Protein AF-A0A835ZDM1-F1 (afdb_monomer)

Solvent-accessible surface area (backbone atoms only — not comparable to full-atom values): 21339 Å² total; per-residue (Å²): 113,75,82,76,51,53,75,69,53,46,56,53,45,32,71,74,39,74,68,41,30,58,61,64,62,42,47,69,54,30,42,54,44,32,56,75,64,41,52,38,51,80,86,46,40,61,58,47,29,60,26,24,62,42,92,43,40,48,41,48,48,53,43,44,59,77,60,42,57,28,39,49,58,64,45,43,29,27,40,60,65,64,98,80,51,89,84,75,44,46,30,50,49,38,34,41,29,42,73,34,86,37,20,36,38,34,22,42,50,44,28,87,58,50,70,47,62,38,35,38,38,38,36,42,65,44,63,80,90,68,66,42,61,49,52,35,42,28,56,47,74,51,97,63,71,75,53,75,46,76,65,76,72,99,66,73,77,95,59,51,62,42,80,42,56,73,44,59,57,26,32,33,43,24,50,93,71,47,75,42,44,31,34,58,55,76,72,67,70,77,64,73,90,52,80,83,44,75,81,58,77,73,52,72,87,71,66,40,50,30,20,21,36,46,96,91,44,67,33,28,28,31,38,26,40,77,42,81,44,71,67,82,59,70,78,82,61,70,88,60,88,91,73,89,80,80,84,76,76,71,76,66,40,34,33,40,32,33,27,46,54,24,19,46,66,76,51,74,40,62,67,95,67,61,93,88,72,49,53,45,31,41,30,35,67,65,54,70,49,63,58,69,61,56,50,73,75,41,92,42,59,28,38,35,30,46,100,90,44,82,40,84,41,59,49,66,81,46,51,91,46,48,70,40,31,26,47,32,41,23,51,44,61,41,81,79,61,96,82,55,56,68,66,39,77,34,49,23,42,34,40,34,32,37,98,84,49,90,34,52,35,32,42,31,55,56,55,96,86,52,96,65,39,46,37,37,48,27,28,81,107

Organism: NCBI:txid303371

Radius of gyration: 25.48 Å; Cα contacts (8 Å, |Δi|>4): 754; chains: 1; bounding box: 66×59×71 Å

Nearest PDB structures (foldseek):
  8fty-assembly4_D  TM=1.459E-01  e=4.285E-01  Trichoplusia ni
  5ulg-assembly1_B  TM=1.273E-01  e=8.622E-01  Bos taurus

Structure (mmCIF, N/CA/C/O backbone):
data_AF-A0A835ZDM1-F1
#
_entry.id   AF-A0A835ZDM1-F1
#
loop_
_atom_site.group_PDB
_atom_site.id
_atom_site.type_symbol
_atom_site.label_atom_id
_atom_site.label_alt_id
_atom_site.label_comp_id
_atom_site.label_asym_id
_atom_site.label_entity_id
_atom_site.label_seq_id
_atom_site.pdbx_PDB_ins_code
_atom_site.Cartn_x
_atom_site.Cartn_y
_atom_site.Cartn_z
_atom_site.occupancy
_atom_site.B_iso_or_equiv
_atom_site.auth_seq_id
_atom_site.auth_comp_id
_atom_site.auth_asym_id
_atom_site.auth_atom_id
_atom_site.pdbx_PDB_model_num
ATOM 1 N N . VAL A 1 1 ? -29.998 15.364 20.919 1.00 88.62 1 VAL A N 1
ATOM 2 C CA . VAL A 1 1 ? -29.137 15.542 22.116 1.00 88.62 1 VAL A CA 1
ATOM 3 C C . VAL A 1 1 ? -28.103 14.426 22.235 1.00 88.62 1 VAL A C 1
ATOM 5 O O . VAL A 1 1 ? -26.947 14.698 21.959 1.00 88.62 1 VAL A O 1
ATOM 8 N N . PHE A 1 2 ? -28.484 13.173 22.519 1.00 88.62 2 PHE A N 1
ATOM 9 C CA . PHE A 1 2 ? -27.518 12.075 22.730 1.00 88.62 2 PHE A CA 1
ATOM 10 C C . PHE A 1 2 ? -26.556 11.811 21.560 1.00 88.62 2 PHE A C 1
ATOM 12 O O . PHE A 1 2 ? -25.407 11.457 21.783 1.00 88.62 2 PHE A O 1
ATOM 19 N N . GLY A 1 3 ? -26.979 12.045 20.313 1.00 85.69 3 GLY A N 1
ATOM 20 C CA . GLY A 1 3 ? -26.098 11.921 19.145 1.00 85.69 3 GLY A CA 1
ATOM 21 C C . GLY A 1 3 ? -24.954 12.947 19.079 1.00 85.69 3 GLY A C 1
ATOM 22 O O . GLY A 1 3 ? -24.125 12.850 18.177 1.00 85.69 3 GLY A O 1
ATOM 23 N N . PHE A 1 4 ? -24.912 13.942 19.970 1.00 86.75 4 PHE A N 1
ATOM 24 C CA . PHE A 1 4 ? -23.800 14.893 20.112 1.00 86.75 4 PHE A CA 1
ATOM 25 C C . PHE A 1 4 ? -22.846 14.528 21.257 1.00 86.75 4 PHE A C 1
ATOM 27 O O . PHE A 1 4 ? -21.791 15.141 21.376 1.00 86.75 4 PHE A O 1
ATOM 34 N N . CYS A 1 5 ? -23.195 13.536 22.078 1.00 89.62 5 CYS A N 1
ATOM 35 C CA . CYS A 1 5 ? -22.352 13.076 23.171 1.00 89.62 5 CYS A CA 1
ATOM 36 C C . CYS A 1 5 ? -21.201 12.203 22.650 1.00 89.62 5 CYS A C 1
ATOM 38 O O . CYS A 1 5 ? -21.350 11.429 21.704 1.00 89.62 5 CYS A O 1
ATOM 40 N N . SER A 1 6 ? -20.057 12.287 23.315 1.00 87.75 6 SER A N 1
ATOM 41 C CA . SER A 1 6 ? -18.920 11.386 23.148 1.00 87.75 6 SER A CA 1
ATOM 42 C C . SER A 1 6 ? -19.214 9.980 23.692 1.00 87.75 6 SER A C 1
ATOM 44 O O . SER A 1 6 ? -20.109 9.776 24.515 1.00 87.75 6 SER A O 1
ATOM 46 N N . HIS A 1 7 ? -18.393 8.999 23.296 1.00 86.00 7 HIS A N 1
ATOM 47 C CA . HIS A 1 7 ? -18.433 7.638 23.854 1.00 86.00 7 HIS A CA 1
ATOM 48 C C . HIS A 1 7 ? -18.398 7.634 25.394 1.00 86.00 7 HIS A C 1
ATOM 50 O O . HIS A 1 7 ? -19.151 6.895 26.029 1.00 86.00 7 HIS A O 1
ATOM 56 N N . VAL A 1 8 ? -17.544 8.468 26.000 1.00 86.94 8 VAL A N 1
ATOM 57 C CA . VAL A 1 8 ? -17.374 8.528 27.460 1.00 86.94 8 VAL A CA 1
ATOM 58 C C . VAL A 1 8 ? -18.637 9.063 28.134 1.00 86.94 8 VAL A C 1
ATOM 60 O O . VAL A 1 8 ? -19.078 8.507 29.139 1.00 86.94 8 VAL A O 1
ATOM 63 N N . GLU A 1 9 ? -19.248 10.103 27.569 1.00 91.88 9 GLU A N 1
ATOM 64 C CA . GLU A 1 9 ? -20.491 10.681 28.090 1.00 91.88 9 GLU A CA 1
ATOM 65 C C . GLU A 1 9 ? -21.661 9.707 27.966 1.00 91.88 9 GLU A C 1
ATOM 67 O O . GLU A 1 9 ? -22.402 9.531 28.928 1.00 91.88 9 GLU A O 1
ATOM 72 N N . LEU A 1 10 ? -21.790 9.006 26.837 1.00 91.19 10 LEU A N 1
ATOM 73 C CA . LEU A 1 10 ? -22.830 7.990 26.646 1.00 91.19 10 LEU A CA 1
ATOM 74 C C . LEU A 1 10 ? -22.669 6.808 27.607 1.00 91.19 10 LEU A C 1
ATOM 76 O O . LEU A 1 10 ? -23.656 6.333 28.170 1.00 91.19 10 LEU A O 1
ATOM 80 N N . CYS A 1 11 ? -21.432 6.370 27.860 1.00 87.88 11 CYS A N 1
ATOM 81 C CA . CYS A 1 11 ? -21.150 5.352 28.872 1.00 87.88 11 CYS A CA 1
ATOM 82 C C . CYS A 1 11 ? -21.557 5.809 30.280 1.00 87.88 11 CYS A C 1
ATOM 84 O O . CYS A 1 11 ? -22.142 5.022 31.024 1.00 87.88 11 CYS A O 1
ATOM 86 N N . ARG A 1 12 ? -21.282 7.070 30.644 1.00 91.38 12 ARG A N 1
ATOM 87 C CA . ARG A 1 12 ? -21.689 7.642 31.940 1.00 91.38 12 ARG A CA 1
ATOM 88 C C . ARG A 1 12 ? -23.207 7.774 32.044 1.00 91.38 12 ARG A C 1
ATOM 90 O O . ARG A 1 12 ? -23.780 7.326 33.029 1.00 91.38 12 ARG A O 1
ATOM 97 N N . LEU A 1 13 ? -23.866 8.311 31.016 1.00 92.69 13 LEU A N 1
ATOM 98 C CA . LEU A 1 13 ? -25.326 8.449 30.959 1.00 92.69 13 LEU A CA 1
ATOM 99 C C . LEU A 1 13 ? -26.023 7.092 31.076 1.00 92.69 13 LEU A C 1
ATOM 101 O O . LEU A 1 13 ? -27.005 6.963 31.793 1.00 92.69 13 LEU A O 1
ATOM 105 N N . ARG A 1 14 ? -25.491 6.040 30.452 1.00 89.44 14 ARG A N 1
ATOM 106 C CA . ARG A 1 14 ? -26.039 4.684 30.585 1.00 89.44 14 ARG A CA 1
ATOM 107 C C . ARG A 1 14 ? -26.080 4.182 32.036 1.00 89.44 14 ARG A C 1
ATOM 109 O O . ARG A 1 14 ? -26.945 3.372 32.362 1.00 89.44 14 ARG A O 1
ATOM 116 N N . GLN A 1 15 ? -25.173 4.650 32.893 1.00 90.12 15 GLN A N 1
ATOM 117 C CA . GLN A 1 15 ? -25.083 4.245 34.298 1.00 90.12 15 GLN A CA 1
ATOM 118 C C . GLN A 1 15 ? -26.017 5.039 35.227 1.00 90.12 15 GLN A C 1
ATOM 120 O O . GLN A 1 15 ? -26.200 4.630 36.369 1.00 90.12 15 GLN A O 1
ATOM 125 N N . THR A 1 16 ? -26.631 6.140 34.775 1.00 93.00 16 THR A N 1
ATOM 126 C CA . THR A 1 16 ? -27.417 7.026 35.659 1.00 93.00 16 THR A CA 1
ATOM 127 C C . THR A 1 16 ? -28.819 6.505 35.984 1.00 93.00 16 THR A C 1
ATOM 129 O O . THR A 1 16 ? -29.402 6.920 36.981 1.00 93.00 16 THR A O 1
ATOM 132 N N . GLY A 1 17 ? -29.388 5.599 35.180 1.00 93.50 17 GLY A N 1
ATOM 133 C CA . GLY A 1 17 ? -30.70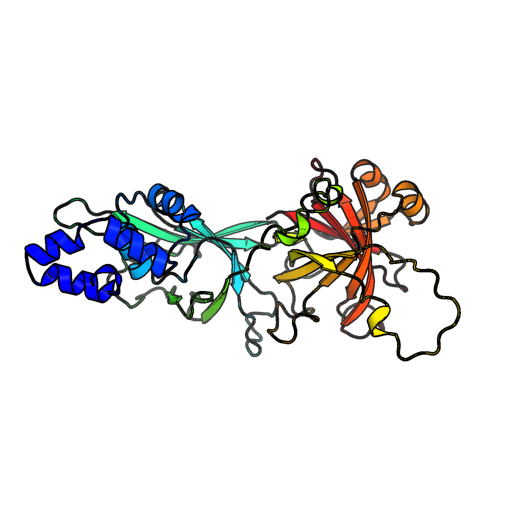3 5.017 35.463 1.00 93.50 17 GLY A CA 1
ATOM 134 C C . GLY A 1 17 ? -31.290 4.177 34.327 1.00 93.50 17 GLY A C 1
ATOM 135 O O . GLY A 1 17 ? -30.782 4.165 33.207 1.00 93.50 17 GLY A O 1
ATOM 136 N N . LYS A 1 18 ? -32.408 3.484 34.598 1.00 92.75 18 LYS A N 1
ATOM 137 C CA . LYS A 1 18 ? -33.044 2.532 33.657 1.00 92.75 18 LYS A CA 1
ATOM 138 C C . LYS A 1 18 ? -33.449 3.169 32.321 1.00 92.75 18 LYS A C 1
ATOM 140 O O . LYS A 1 18 ? -33.299 2.538 31.275 1.00 92.75 18 LYS A O 1
ATOM 145 N N . LEU A 1 19 ? -33.951 4.407 32.346 1.00 94.00 19 LEU A N 1
ATOM 146 C CA . LEU A 1 19 ? -34.363 5.128 31.137 1.00 94.00 19 LEU A CA 1
ATOM 147 C C . LEU A 1 19 ? -33.159 5.443 30.240 1.00 94.00 19 LEU A C 1
ATOM 149 O O . LEU A 1 19 ? -33.160 5.084 29.064 1.00 94.00 19 LEU A O 1
ATOM 153 N N . PHE A 1 20 ? -32.110 6.048 30.803 1.00 93.19 20 PHE A N 1
ATOM 154 C CA . PHE A 1 20 ? -30.886 6.347 30.061 1.00 93.19 20 PHE A CA 1
ATOM 155 C C . PHE A 1 20 ? -30.168 5.080 29.608 1.00 93.19 20 PHE A C 1
ATOM 157 O O . PHE A 1 20 ? -29.647 5.060 28.497 1.00 93.19 20 PHE A O 1
ATOM 164 N N . HIS A 1 21 ? -30.210 4.003 30.400 1.00 90.62 21 HIS A N 1
ATOM 165 C CA . HIS A 1 21 ? -29.716 2.703 29.965 1.00 90.62 21 HIS A CA 1
ATOM 166 C C . HIS A 1 21 ? -30.425 2.235 28.693 1.00 90.62 21 HIS A C 1
ATOM 168 O O . HIS A 1 21 ? -29.760 1.852 27.734 1.00 90.62 21 HIS A O 1
ATOM 174 N N . ARG A 1 22 ? -31.762 2.299 28.654 1.00 91.38 22 ARG A N 1
ATOM 175 C CA . ARG A 1 22 ? -32.552 1.907 27.479 1.00 91.38 22 ARG A CA 1
ATOM 176 C C . ARG A 1 22 ? -32.222 2.769 26.257 1.00 91.38 22 ARG A C 1
ATOM 178 O O . ARG A 1 22 ? -31.979 2.216 25.190 1.00 91.38 22 ARG A O 1
ATOM 185 N N . ILE A 1 23 ? -32.159 4.092 26.418 1.00 91.94 23 ILE A N 1
ATOM 186 C CA . ILE A 1 23 ? -31.832 5.028 25.326 1.00 91.94 23 ILE A CA 1
ATOM 187 C C . ILE A 1 23 ? -30.409 4.780 24.806 1.00 91.94 23 ILE A C 1
ATOM 189 O O . ILE A 1 23 ? -30.207 4.591 23.611 1.00 91.94 23 ILE A O 1
ATOM 193 N N . CYS A 1 24 ? -29.423 4.695 25.703 1.00 91.00 24 CYS A N 1
ATOM 194 C CA . CYS A 1 24 ? -28.021 4.460 25.348 1.00 91.00 24 CYS A CA 1
ATOM 195 C C . CYS A 1 24 ? -27.742 3.017 24.894 1.00 91.00 24 CYS A C 1
ATOM 197 O O . CYS A 1 24 ? -26.601 2.700 24.579 1.00 91.00 24 CYS A O 1
ATOM 199 N N . SER A 1 25 ? -28.740 2.129 24.872 1.00 88.75 25 SER A N 1
ATOM 200 C CA . SER A 1 25 ? -28.611 0.775 24.312 1.00 88.75 25 SER A CA 1
ATOM 201 C C . SER A 1 25 ? -29.115 0.681 22.867 1.00 88.75 25 SER A C 1
ATOM 203 O O . SER A 1 25 ? -28.984 -0.373 22.256 1.00 88.75 25 SER A O 1
ATOM 205 N N . GLN A 1 26 ? -29.672 1.760 22.302 1.00 92.00 26 GLN A N 1
ATOM 206 C CA . GLN A 1 26 ? -30.097 1.788 20.901 1.00 92.00 26 GLN A CA 1
ATOM 207 C C . GLN A 1 26 ? -28.886 1.781 19.965 1.00 92.00 26 GLN A C 1
ATOM 209 O O . GLN A 1 26 ? -28.055 2.684 20.023 1.00 92.00 26 GLN A O 1
ATOM 214 N N . ASP A 1 27 ? -28.794 0.789 19.079 1.00 90.12 27 ASP A N 1
ATOM 215 C CA . ASP A 1 27 ? -27.598 0.602 18.249 1.00 90.12 27 ASP A CA 1
ATOM 216 C C . ASP A 1 27 ? -27.402 1.709 17.198 1.00 90.12 27 ASP A C 1
ATOM 218 O O . ASP A 1 27 ? -26.273 2.102 16.920 1.00 90.12 27 ASP A O 1
ATOM 222 N N . GLU A 1 28 ? -28.488 2.305 16.696 1.00 89.62 28 GLU A N 1
ATOM 223 C CA . GLU A 1 28 ? -28.442 3.446 15.764 1.00 89.62 28 GLU A CA 1
ATOM 224 C C . GLU A 1 28 ? -27.712 4.667 16.345 1.00 89.62 28 GLU A C 1
ATOM 226 O O . GLU A 1 28 ? -27.006 5.388 15.637 1.00 89.62 28 GLU A O 1
ATOM 231 N N . LEU A 1 29 ? -27.800 4.870 17.663 1.00 91.75 29 LEU A N 1
ATOM 232 C CA . LEU A 1 29 ? -27.041 5.914 18.342 1.00 91.75 29 LEU A CA 1
ATOM 233 C C . LEU A 1 29 ? -25.527 5.664 18.226 1.00 91.75 29 LEU A C 1
ATOM 235 O O . LEU A 1 29 ? -24.755 6.575 17.918 1.00 91.75 29 LEU A O 1
ATOM 239 N N . TRP A 1 30 ? -25.107 4.419 18.444 1.00 89.88 30 TRP A N 1
ATOM 240 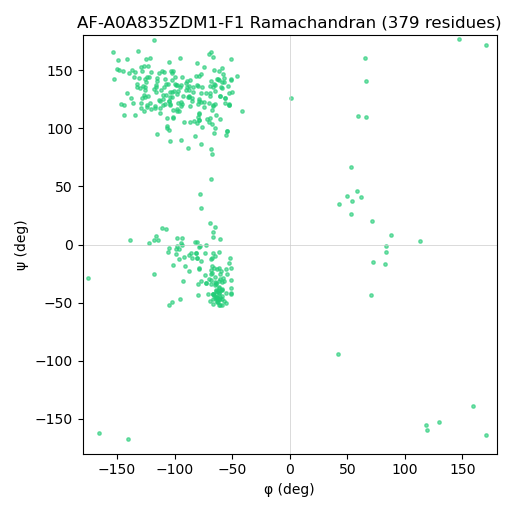C CA . TRP A 1 30 ? -23.706 4.009 18.362 1.00 89.88 30 TRP A CA 1
ATOM 241 C C . TRP A 1 30 ? -23.201 3.956 16.927 1.00 89.88 30 TRP A C 1
ATOM 243 O O . TRP A 1 30 ? -22.050 4.310 16.675 1.00 89.88 30 TRP A O 1
ATOM 253 N N . ARG A 1 31 ? -24.065 3.597 15.975 1.00 88.44 31 ARG A N 1
ATOM 254 C CA . ARG A 1 31 ? -23.789 3.713 14.544 1.00 88.44 31 ARG A CA 1
ATOM 255 C C . ARG A 1 31 ? -23.488 5.162 14.183 1.00 88.44 31 ARG A C 1
ATOM 257 O O . ARG A 1 31 ? -22.413 5.438 13.655 1.00 88.44 31 ARG A O 1
ATOM 264 N N . GLY A 1 32 ? -24.362 6.097 14.560 1.00 86.50 32 GLY A N 1
ATOM 265 C CA . GLY A 1 32 ? -24.143 7.531 14.362 1.00 86.50 32 GLY A CA 1
ATOM 266 C C . GLY A 1 32 ? -22.834 8.026 14.985 1.00 86.50 32 GLY A C 1
ATOM 267 O O . GLY A 1 32 ? -22.093 8.780 14.353 1.00 86.50 32 GLY A O 1
ATOM 268 N N . LEU A 1 33 ? -22.500 7.556 16.190 1.00 85.56 33 LEU A N 1
ATOM 269 C CA . LEU A 1 33 ? -21.235 7.883 16.846 1.00 85.56 33 LEU A CA 1
ATOM 270 C C . LEU A 1 33 ? -20.016 7.314 16.106 1.00 85.56 33 LEU A C 1
ATOM 272 O O . LEU A 1 33 ? -19.034 8.033 15.932 1.00 85.56 33 LEU A O 1
ATOM 276 N N . SER A 1 34 ? -20.073 6.060 15.648 1.00 82.88 34 SER A N 1
ATOM 277 C CA . SER A 1 34 ? -18.980 5.422 14.901 1.00 82.88 34 SER A CA 1
ATOM 278 C C . SER A 1 34 ? -18.638 6.174 13.613 1.00 82.88 34 SER A C 1
ATOM 280 O O . SER A 1 34 ? -17.458 6.368 13.313 1.00 82.88 34 SER A O 1
ATOM 282 N N . LEU A 1 35 ? -19.667 6.679 12.922 1.00 80.62 35 LEU A N 1
ATOM 283 C CA . LEU A 1 35 ? -19.539 7.487 11.713 1.00 80.62 35 LEU A CA 1
ATOM 284 C C . LEU A 1 35 ? -18.951 8.865 12.026 1.00 80.62 35 LEU A C 1
ATOM 286 O O . LEU A 1 35 ? -17.979 9.274 11.398 1.00 80.62 35 LEU A O 1
ATOM 290 N N . LYS A 1 36 ? -19.483 9.559 13.042 1.00 79.00 36 LYS A N 1
ATOM 291 C CA . LYS A 1 36 ? -18.990 10.884 13.462 1.00 79.00 36 LYS A CA 1
ATOM 292 C C . LYS A 1 36 ? -17.545 10.856 13.941 1.00 79.00 36 LYS A C 1
ATOM 294 O O . LYS A 1 36 ? -16.784 11.774 13.665 1.00 79.00 36 LYS A O 1
ATOM 299 N N . GLN A 1 37 ? -17.170 9.814 14.676 1.00 70.88 37 GLN A N 1
ATOM 300 C CA . GLN A 1 37 ? -15.812 9.657 15.181 1.00 70.88 37 GLN A CA 1
ATOM 301 C C . GLN A 1 37 ? -14.861 9.056 14.140 1.00 70.88 37 GLN A C 1
ATOM 303 O O . GLN A 1 37 ? -13.701 8.832 14.484 1.00 70.88 37 GLN A O 1
ATOM 308 N N . ALA A 1 38 ? -15.332 8.788 12.911 1.00 64.12 38 ALA A N 1
ATOM 309 C CA . ALA A 1 38 ? -14.581 8.148 11.830 1.00 64.12 38 ALA A CA 1
ATOM 310 C C . ALA A 1 38 ? -13.750 6.946 12.318 1.00 64.12 38 ALA A C 1
ATOM 312 O O . ALA A 1 38 ? -12.628 6.721 11.866 1.00 64.12 38 ALA A O 1
ATOM 313 N N . LEU A 1 39 ? -14.274 6.205 13.305 1.00 65.38 39 LEU A N 1
ATOM 314 C CA . LEU A 1 39 ? -13.530 5.128 13.966 1.00 65.38 39 LEU A CA 1
ATOM 315 C C . LEU A 1 39 ? -13.214 4.025 12.960 1.00 65.38 39 LEU A C 1
ATOM 317 O O . LEU A 1 39 ? -12.104 3.497 12.932 1.00 65.38 39 LEU A O 1
ATOM 321 N N . VAL A 1 40 ? -14.198 3.746 12.107 1.00 65.38 40 VAL A N 1
ATOM 322 C CA . VAL A 1 40 ? -14.103 2.868 10.951 1.00 65.38 40 VAL A CA 1
ATOM 323 C C . VAL A 1 40 ? -14.917 3.520 9.828 1.00 65.38 40 VAL A C 1
ATOM 325 O O . VAL A 1 40 ? -16.061 3.913 10.084 1.00 65.38 40 VAL A O 1
ATOM 328 N N . PRO A 1 41 ? -14.375 3.676 8.606 1.00 68.06 41 PRO A N 1
ATOM 329 C CA . PRO A 1 41 ? -15.163 4.114 7.460 1.00 68.06 41 PRO A CA 1
ATOM 330 C C . PRO A 1 41 ? -16.434 3.260 7.315 1.00 68.06 41 PRO A C 1
ATOM 332 O O . PRO A 1 41 ? -16.362 2.049 7.531 1.00 68.06 41 PRO A O 1
ATOM 335 N N . PRO A 1 42 ? -17.595 3.826 6.937 1.00 69.69 42 PRO A N 1
ATOM 336 C CA . PRO A 1 42 ? -18.840 3.062 6.819 1.00 69.69 42 PRO A CA 1
ATOM 337 C C . PRO A 1 42 ? -18.707 1.784 5.974 1.00 69.69 42 PRO A C 1
ATOM 339 O O . PRO A 1 42 ? -19.273 0.755 6.339 1.00 69.69 42 PRO A O 1
ATOM 342 N N . ALA A 1 43 ? -17.916 1.835 4.896 1.00 70.75 43 ALA A N 1
ATOM 343 C CA . ALA A 1 43 ? -17.630 0.688 4.032 1.00 70.75 43 ALA A CA 1
ATOM 344 C C . ALA A 1 43 ? -16.847 -0.434 4.745 1.00 70.75 43 ALA A C 1
ATOM 346 O O . ALA A 1 43 ? -17.050 -1.612 4.469 1.00 70.75 43 ALA A O 1
ATOM 347 N N . GLU A 1 44 ? -15.986 -0.082 5.700 1.00 74.81 44 GLU A N 1
ATOM 348 C CA . GLU A 1 44 ? -15.157 -1.024 6.457 1.00 74.81 44 GLU A CA 1
ATOM 349 C C . GLU A 1 44 ? -15.842 -1.505 7.746 1.00 74.81 44 GLU A C 1
ATOM 351 O O . GLU A 1 44 ? -15.459 -2.533 8.300 1.00 74.81 44 GLU A O 1
ATOM 356 N N . ALA A 1 45 ? -16.867 -0.796 8.236 1.00 77.88 45 ALA A N 1
ATOM 357 C CA . ALA A 1 45 ? -17.504 -1.091 9.520 1.00 77.88 45 ALA A CA 1
ATOM 358 C C . ALA A 1 45 ? -18.139 -2.489 9.552 1.00 77.88 45 ALA A C 1
ATOM 360 O O . ALA A 1 45 ? -17.968 -3.216 10.530 1.00 77.88 45 ALA A O 1
ATOM 361 N N . SER A 1 46 ? -18.808 -2.891 8.466 1.00 79.88 46 SER A N 1
ATOM 362 C CA . SER A 1 46 ? -19.391 -4.235 8.334 1.00 79.88 46 SER A CA 1
ATOM 363 C C . SER A 1 46 ? -18.312 -5.323 8.361 1.00 79.88 46 SER A C 1
ATOM 365 O O . SER A 1 46 ? -18.400 -6.274 9.139 1.00 79.88 46 SER A O 1
ATOM 367 N N . VAL A 1 47 ? -17.233 -5.128 7.593 1.00 80.25 47 VAL A N 1
ATOM 368 C CA . VAL A 1 47 ? -16.087 -6.051 7.533 1.00 80.25 47 VAL A CA 1
ATOM 369 C C . VAL A 1 47 ? -15.426 -6.182 8.905 1.00 80.25 47 VAL A C 1
ATOM 371 O O . VAL A 1 47 ? -15.158 -7.289 9.367 1.00 80.25 47 VAL A O 1
ATOM 374 N N . ALA A 1 48 ? -15.210 -5.060 9.593 1.00 77.94 48 ALA A N 1
ATOM 375 C CA . ALA A 1 48 ? -14.619 -5.019 10.922 1.00 77.94 48 ALA A CA 1
ATOM 376 C C . ALA A 1 48 ? -15.499 -5.728 11.965 1.00 77.94 48 ALA A C 1
ATOM 378 O O . ALA A 1 48 ? -14.989 -6.521 12.759 1.00 77.94 48 ALA A O 1
ATOM 379 N N . MET A 1 49 ? -16.815 -5.487 11.956 1.00 84.25 49 MET A N 1
ATOM 380 C CA . MET A 1 49 ? -17.759 -6.161 12.853 1.00 84.25 49 MET A CA 1
ATOM 381 C C . MET A 1 49 ? -17.799 -7.669 12.604 1.00 84.25 49 MET A C 1
ATOM 383 O O . MET A 1 49 ? -17.707 -8.437 13.561 1.00 84.25 49 MET A O 1
ATOM 387 N N . GLN A 1 50 ? -17.863 -8.096 11.340 1.00 85.25 50 GLN A N 1
ATOM 388 C CA . GLN A 1 50 ? -17.853 -9.510 10.970 1.00 85.25 50 GLN A CA 1
ATOM 389 C C . GLN A 1 50 ? -16.545 -10.187 11.394 1.00 85.25 50 GLN A C 1
ATOM 391 O O . GLN A 1 50 ? -16.573 -11.211 12.078 1.00 85.25 50 GLN A O 1
ATOM 396 N N . ALA A 1 51 ? -15.401 -9.583 11.063 1.00 82.62 51 ALA A N 1
ATOM 397 C CA . ALA A 1 51 ? -14.088 -10.101 11.424 1.00 82.62 51 ALA A CA 1
ATOM 398 C C . ALA A 1 51 ? -13.941 -10.236 12.944 1.00 82.62 51 ALA A C 1
ATOM 400 O O . ALA A 1 51 ? -13.571 -11.295 13.438 1.00 82.62 51 ALA A O 1
ATOM 401 N N . MET A 1 52 ? -14.319 -9.213 13.712 1.00 84.50 52 MET A N 1
ATOM 402 C CA . MET A 1 52 ? -14.222 -9.219 15.175 1.00 84.50 52 MET A CA 1
ATOM 403 C C . MET A 1 52 ? -15.370 -9.963 15.877 1.00 84.50 52 MET A C 1
ATOM 405 O O . MET A 1 52 ? -15.398 -10.009 17.107 1.00 84.50 52 MET A O 1
ATOM 409 N N . SER A 1 53 ? -16.306 -10.558 15.125 1.00 86.81 53 SER A N 1
ATOM 410 C CA . SER A 1 53 ? -17.499 -11.229 15.667 1.00 86.81 53 SER A CA 1
ATOM 411 C C . SER A 1 53 ? -18.322 -10.331 16.606 1.00 86.81 53 SER A C 1
ATOM 413 O O . SER A 1 53 ? -18.844 -10.777 17.632 1.00 86.81 53 SER A O 1
ATOM 415 N N . LEU A 1 54 ? -18.415 -9.044 16.268 1.00 87.06 54 LEU A N 1
ATOM 416 C CA . LEU A 1 54 ? -19.210 -8.054 16.988 1.00 87.06 54 LEU A CA 1
ATOM 417 C C . LEU A 1 54 ? -20.626 -8.032 16.422 1.00 87.06 54 LEU A C 1
ATOM 419 O O . LEU A 1 54 ? -20.829 -8.116 15.215 1.00 87.06 54 LEU A O 1
ATOM 423 N N . ARG A 1 55 ? -21.611 -7.901 17.306 1.00 87.88 55 ARG A N 1
ATOM 424 C CA . ARG A 1 55 ? -23.037 -7.949 16.951 1.00 87.88 55 ARG A CA 1
ATOM 425 C C . ARG A 1 55 ? -23.686 -6.573 16.865 1.00 87.88 55 ARG A C 1
ATOM 427 O O . ARG A 1 55 ? -24.778 -6.462 16.331 1.00 87.88 55 ARG A O 1
ATOM 434 N N . THR A 1 56 ? -23.050 -5.556 17.440 1.00 88.62 56 THR A N 1
ATOM 435 C CA . THR A 1 56 ? -23.627 -4.214 17.612 1.00 88.62 56 THR A CA 1
ATOM 436 C C . THR A 1 56 ? -22.573 -3.145 17.337 1.00 88.62 56 THR A C 1
ATOM 438 O O . THR A 1 56 ? -21.389 -3.343 17.642 1.00 88.62 56 THR A O 1
ATOM 441 N N . TYR A 1 57 ? -22.984 -1.994 16.807 1.00 87.75 57 TYR A N 1
ATOM 442 C CA . TYR A 1 57 ? -22.118 -0.819 16.684 1.00 87.75 57 TYR A CA 1
ATOM 443 C C . TYR A 1 57 ? -21.619 -0.340 18.045 1.00 87.75 57 TYR A C 1
ATOM 445 O O . TYR A 1 57 ? -20.495 0.151 18.149 1.00 87.75 57 TYR A O 1
ATOM 453 N N . ARG A 1 58 ? -22.396 -0.547 19.114 1.00 88.69 58 ARG A N 1
ATOM 454 C CA . ARG A 1 58 ? -21.917 -0.298 20.479 1.00 88.69 58 ARG A CA 1
ATOM 455 C C . ARG A 1 58 ? -20.637 -1.072 20.786 1.00 88.69 58 ARG A C 1
ATOM 457 O O . ARG A 1 58 ? -19.658 -0.486 21.243 1.00 88.69 58 ARG A O 1
ATOM 464 N N . GLN A 1 59 ? -20.632 -2.379 20.523 1.00 87.88 59 GLN A N 1
ATOM 465 C CA . GLN A 1 59 ? -19.448 -3.213 20.728 1.00 87.88 59 GLN A CA 1
ATOM 466 C C . GLN A 1 59 ? -18.277 -2.756 19.850 1.00 87.88 59 GLN A C 1
ATOM 468 O O . GLN A 1 59 ? -17.142 -2.764 20.318 1.00 87.88 59 GLN A O 1
ATOM 473 N N . LEU A 1 60 ? -18.539 -2.318 18.614 1.00 85.38 60 LEU A N 1
ATOM 474 C CA . LEU A 1 60 ? -17.507 -1.759 17.738 1.00 85.38 60 LEU A CA 1
ATOM 475 C C . LEU A 1 60 ? -16.862 -0.512 18.354 1.00 85.38 60 LEU A C 1
ATOM 477 O O . LEU A 1 60 ? -15.641 -0.473 18.493 1.00 85.38 60 LEU A O 1
ATOM 481 N N . VAL A 1 61 ? -17.665 0.466 18.784 1.00 85.50 61 VAL A N 1
ATOM 482 C CA . VAL A 1 61 ? -17.160 1.694 19.415 1.00 85.50 61 VAL A CA 1
ATOM 483 C C . VAL A 1 61 ? -16.381 1.366 20.693 1.00 85.50 61 VAL A C 1
ATOM 485 O O . VAL A 1 61 ? -15.257 1.846 20.865 1.00 85.50 61 VAL A O 1
ATOM 488 N N . GLU A 1 62 ? -16.929 0.509 21.562 1.00 85.31 62 GLU A N 1
ATOM 489 C CA . GLU A 1 62 ? -16.253 0.074 22.789 1.00 85.31 62 GLU A CA 1
ATOM 490 C C . GLU A 1 62 ? -14.907 -0.604 22.482 1.00 85.31 62 GLU A C 1
ATOM 492 O O . GLU A 1 62 ? -13.908 -0.305 23.140 1.00 85.31 62 GLU A O 1
ATOM 497 N N . ALA A 1 63 ? -14.855 -1.488 21.478 1.00 82.44 63 ALA A N 1
ATOM 498 C CA . ALA A 1 63 ? -13.627 -2.151 21.051 1.00 82.44 63 ALA A CA 1
ATOM 499 C C . ALA A 1 63 ? -12.594 -1.127 20.569 1.00 82.44 63 ALA A C 1
ATOM 501 O O . ALA A 1 63 ? -11.482 -1.093 21.092 1.00 82.44 63 ALA A O 1
ATOM 502 N N . THR A 1 64 ? -12.967 -0.240 19.641 1.00 78.50 64 THR A N 1
ATOM 503 C CA . THR A 1 64 ? -12.055 0.776 19.091 1.00 78.50 64 THR A CA 1
ATOM 504 C C . THR A 1 64 ? -11.538 1.743 20.154 1.00 78.50 64 THR A C 1
ATOM 506 O O . THR A 1 64 ? -10.363 2.108 20.136 1.00 78.50 64 THR A O 1
ATOM 509 N N . HIS A 1 65 ? -12.380 2.104 21.129 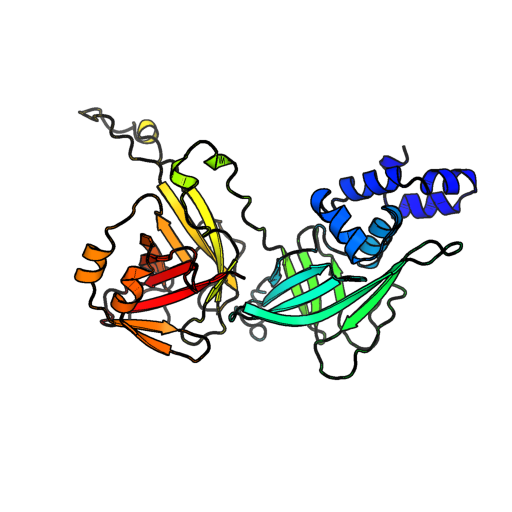1.00 79.31 65 HIS A N 1
ATOM 510 C CA . HIS A 1 65 ? -11.990 2.976 22.231 1.00 79.31 65 HIS A CA 1
ATOM 511 C C . HIS A 1 65 ? -11.040 2.268 23.203 1.00 79.31 65 HIS A C 1
ATOM 513 O O . HIS A 1 65 ? -10.049 2.855 23.632 1.00 79.31 65 HIS A O 1
ATOM 519 N N . LYS A 1 66 ? -11.307 1.001 23.554 1.00 77.56 66 LYS A N 1
ATOM 520 C CA . LYS A 1 66 ? -10.414 0.199 24.416 1.00 77.56 66 LYS A CA 1
ATOM 521 C C . LYS A 1 66 ? -9.062 -0.061 23.768 1.00 77.56 66 LYS A C 1
ATOM 523 O O . LYS A 1 66 ? -8.056 -0.130 24.464 1.00 77.56 66 LYS A O 1
ATOM 528 N N . LEU A 1 67 ? -9.058 -0.189 22.451 1.00 73.12 67 LEU A N 1
ATOM 529 C CA . LEU A 1 67 ? -7.861 -0.380 21.653 1.00 73.12 67 LEU A CA 1
ATOM 530 C C . LEU A 1 67 ? -7.057 0.908 21.437 1.00 73.12 67 LEU A C 1
ATOM 532 O O . LEU A 1 67 ? -5.907 0.822 21.023 1.00 73.12 67 LEU A O 1
ATOM 536 N N . GLN A 1 68 ? -7.643 2.079 21.715 1.00 72.31 68 GLN A N 1
ATOM 537 C CA . GLN A 1 68 ? -7.073 3.387 21.377 1.00 72.31 68 GLN A CA 1
ATOM 538 C C . GLN A 1 68 ? -6.631 3.465 19.912 1.00 72.31 68 GLN A C 1
ATOM 540 O O . GLN A 1 68 ? -5.564 3.989 19.601 1.00 72.31 68 GLN A O 1
ATOM 545 N N . LEU A 1 69 ? -7.434 2.923 18.998 1.00 65.19 69 LEU A N 1
ATOM 546 C CA . LEU A 1 69 ? -7.024 2.901 17.603 1.00 65.19 69 LEU A CA 1
ATOM 547 C C . LEU A 1 69 ? -7.027 4.310 17.009 1.00 65.19 69 LEU A C 1
ATOM 549 O O . LEU A 1 69 ? -7.983 5.064 17.239 1.00 65.19 69 LEU A O 1
ATOM 553 N N . PRO A 1 70 ? -5.995 4.682 16.229 1.00 64.75 70 PRO A N 1
ATOM 554 C CA . PRO A 1 70 ? -6.132 5.800 15.311 1.00 64.75 70 PRO A CA 1
ATOM 555 C C . PRO A 1 70 ? -7.284 5.509 14.338 1.00 64.75 70 PRO A C 1
ATOM 557 O O . PRO A 1 70 ? -7.622 4.354 14.062 1.00 64.75 70 PRO A O 1
ATOM 560 N N . GLN A 1 71 ? -7.918 6.573 13.851 1.00 64.62 71 GLN A N 1
ATOM 561 C CA . GLN A 1 71 ? -9.007 6.448 12.886 1.00 64.62 71 GLN A CA 1
ATOM 562 C C . GLN A 1 71 ? -8.504 5.720 11.639 1.00 64.62 71 GLN A C 1
ATOM 564 O O . GLN A 1 71 ? -7.419 6.015 11.140 1.00 64.62 71 GLN A O 1
ATOM 569 N N . GLY A 1 72 ? -9.285 4.754 11.147 1.00 65.69 72 GLY A N 1
ATOM 570 C CA . GLY A 1 72 ? -8.892 3.974 9.976 1.00 65.69 72 GLY A CA 1
ATOM 571 C C . GLY A 1 72 ? -7.614 3.165 10.196 1.00 65.69 72 GLY A C 1
ATOM 572 O O . GLY A 1 72 ? -6.787 3.114 9.292 1.00 65.69 72 GLY A O 1
ATOM 573 N N . MET A 1 73 ? -7.443 2.552 11.381 1.00 71.38 73 MET A N 1
ATOM 574 C CA . MET A 1 73 ? -6.282 1.704 11.699 1.00 71.38 73 MET A CA 1
ATOM 575 C C . MET A 1 73 ? -6.014 0.631 10.631 1.00 71.38 73 MET A C 1
ATOM 577 O O . MET A 1 73 ? -4.871 0.240 10.423 1.00 71.38 73 MET A O 1
ATOM 581 N N . LEU A 1 74 ? -7.043 0.146 9.941 1.00 81.81 74 LEU A N 1
ATOM 582 C CA . LEU A 1 74 ? -6.847 -0.797 8.850 1.00 81.81 74 LEU A CA 1
ATOM 583 C C . LEU A 1 74 ? -6.068 -0.151 7.694 1.00 81.81 74 LEU A C 1
ATOM 585 O O . LEU A 1 74 ? -6.317 0.992 7.299 1.00 81.81 74 LEU A O 1
ATOM 589 N N . GLY A 1 75 ? -5.119 -0.910 7.152 1.00 86.38 75 GLY A N 1
ATOM 590 C CA . GLY A 1 75 ? -4.283 -0.497 6.031 1.00 86.38 75 GLY A CA 1
ATOM 591 C C . GLY A 1 75 ? -2.801 -0.444 6.376 1.00 86.38 75 GLY A C 1
ATOM 592 O O . GLY A 1 75 ? -2.320 -1.157 7.262 1.00 86.38 75 GLY A O 1
ATOM 593 N N . TYR A 1 76 ? -2.076 0.380 5.624 1.00 88.81 76 TYR A N 1
ATOM 594 C CA . TYR A 1 76 ? -0.625 0.465 5.679 1.00 88.81 76 TYR A CA 1
ATOM 595 C C . TYR A 1 76 ? -0.148 1.685 6.472 1.00 88.81 76 TYR A C 1
ATOM 597 O O . TYR A 1 76 ? -0.722 2.772 6.376 1.00 88.81 76 TYR A O 1
ATOM 605 N N . TRP A 1 77 ? 0.918 1.505 7.247 1.00 88.44 77 TRP A N 1
ATOM 606 C CA . TRP A 1 77 ? 1.469 2.518 8.146 1.00 88.44 77 TRP A CA 1
ATOM 607 C C . TRP A 1 77 ? 2.981 2.521 8.055 1.00 88.44 77 TRP A C 1
ATOM 609 O O . TRP A 1 77 ? 3.596 1.482 8.248 1.00 88.44 77 TRP A O 1
ATOM 619 N N . ARG A 1 78 ? 3.589 3.669 7.788 1.00 86.88 78 ARG A N 1
ATOM 620 C CA . ARG A 1 78 ? 5.048 3.792 7.726 1.00 86.88 78 ARG A CA 1
ATOM 621 C C . ARG A 1 78 ? 5.584 4.428 8.998 1.00 86.88 78 ARG A C 1
ATOM 623 O O . ARG A 1 78 ? 4.903 5.286 9.558 1.00 86.88 78 ARG A O 1
ATOM 630 N N . THR A 1 79 ? 6.782 4.068 9.439 1.00 83.06 79 THR A N 1
ATOM 631 C CA . THR A 1 79 ? 7.452 4.829 10.500 1.00 83.06 79 THR A CA 1
ATOM 632 C C . THR A 1 79 ? 7.746 6.257 10.046 1.00 83.06 79 THR A C 1
ATOM 634 O O . THR A 1 79 ? 8.103 6.506 8.894 1.00 83.06 79 THR A O 1
ATOM 637 N N . GLU A 1 80 ? 7.605 7.216 10.957 1.00 74.38 80 GLU A N 1
ATOM 638 C CA . GLU A 1 80 ? 8.243 8.518 10.805 1.00 74.38 80 GLU A CA 1
ATOM 639 C C . GLU A 1 80 ? 9.734 8.338 11.088 1.00 74.38 80 GLU A C 1
ATOM 641 O O . GLU A 1 80 ? 10.117 7.936 12.187 1.00 74.38 80 GLU A O 1
ATOM 646 N N . GLY A 1 81 ? 10.582 8.617 10.097 1.00 60.31 81 GLY A N 1
ATOM 647 C CA . GLY A 1 81 ? 12.020 8.693 10.322 1.00 60.31 81 GLY A CA 1
ATOM 648 C C . GLY A 1 81 ? 12.316 9.847 11.277 1.00 60.31 81 GLY A C 1
ATOM 649 O O . GLY A 1 81 ? 12.129 11.011 10.923 1.00 60.31 81 GLY A O 1
ATOM 650 N N . GLY A 1 82 ? 12.753 9.542 12.498 1.00 45.22 82 GLY A N 1
ATOM 651 C CA . GLY A 1 82 ? 13.268 10.554 13.411 1.00 45.22 82 GLY A CA 1
ATOM 652 C C . GLY A 1 82 ? 14.600 11.082 12.883 1.00 45.22 82 GLY A C 1
ATOM 653 O O . GLY A 1 82 ? 15.515 10.307 12.633 1.00 45.22 82 GLY A O 1
ATOM 654 N N . ALA A 1 83 ? 14.745 12.401 12.752 1.00 38.50 83 ALA A N 1
ATOM 655 C CA . ALA A 1 83 ? 15.979 13.045 12.282 1.00 38.50 83 ALA A CA 1
ATOM 656 C C . ALA A 1 83 ? 17.187 12.903 13.242 1.00 38.50 83 ALA A C 1
ATOM 658 O O . ALA A 1 83 ? 18.217 13.531 13.016 1.00 38.50 83 ALA A O 1
ATOM 659 N N . GLY A 1 84 ? 17.065 12.128 14.326 1.00 38.41 84 GLY A N 1
ATOM 660 C CA . GLY A 1 84 ? 18.033 12.104 15.423 1.00 38.41 84 GLY A CA 1
ATOM 661 C C . GLY A 1 84 ? 18.373 10.730 15.993 1.00 38.41 84 GLY A C 1
ATOM 662 O O . GLY A 1 84 ? 19.131 10.692 16.955 1.00 38.41 84 GLY A O 1
ATOM 663 N N . ASP A 1 85 ? 17.856 9.628 15.437 1.00 40.12 85 ASP A N 1
ATOM 664 C CA . ASP A 1 85 ? 18.265 8.288 15.874 1.00 40.12 85 ASP A CA 1
ATOM 665 C C . ASP A 1 85 ? 19.174 7.631 14.814 1.00 40.12 85 ASP A C 1
ATOM 667 O O . ASP A 1 85 ? 18.686 7.174 13.776 1.00 40.12 85 ASP A O 1
ATOM 671 N N . PRO A 1 86 ? 20.504 7.604 15.025 1.00 40.28 86 PRO A N 1
ATOM 672 C CA . PRO A 1 86 ? 21.433 6.919 14.130 1.00 40.28 86 PRO A CA 1
ATOM 673 C C . PRO A 1 86 ? 21.278 5.389 14.167 1.00 40.28 86 PRO A C 1
ATOM 675 O O . PRO A 1 86 ? 21.843 4.712 13.310 1.00 40.28 86 PRO A O 1
ATOM 678 N N . GLN A 1 87 ? 20.538 4.843 15.138 1.00 38.28 87 GLN A N 1
ATOM 679 C CA . GLN A 1 87 ? 20.397 3.410 15.383 1.00 38.28 87 GLN A CA 1
ATOM 680 C C . GLN A 1 87 ? 19.180 2.801 14.673 1.00 38.28 87 GLN A C 1
ATOM 682 O O . GLN A 1 87 ? 19.249 1.655 14.235 1.00 38.28 87 GLN A O 1
ATOM 687 N N . ASP A 1 88 ? 18.103 3.574 14.493 1.00 39.38 88 ASP A N 1
ATOM 688 C CA . ASP A 1 88 ? 16.874 3.101 13.834 1.00 39.38 88 ASP A CA 1
ATOM 689 C C . ASP A 1 88 ? 16.899 3.220 12.306 1.00 39.38 88 ASP A C 1
ATOM 691 O O . ASP A 1 88 ? 16.024 2.667 11.641 1.00 39.38 88 ASP A O 1
ATOM 695 N N . GLY A 1 89 ? 17.936 3.857 11.751 1.00 43.44 89 GLY A N 1
ATOM 696 C CA . GLY A 1 89 ? 18.186 3.904 10.321 1.00 43.44 89 GLY A CA 1
ATOM 697 C C . GLY A 1 89 ? 17.111 4.686 9.567 1.00 43.44 89 GLY A C 1
ATOM 698 O O . GLY A 1 89 ? 15.906 4.577 9.762 1.00 43.44 89 GLY A O 1
ATOM 699 N N . TYR A 1 90 ? 17.530 5.457 8.584 1.00 51.22 90 TYR A N 1
ATOM 700 C CA . TYR A 1 90 ? 16.620 6.085 7.627 1.00 51.22 90 TYR A CA 1
ATOM 701 C C . TYR A 1 90 ? 15.872 5.066 6.733 1.00 51.22 90 TYR A C 1
ATOM 703 O O . TYR A 1 90 ? 15.368 5.440 5.679 1.00 51.22 90 TYR A O 1
ATOM 711 N N . GLU A 1 91 ? 15.868 3.778 7.090 1.00 62.03 91 GLU A N 1
ATOM 712 C CA . GLU A 1 91 ? 15.349 2.696 6.262 1.00 62.03 91 GLU A CA 1
ATOM 713 C C . GLU A 1 91 ? 13.824 2.599 6.315 1.00 62.03 91 GLU A C 1
ATOM 715 O O . GLU A 1 91 ? 13.223 2.102 5.370 1.00 62.03 91 GLU A O 1
ATOM 720 N N . GLY A 1 92 ? 13.182 3.154 7.348 1.00 72.38 92 GLY A N 1
ATOM 721 C CA . GLY A 1 92 ? 11.733 3.089 7.518 1.00 72.38 92 GLY A CA 1
ATOM 722 C C . GLY A 1 92 ? 11.218 1.659 7.761 1.00 72.38 92 GLY A C 1
ATOM 723 O O . GLY A 1 92 ? 11.871 0.666 7.466 1.00 72.38 92 GLY A O 1
ATOM 724 N N . GLU A 1 93 ? 10.020 1.526 8.316 1.00 83.00 93 GLU A N 1
ATOM 725 C CA . GLU A 1 93 ? 9.318 0.248 8.472 1.00 83.00 93 GLU A CA 1
ATOM 726 C C . GLU A 1 93 ? 7.875 0.437 8.003 1.00 83.00 93 GLU A C 1
ATOM 728 O O . GLU A 1 93 ? 7.238 1.433 8.349 1.00 83.00 93 GLU A O 1
ATOM 733 N N . LEU A 1 94 ? 7.357 -0.511 7.217 1.00 88.19 94 LEU A N 1
ATOM 734 C CA . LEU A 1 94 ? 5.960 -0.529 6.793 1.00 88.19 94 LEU A CA 1
ATOM 735 C C . LEU A 1 94 ? 5.202 -1.592 7.579 1.00 88.19 94 LEU A C 1
ATOM 737 O O . LEU A 1 94 ? 5.532 -2.771 7.524 1.00 88.19 94 LEU A O 1
ATOM 741 N N . LEU A 1 95 ? 4.140 -1.193 8.261 1.00 89.31 95 LEU A N 1
ATOM 742 C CA . LEU A 1 95 ? 3.190 -2.091 8.895 1.00 89.31 95 LEU A CA 1
ATOM 743 C C . LEU A 1 95 ? 1.948 -2.246 8.032 1.00 89.31 95 LEU A C 1
ATOM 745 O O . LEU A 1 95 ? 1.460 -1.288 7.437 1.00 89.31 95 LEU A O 1
ATOM 749 N N . SER A 1 96 ? 1.397 -3.450 8.035 1.00 90.75 96 SER A N 1
ATOM 750 C CA . SER A 1 96 ? 0.070 -3.777 7.538 1.00 90.75 96 SER A CA 1
ATOM 751 C C . SER A 1 96 ? -0.794 -4.191 8.721 1.00 90.75 96 SER A C 1
ATOM 753 O O . SER A 1 96 ? -0.505 -5.183 9.397 1.00 90.75 96 SER A O 1
ATOM 755 N N . ILE A 1 97 ? -1.856 -3.432 8.976 1.00 88.31 97 ILE A N 1
ATOM 756 C CA . ILE A 1 97 ? -2.842 -3.760 10.001 1.00 88.31 97 ILE A CA 1
ATOM 757 C C . ILE A 1 97 ? -4.126 -4.202 9.310 1.00 88.31 97 ILE A C 1
ATOM 759 O O . ILE A 1 97 ? -4.724 -3.464 8.529 1.00 88.31 97 ILE A O 1
ATOM 763 N N . THR A 1 98 ? -4.551 -5.426 9.602 1.00 87.69 98 THR A N 1
ATOM 764 C CA . THR A 1 98 ? -5.683 -6.084 8.942 1.00 87.69 98 THR A CA 1
ATOM 765 C C . THR A 1 98 ? -6.671 -6.625 9.964 1.00 87.69 98 THR A C 1
ATOM 767 O O . THR A 1 98 ? -6.295 -7.013 11.073 1.00 87.69 98 THR A O 1
ATOM 770 N N . ALA A 1 99 ? -7.949 -6.653 9.592 1.00 84.88 99 ALA A N 1
ATOM 771 C CA . ALA A 1 99 ? -8.965 -7.339 10.371 1.00 84.88 99 ALA A CA 1
ATOM 772 C C . ALA A 1 99 ? -8.846 -8.849 10.137 1.00 84.88 99 ALA A C 1
ATOM 774 O O . ALA A 1 99 ? -8.686 -9.303 9.006 1.00 84.88 99 ALA A O 1
ATOM 775 N N . ILE A 1 100 ? -8.916 -9.625 11.213 1.00 86.75 100 ILE A N 1
ATOM 776 C CA . ILE A 1 100 ? -8.885 -11.089 11.171 1.00 86.75 100 ILE A CA 1
ATOM 777 C C . ILE A 1 100 ? -10.016 -11.647 12.029 1.00 86.75 100 ILE A C 1
ATOM 779 O O . ILE A 1 100 ? -10.584 -10.938 12.860 1.00 86.75 100 ILE A O 1
ATOM 783 N N . ALA A 1 101 ? -10.302 -12.939 11.882 1.00 85.88 101 ALA A N 1
ATOM 784 C CA . ALA A 1 101 ? -11.267 -13.616 12.738 1.00 85.88 101 ALA A CA 1
ATOM 785 C C . ALA A 1 101 ? -10.937 -13.407 14.233 1.00 85.88 101 ALA A C 1
ATOM 787 O O . ALA A 1 101 ? -9.851 -13.746 14.730 1.00 85.88 101 ALA A O 1
ATOM 788 N N . GLY A 1 102 ? -11.896 -12.817 14.943 1.00 85.06 102 GLY A N 1
ATOM 789 C CA . GLY A 1 102 ? -11.832 -12.473 16.354 1.00 85.06 102 GLY A CA 1
ATOM 790 C C . GLY A 1 102 ? -10.897 -11.315 16.699 1.00 85.06 102 GLY A C 1
ATOM 791 O O . GLY A 1 102 ? -10.476 -11.253 17.852 1.00 85.06 102 GLY A O 1
ATOM 792 N N . GLY A 1 103 ? -10.510 -10.433 15.766 1.00 87.62 103 GLY A N 1
ATOM 793 C CA . GLY A 1 103 ? -9.676 -9.277 16.112 1.00 87.62 103 GLY A CA 1
ATOM 794 C C . GLY A 1 103 ? -8.899 -8.629 14.967 1.00 87.62 103 GLY A C 1
ATOM 795 O O . GLY A 1 103 ? -9.417 -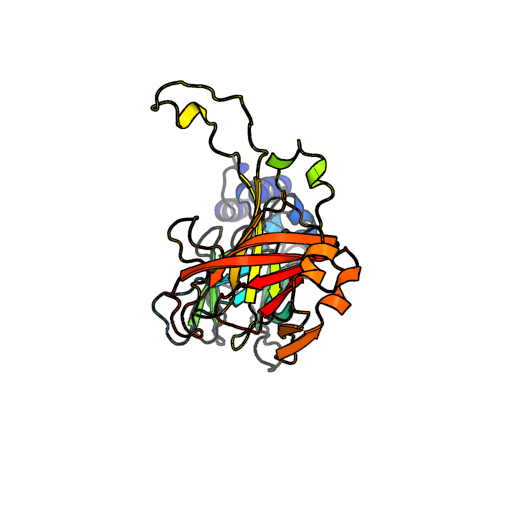8.430 13.871 1.00 87.62 103 GLY A O 1
ATOM 796 N N . LEU A 1 104 ? -7.651 -8.253 15.250 1.00 87.12 104 LEU A N 1
ATOM 797 C CA . LEU A 1 104 ? -6.771 -7.527 14.333 1.00 87.12 104 LEU A CA 1
ATOM 798 C C . LEU A 1 104 ? -5.386 -8.165 14.327 1.00 87.12 104 LEU A C 1
ATOM 800 O O . LEU A 1 104 ? -4.923 -8.672 15.351 1.00 87.12 104 LEU A O 1
ATOM 804 N N . MET A 1 105 ? -4.719 -8.104 13.184 1.00 89.44 105 MET A N 1
ATOM 805 C CA . MET A 1 105 ? -3.344 -8.547 13.022 1.00 89.44 105 MET A CA 1
ATOM 806 C C . MET A 1 105 ? -2.496 -7.402 12.493 1.00 89.44 105 MET A C 1
ATOM 808 O O . MET A 1 105 ? -2.834 -6.810 11.468 1.00 89.44 105 MET A O 1
ATOM 812 N N . CYS A 1 106 ? -1.391 -7.131 13.177 1.00 88.25 106 CYS A N 1
ATOM 813 C CA . CYS A 1 106 ? -0.352 -6.235 12.708 1.00 88.25 106 CYS A CA 1
ATOM 814 C C . CYS A 1 106 ? 0.842 -7.053 12.227 1.00 88.25 106 CYS A C 1
ATOM 816 O O . CYS A 1 106 ? 1.362 -7.905 12.955 1.00 88.25 106 CYS A O 1
ATOM 818 N N . ARG A 1 107 ? 1.275 -6.782 10.998 1.00 90.00 107 ARG A N 1
ATOM 819 C CA . ARG A 1 107 ? 2.447 -7.400 10.386 1.00 90.00 107 ARG A CA 1
ATOM 820 C C . ARG A 1 107 ? 3.398 -6.327 9.892 1.00 90.00 107 ARG A C 1
ATOM 822 O O . ARG A 1 107 ? 2.940 -5.325 9.357 1.00 90.00 107 ARG A O 1
ATOM 829 N N . THR A 1 108 ? 4.695 -6.555 10.022 1.00 87.88 108 THR A N 1
ATOM 830 C CA . THR A 1 108 ? 5.695 -5.782 9.285 1.00 87.88 108 THR A CA 1
ATOM 831 C C . THR A 1 108 ? 5.784 -6.330 7.864 1.00 87.88 108 THR A C 1
ATOM 833 O O . THR A 1 108 ? 5.725 -7.547 7.664 1.00 87.88 108 THR A O 1
ATOM 836 N N . VAL A 1 109 ? 5.840 -5.439 6.882 1.00 87.06 109 VAL A N 1
ATOM 837 C CA . VAL A 1 109 ? 5.969 -5.759 5.461 1.00 87.06 109 VAL A CA 1
ATOM 838 C C . VAL A 1 109 ? 7.443 -5.659 5.116 1.00 87.06 109 VAL A C 1
ATOM 840 O O . VAL A 1 109 ? 8.041 -4.587 5.197 1.00 87.06 109 VAL A O 1
ATOM 843 N N . GLN A 1 110 ? 8.023 -6.791 4.751 1.00 81.00 110 GLN A N 1
ATOM 844 C CA . GLN A 1 110 ? 9.383 -6.865 4.250 1.00 81.00 110 GLN A CA 1
ATOM 845 C C . GLN A 1 110 ? 9.381 -6.482 2.770 1.00 81.00 110 GLN A C 1
ATOM 847 O O . GLN A 1 110 ? 8.354 -6.563 2.095 1.00 81.00 110 GLN A O 1
ATOM 852 N N . GLY A 1 111 ? 10.511 -6.027 2.237 1.00 71.06 111 GLY A N 1
ATOM 853 C CA . GLY A 1 111 ? 10.518 -5.561 0.850 1.00 71.06 111 GLY A CA 1
ATOM 854 C C . GLY A 1 111 ? 10.575 -6.682 -0.205 1.00 71.06 111 GLY A C 1
ATOM 855 O O . GLY A 1 111 ? 10.453 -6.387 -1.388 1.00 71.06 111 GLY A O 1
ATOM 856 N N . ASP A 1 112 ? 10.662 -7.955 0.194 1.00 73.94 112 ASP A N 1
ATOM 857 C CA . ASP A 1 112 ? 10.292 -9.090 -0.673 1.00 73.94 112 ASP A CA 1
ATOM 858 C C . ASP A 1 112 ? 8.760 -9.293 -0.753 1.00 73.94 112 ASP A C 1
ATOM 860 O O . ASP A 1 112 ? 8.274 -10.193 -1.433 1.00 73.94 112 ASP A O 1
ATOM 864 N N . GLY A 1 113 ? 7.990 -8.463 -0.042 1.00 76.44 113 GLY A N 1
ATOM 865 C CA . GLY A 1 113 ? 6.538 -8.539 0.085 1.00 76.44 113 GLY A CA 1
ATOM 866 C C . GLY A 1 113 ? 6.045 -9.511 1.154 1.00 76.44 113 GLY A C 1
ATOM 867 O O . GLY A 1 113 ? 4.846 -9.527 1.459 1.00 76.44 113 GLY A O 1
ATOM 868 N N . SER A 1 114 ? 6.939 -10.284 1.776 1.00 83.50 114 SER A N 1
ATOM 869 C CA . SER A 1 114 ? 6.580 -11.154 2.887 1.00 83.50 114 SER A CA 1
ATOM 870 C C . SER A 1 114 ? 6.140 -10.331 4.101 1.00 83.50 114 SER A C 1
ATOM 872 O O . SER A 1 114 ? 6.531 -9.177 4.310 1.00 83.50 114 SER A O 1
ATOM 874 N N . LYS A 1 115 ? 5.250 -10.910 4.908 1.00 87.50 115 LYS A N 1
ATOM 875 C CA . LYS A 1 115 ? 4.646 -10.234 6.061 1.00 87.50 115 LYS A CA 1
ATOM 876 C C . LYS A 1 115 ? 4.979 -11.025 7.317 1.00 87.50 115 LYS A C 1
ATOM 878 O O . LYS A 1 115 ? 4.534 -12.160 7.459 1.00 87.50 115 LYS A O 1
ATOM 883 N N . ARG A 1 116 ? 5.726 -10.423 8.245 1.00 87.38 116 ARG A N 1
ATOM 884 C CA . ARG A 1 116 ? 6.038 -11.027 9.551 1.00 87.38 116 ARG A CA 1
ATOM 885 C C . ARG A 1 116 ? 5.086 -10.490 10.610 1.00 87.38 116 ARG A C 1
ATOM 887 O O . ARG A 1 116 ? 4.912 -9.282 10.730 1.00 87.38 116 ARG A O 1
ATOM 894 N N . GLU A 1 117 ? 4.466 -11.380 11.377 1.00 88.44 117 GLU A N 1
ATOM 895 C CA . GLU A 1 117 ? 3.533 -10.989 12.437 1.00 88.44 117 GLU A CA 1
ATOM 896 C C . GLU A 1 117 ? 4.277 -10.301 13.586 1.00 88.44 117 GLU A C 1
ATOM 898 O O . GLU A 1 117 ? 5.296 -10.799 14.059 1.00 88.44 117 GLU A O 1
ATOM 903 N N . LEU A 1 118 ? 3.778 -9.138 14.011 1.00 82.75 118 LEU A N 1
ATOM 904 C CA . LEU A 1 118 ? 4.338 -8.394 15.142 1.00 82.75 118 LEU A CA 1
ATOM 905 C C . LEU A 1 118 ? 3.451 -8.533 16.367 1.00 82.75 118 LEU A C 1
ATOM 907 O O . LEU A 1 118 ? 3.900 -8.905 17.445 1.00 82.75 118 LEU A O 1
ATOM 911 N N . PHE A 1 119 ? 2.163 -8.245 16.210 1.00 83.31 119 PHE A N 1
ATOM 912 C CA . PHE A 1 119 ? 1.212 -8.404 17.293 1.00 83.31 119 PHE A CA 1
ATOM 913 C C . PHE A 1 119 ? -0.173 -8.734 16.768 1.00 83.31 119 PHE A C 1
ATOM 915 O O . PHE A 1 119 ? -0.596 -8.305 15.692 1.00 83.31 119 PHE A O 1
ATOM 922 N N . ARG A 1 120 ? -0.916 -9.456 17.599 1.00 86.25 120 ARG A N 1
ATOM 923 C CA . ARG A 1 120 ? -2.325 -9.742 17.389 1.00 86.25 120 ARG A CA 1
ATOM 924 C C . ARG A 1 120 ? -3.141 -9.113 18.496 1.00 86.25 120 ARG A C 1
ATOM 926 O O . ARG A 1 120 ? -2.833 -9.228 19.678 1.00 86.25 120 ARG A O 1
ATOM 933 N N . VAL A 1 121 ? -4.251 -8.519 18.105 1.00 83.94 121 VAL A N 1
ATOM 934 C CA . VAL A 1 121 ? -5.313 -8.116 19.012 1.00 83.94 121 VAL A CA 1
ATOM 935 C C . VAL A 1 121 ? -6.430 -9.136 18.890 1.00 83.94 121 VAL A C 1
ATOM 937 O O . VAL A 1 121 ? -6.858 -9.447 17.781 1.00 83.94 121 VAL A O 1
ATOM 940 N N . ARG A 1 122 ? -6.939 -9.639 20.013 1.00 86.56 122 ARG A N 1
ATOM 941 C CA . ARG A 1 122 ? -8.204 -10.373 20.054 1.00 86.56 122 ARG A CA 1
ATOM 942 C C . ARG A 1 122 ? -9.285 -9.514 20.677 1.00 86.56 122 ARG A C 1
ATOM 944 O O . ARG A 1 122 ? -9.064 -8.855 21.689 1.00 86.56 122 ARG A O 1
ATOM 951 N N . VAL A 1 123 ? -10.456 -9.569 20.071 1.00 86.06 123 VAL A N 1
ATOM 952 C CA . VAL A 1 123 ? -11.656 -8.856 20.470 1.00 86.06 123 VAL A CA 1
ATOM 953 C C . VAL A 1 123 ? -12.739 -9.907 20.677 1.00 86.06 123 VAL A C 1
ATOM 955 O O . VAL A 1 123 ? -13.065 -10.659 19.764 1.00 86.06 123 VAL A O 1
ATOM 958 N N . LYS A 1 124 ? -13.260 -10.003 21.900 1.00 87.06 124 LYS A N 1
ATOM 959 C CA . LYS A 1 124 ? -14.307 -10.961 22.266 1.00 87.06 124 LYS A CA 1
ATOM 960 C C . LYS A 1 124 ? -15.496 -10.216 22.851 1.00 87.06 124 LYS A C 1
ATOM 962 O O . LYS A 1 124 ? -15.366 -9.545 23.875 1.00 87.06 124 LYS A O 1
ATOM 967 N N . ALA A 1 125 ? -16.658 -10.356 22.224 1.00 86.12 125 ALA A N 1
ATOM 968 C CA . ALA A 1 125 ? -17.910 -9.879 22.794 1.00 86.12 125 ALA A CA 1
ATOM 969 C C . ALA A 1 125 ? -18.265 -10.687 24.054 1.00 86.12 125 ALA A C 1
ATOM 971 O O . ALA A 1 125 ? -18.155 -11.917 24.069 1.00 86.12 125 ALA A O 1
ATOM 972 N N . ARG A 1 126 ? -18.696 -10.002 25.115 1.00 83.69 126 ARG A N 1
ATOM 973 C CA . ARG A 1 126 ? -19.307 -10.642 26.283 1.00 83.69 126 ARG A CA 1
ATOM 974 C C . ARG A 1 126 ? -20.797 -10.863 26.019 1.00 83.69 126 ARG A C 1
ATOM 976 O O . ARG A 1 126 ? -21.449 -9.951 25.500 1.00 83.69 126 ARG A O 1
ATOM 983 N N . PRO A 1 127 ? -21.340 -12.045 26.357 1.00 78.38 127 PRO A N 1
ATOM 984 C CA . PRO A 1 127 ? -22.779 -12.252 26.340 1.00 78.38 127 PRO A CA 1
ATOM 985 C C . PRO A 1 127 ? -23.455 -11.400 27.423 1.00 78.38 127 PRO A C 1
ATOM 987 O O . PRO A 1 127 ? -22.817 -10.953 28.379 1.00 78.38 127 PRO A O 1
ATOM 990 N N . ALA A 1 128 ? -24.761 -11.191 27.276 1.00 70.94 128 ALA A N 1
ATOM 991 C CA . ALA A 1 128 ? -25.577 -10.625 28.344 1.00 70.94 128 ALA A CA 1
ATOM 992 C C . ALA A 1 128 ? -25.487 -11.506 29.615 1.00 70.94 128 ALA A C 1
ATOM 994 O O . ALA A 1 128 ? -25.358 -12.726 29.485 1.00 70.94 128 ALA A O 1
ATOM 995 N N . PRO A 1 129 ? -25.558 -10.924 30.830 1.00 68.56 129 PRO A N 1
ATOM 996 C CA . PRO A 1 129 ? -25.851 -9.517 31.136 1.00 68.56 129 PRO A CA 1
ATOM 997 C C . PRO A 1 129 ? -24.622 -8.588 31.148 1.00 68.56 129 PRO A C 1
ATOM 999 O O . PRO A 1 129 ? -24.785 -7.370 31.178 1.00 68.56 129 PRO A O 1
ATOM 1002 N N . GLU A 1 130 ? -23.399 -9.121 31.079 1.00 69.94 130 GLU A N 1
ATOM 1003 C CA . GLU A 1 130 ? -22.141 -8.352 31.125 1.00 69.94 130 GLU A CA 1
ATOM 1004 C C . GLU A 1 130 ? -21.796 -7.643 29.800 1.00 69.94 130 GLU A C 1
ATOM 1006 O O . GLU A 1 130 ? -20.621 -7.504 29.449 1.00 69.94 130 GLU A O 1
ATOM 1011 N N . GLU A 1 131 ? -22.815 -7.227 29.041 1.00 73.19 131 GLU A N 1
ATOM 1012 C CA . GLU A 1 131 ? -22.692 -6.682 27.689 1.00 73.19 131 GLU A CA 1
ATOM 1013 C C . GLU A 1 131 ? -21.506 -5.724 27.545 1.00 73.19 131 GLU A C 1
ATOM 1015 O O . GLU A 1 131 ? -21.499 -4.621 28.102 1.00 73.19 131 GLU A O 1
ATOM 1020 N N . GLY A 1 132 ? -20.541 -6.125 26.723 1.00 79.19 132 GLY A N 1
ATOM 1021 C CA . GLY A 1 132 ? -19.385 -5.315 26.380 1.00 79.19 132 GLY A CA 1
ATOM 1022 C C . GLY A 1 132 ? -18.350 -6.119 25.611 1.00 79.19 132 GLY A C 1
ATOM 1023 O O . GLY A 1 132 ? -18.637 -7.198 25.091 1.00 79.19 132 GLY A O 1
ATOM 1024 N N . VAL A 1 133 ? -17.129 -5.596 25.538 1.00 84.50 133 VAL A N 1
ATOM 1025 C CA . VAL A 1 133 ? -16.038 -6.230 24.784 1.00 84.50 133 VAL A CA 1
ATOM 1026 C C . VAL A 1 133 ? -14.799 -6.446 25.648 1.00 84.50 133 VAL A C 1
ATOM 1028 O O . VAL A 1 133 ? -14.383 -5.549 26.383 1.00 84.50 133 VAL A O 1
ATOM 1031 N N . VAL A 1 134 ? -14.186 -7.624 25.555 1.00 84.00 134 VAL A N 1
ATOM 1032 C CA . VAL A 1 134 ? -12.843 -7.901 26.080 1.00 84.00 134 VAL A CA 1
ATOM 1033 C C . VAL A 1 134 ? -11.843 -7.768 24.948 1.00 84.00 134 VAL A C 1
ATOM 1035 O O . VAL A 1 134 ? -12.041 -8.322 23.870 1.00 84.00 134 VAL A O 1
ATOM 1038 N N . VAL A 1 135 ? -10.770 -7.038 25.220 1.00 80.94 135 VAL A N 1
ATOM 1039 C CA . VAL A 1 135 ? -9.660 -6.841 24.300 1.00 80.94 135 VAL A CA 1
ATOM 1040 C C . VAL A 1 135 ? -8.415 -7.463 24.919 1.00 80.94 135 VAL A C 1
ATOM 1042 O O . VAL A 1 135 ? -8.113 -7.225 26.087 1.00 80.94 135 VAL A O 1
ATOM 1045 N N . SER A 1 136 ? -7.697 -8.265 24.145 1.00 80.31 136 SER A N 1
ATOM 1046 C CA . SER A 1 136 ? -6.454 -8.910 24.569 1.00 80.31 136 SER A CA 1
ATOM 1047 C C . SER A 1 136 ? -5.377 -8.664 23.525 1.00 80.31 136 SER A C 1
ATOM 1049 O O . SER A 1 136 ? -5.641 -8.815 22.334 1.00 80.31 136 SER A O 1
ATOM 1051 N N . PHE A 1 137 ? -4.177 -8.295 23.963 1.00 76.81 137 PHE A N 1
ATOM 1052 C CA . PHE A 1 137 ? -3.039 -8.068 23.079 1.00 76.81 137 PHE A CA 1
ATOM 1053 C C . PHE A 1 137 ? -2.031 -9.203 23.235 1.00 76.81 137 PHE A C 1
ATOM 1055 O O . PHE A 1 137 ? -1.756 -9.666 24.342 1.00 76.81 137 PHE A O 1
ATOM 1062 N N . PHE A 1 138 ? -1.495 -9.644 22.106 1.00 77.56 138 PHE A N 1
ATOM 1063 C CA . PHE A 1 138 ? -0.516 -10.714 22.005 1.00 77.56 138 PHE A CA 1
ATOM 1064 C C . PHE A 1 138 ? 0.668 -10.171 21.220 1.00 77.56 138 PHE A C 1
ATOM 1066 O O . PHE A 1 138 ? 0.516 -9.833 20.047 1.00 77.56 138 PHE A O 1
ATOM 1073 N N . ASN A 1 139 ? 1.825 -10.069 21.868 1.00 75.00 139 ASN A N 1
ATOM 1074 C CA . ASN A 1 139 ? 3.080 -9.804 21.177 1.00 75.00 139 ASN A CA 1
ATOM 1075 C C . ASN A 1 139 ? 3.553 -11.107 20.516 1.00 75.00 139 ASN A C 1
ATOM 1077 O O . ASN A 1 139 ? 3.561 -12.148 21.170 1.00 75.00 139 ASN A O 1
ATOM 1081 N N . LEU A 1 140 ? 3.896 -11.041 19.233 1.00 78.12 140 LEU A N 1
ATOM 1082 C CA . LEU A 1 140 ? 4.326 -12.163 18.398 1.00 78.12 140 LEU A CA 1
ATOM 1083 C C . LEU A 1 140 ? 5.765 -11.980 17.885 1.00 78.12 140 LEU A C 1
ATOM 1085 O O . LEU A 1 140 ? 6.247 -12.800 17.114 1.00 78.12 140 LEU A O 1
ATOM 1089 N N . GLU A 1 141 ? 6.464 -10.914 18.290 1.00 68.25 141 GLU A N 1
ATOM 1090 C CA . GLU A 1 141 ? 7.810 -10.613 17.784 1.00 68.25 141 GLU A CA 1
ATOM 1091 C C . GLU A 1 141 ? 8.878 -11.616 18.226 1.00 68.25 141 GLU A C 1
ATOM 1093 O O . GLU A 1 141 ? 9.887 -11.779 17.532 1.00 68.25 141 GLU A O 1
ATOM 1098 N N . HIS A 1 142 ? 8.653 -12.294 19.350 1.00 61.00 142 HIS A N 1
ATOM 1099 C CA . HIS A 1 142 ? 9.553 -13.299 19.896 1.00 61.00 142 HIS A CA 1
ATOM 1100 C C . HIS A 1 142 ? 8.900 -14.682 19.792 1.00 61.00 142 HIS A C 1
ATOM 1102 O O . HIS A 1 142 ? 7.764 -14.844 20.226 1.00 61.00 142 HIS A O 1
ATOM 1108 N N . ASP A 1 143 ? 9.645 -15.683 19.307 1.00 45.94 143 ASP A N 1
ATOM 1109 C CA . ASP A 1 143 ? 9.255 -17.111 19.238 1.00 45.94 143 ASP A CA 1
ATOM 1110 C C . ASP A 1 143 ? 8.962 -17.754 20.612 1.00 45.94 143 ASP A C 1
ATOM 1112 O O . ASP A 1 143 ? 8.707 -18.952 20.735 1.00 45.94 143 ASP A O 1
ATOM 1116 N N . LEU A 1 144 ? 8.987 -16.960 21.681 1.00 45.06 144 LEU A N 1
ATOM 1117 C CA . LEU A 1 144 ? 8.541 -17.366 22.997 1.00 45.06 144 LEU A CA 1
ATOM 1118 C C . LEU A 1 144 ? 7.013 -17.300 23.008 1.00 45.06 144 LEU A C 1
ATOM 1120 O O . LEU A 1 144 ? 6.444 -16.219 22.888 1.00 45.06 144 LEU A O 1
ATOM 1124 N N . SER A 1 145 ? 6.390 -18.480 23.108 1.00 44.47 145 SER A N 1
ATOM 1125 C CA . SER A 1 145 ? 4.972 -18.767 23.389 1.00 44.47 145 SER A CA 1
ATOM 1126 C C . SER A 1 145 ? 4.076 -17.533 23.578 1.00 44.47 145 SER A C 1
ATOM 1128 O O . SER A 1 145 ? 4.351 -16.742 24.478 1.00 44.47 145 SER A O 1
ATOM 1130 N N . PRO A 1 146 ? 2.956 -17.386 22.839 1.00 45.50 146 PRO A N 1
ATOM 1131 C CA . PRO A 1 146 ? 2.139 -16.172 22.840 1.00 45.50 146 PRO A CA 1
ATOM 1132 C C . PRO A 1 146 ? 1.703 -15.791 24.259 1.00 45.50 146 PRO A C 1
ATOM 1134 O O . PRO A 1 146 ? 0.716 -16.310 24.786 1.00 45.50 146 PRO A O 1
ATOM 1137 N N . HIS A 1 147 ? 2.429 -14.866 24.885 1.00 44.59 147 HIS A N 1
ATOM 1138 C CA . HIS A 1 147 ? 2.064 -14.354 26.192 1.00 44.59 147 HIS A CA 1
ATOM 1139 C C . HIS A 1 147 ? 0.834 -13.466 26.002 1.00 44.59 147 HIS A C 1
ATOM 1141 O O . HIS A 1 147 ? 0.893 -12.384 25.414 1.00 44.59 147 HIS A O 1
ATOM 1147 N N . ALA A 1 148 ? -0.313 -13.963 26.461 1.00 40.09 148 ALA A N 1
ATOM 1148 C CA . ALA A 1 148 ? -1.542 -13.194 26.518 1.00 40.09 148 ALA A CA 1
ATOM 1149 C C . ALA A 1 148 ? -1.372 -12.090 27.566 1.00 40.09 148 ALA A C 1
ATOM 1151 O O . ALA A 1 148 ? -1.447 -12.356 28.765 1.00 40.09 148 ALA A O 1
ATOM 1152 N N . VAL A 1 149 ? -1.164 -10.847 27.135 1.00 46.72 149 VAL A N 1
ATOM 1153 C CA . VAL A 1 149 ? -1.248 -9.708 28.049 1.00 46.72 149 VAL A CA 1
ATOM 1154 C C . VAL A 1 149 ? -2.716 -9.291 28.097 1.00 46.72 149 VAL A C 1
ATOM 1156 O O . VAL A 1 149 ? -3.278 -8.736 27.145 1.00 46.72 149 VAL A O 1
ATOM 1159 N N . LEU A 1 150 ? -3.379 -9.626 29.205 1.00 39.44 150 LEU A N 1
ATOM 1160 C CA . LEU A 1 150 ? -4.753 -9.215 29.465 1.00 39.44 150 LEU A CA 1
ATOM 1161 C C . LEU A 1 150 ? -4.764 -7.704 29.744 1.00 39.44 150 LEU A C 1
ATOM 1163 O O . LEU A 1 150 ? -4.352 -7.262 30.814 1.00 39.44 150 LEU A O 1
ATOM 1167 N N . ILE A 1 151 ? -5.232 -6.896 28.788 1.00 45.81 151 ILE A N 1
ATOM 1168 C CA . ILE A 1 151 ? -5.310 -5.443 28.970 1.00 45.81 151 ILE A CA 1
ATOM 1169 C C . ILE A 1 151 ? -6.584 -5.092 29.739 1.00 45.81 151 ILE A C 1
ATOM 1171 O O . ILE A 1 151 ? -7.655 -4.879 29.168 1.00 45.81 151 ILE A O 1
ATOM 1175 N N . ALA A 1 152 ? -6.455 -4.990 31.058 1.00 33.19 152 ALA A N 1
ATOM 1176 C CA . ALA A 1 152 ? -7.392 -4.270 31.905 1.00 33.19 152 ALA A CA 1
ATOM 1177 C C . ALA A 1 152 ? -6.722 -2.959 32.345 1.00 33.19 152 ALA A C 1
ATOM 1179 O O . ALA A 1 152 ? -5.921 -2.956 33.265 1.00 33.19 152 ALA A O 1
ATOM 1180 N N . ARG A 1 153 ? -7.077 -1.850 31.680 1.00 32.56 153 ARG A N 1
ATOM 1181 C CA . ARG A 1 153 ? -6.638 -0.465 31.962 1.00 32.56 153 ARG A CA 1
ATOM 1182 C C . ARG A 1 153 ? -5.145 -0.160 31.736 1.00 32.56 153 ARG A C 1
ATOM 1184 O O . ARG A 1 153 ? -4.293 -0.478 32.545 1.00 32.56 153 ARG A O 1
ATOM 1191 N N . GLY A 1 154 ? -4.883 0.630 30.694 1.00 34.81 154 GLY A N 1
ATOM 1192 C CA . GLY A 1 154 ? -4.035 1.831 30.772 1.00 34.81 154 GLY A CA 1
ATOM 1193 C C . GLY A 1 154 ? -2.517 1.706 30.936 1.00 34.81 154 GLY A C 1
ATOM 1194 O O . GLY A 1 154 ? -1.840 2.689 30.658 1.00 34.81 154 GLY A O 1
ATOM 1195 N N . THR A 1 155 ? -1.958 0.561 31.313 1.00 34.72 155 THR A N 1
ATOM 1196 C CA . THR A 1 155 ? -0.508 0.441 31.519 1.00 34.72 155 THR A CA 1
ATOM 1197 C C . THR A 1 155 ? -0.020 -0.947 31.128 1.00 34.72 155 THR A C 1
ATOM 1199 O O . THR A 1 155 ? -0.472 -1.959 31.657 1.00 34.72 155 THR A O 1
ATOM 1202 N N . ILE A 1 156 ? 0.909 -0.990 30.172 1.00 41.19 156 ILE A N 1
ATOM 1203 C CA . ILE A 1 156 ? 1.569 -2.220 29.733 1.00 41.19 156 ILE A CA 1
ATOM 1204 C C . ILE A 1 156 ? 2.611 -2.601 30.785 1.00 41.19 156 ILE A C 1
ATOM 1206 O O . ILE A 1 156 ? 3.691 -2.016 30.851 1.00 41.19 156 ILE A O 1
ATOM 1210 N N . GLY A 1 157 ? 2.262 -3.566 31.630 1.00 34.41 157 GLY A N 1
ATOM 1211 C CA . GLY A 1 157 ? 3.179 -4.207 32.564 1.00 34.41 157 GLY A CA 1
ATOM 1212 C C . GLY A 1 157 ? 3.854 -5.432 31.943 1.00 34.41 157 GLY A C 1
ATOM 1213 O O . GLY A 1 157 ? 3.188 -6.288 31.369 1.00 34.41 157 GLY A O 1
ATOM 1214 N N . ALA A 1 158 ? 5.173 -5.498 32.128 1.00 39.25 158 ALA A N 1
ATOM 1215 C CA . ALA A 1 158 ? 6.095 -6.636 31.998 1.00 39.25 158 ALA A CA 1
ATOM 1216 C C . ALA A 1 158 ? 6.653 -7.052 30.617 1.00 39.25 158 ALA A C 1
ATOM 1218 O O . ALA A 1 158 ? 7.718 -7.660 30.590 1.00 39.25 158 ALA A O 1
ATOM 1219 N N . ALA A 1 159 ? 6.093 -6.630 29.482 1.00 46.41 159 ALA A N 1
ATOM 1220 C CA . ALA A 1 159 ? 6.807 -6.664 28.195 1.00 46.41 159 ALA A CA 1
ATOM 1221 C C . ALA A 1 159 ? 6.402 -5.432 27.378 1.00 46.41 159 ALA A C 1
ATOM 1223 O O . ALA A 1 159 ? 5.237 -5.295 27.023 1.00 46.41 159 ALA A O 1
ATOM 1224 N N . LYS A 1 160 ? 7.337 -4.491 27.170 1.00 57.03 160 LYS A N 1
ATOM 1225 C CA . LYS A 1 160 ? 7.111 -3.100 26.716 1.00 57.03 160 LYS A CA 1
ATOM 1226 C C . LYS A 1 160 ? 6.623 -2.981 25.255 1.00 57.03 160 LYS A C 1
ATOM 1228 O O . LYS A 1 160 ? 7.268 -2.294 24.467 1.00 57.03 160 LYS A O 1
ATOM 1233 N N . VAL A 1 161 ? 5.512 -3.624 24.886 1.00 58.69 161 VAL A N 1
ATOM 1234 C CA . VAL A 1 161 ? 4.787 -3.326 23.643 1.00 58.69 161 VAL A CA 1
ATOM 1235 C C . VAL A 1 161 ? 3.574 -2.472 23.946 1.00 58.69 161 VAL A C 1
ATOM 1237 O O . VAL A 1 161 ? 2.614 -2.943 24.547 1.00 58.69 161 VAL A O 1
ATOM 1240 N N . GLY A 1 162 ? 3.627 -1.204 23.546 1.00 65.06 162 GLY A N 1
ATOM 1241 C CA . GLY A 1 162 ? 2.560 -0.246 23.805 1.00 65.06 162 GLY A CA 1
ATOM 1242 C C . GLY A 1 162 ? 2.058 0.422 22.548 1.00 65.06 162 GLY A C 1
ATOM 1243 O O . GLY A 1 162 ? 2.853 1.003 21.822 1.00 65.06 162 GLY A O 1
ATOM 1244 N N . LEU A 1 163 ? 0.745 0.373 22.324 1.00 70.94 163 LEU A N 1
ATOM 1245 C CA . LEU A 1 163 ? 0.080 1.153 21.289 1.00 70.94 163 LEU A CA 1
ATOM 1246 C C . LEU A 1 163 ? -0.496 2.420 21.923 1.00 70.94 163 LEU A C 1
ATOM 1248 O O . LEU A 1 163 ? -1.311 2.339 22.843 1.00 70.94 163 LEU A O 1
ATOM 1252 N N . ARG A 1 164 ? -0.084 3.588 21.434 1.00 75.25 164 ARG A N 1
ATOM 1253 C CA . ARG A 1 164 ? -0.601 4.884 21.882 1.00 75.25 164 ARG A CA 1
ATOM 1254 C C . ARG A 1 164 ? -1.028 5.704 20.678 1.00 75.25 164 ARG A C 1
ATOM 1256 O O . ARG A 1 164 ? -0.209 6.028 19.826 1.00 75.25 164 ARG A O 1
ATOM 1263 N N . ARG A 1 165 ? -2.293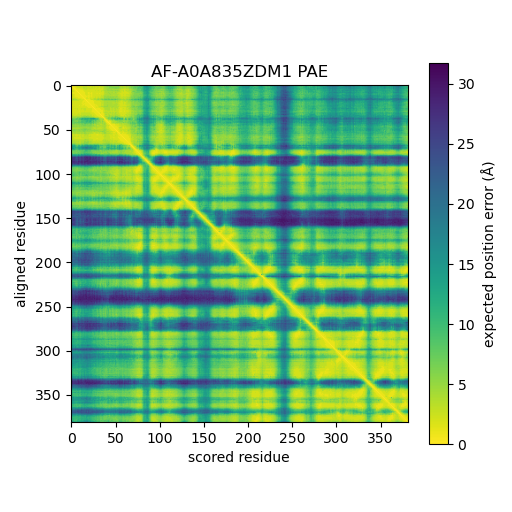 6.108 20.616 1.00 74.44 165 ARG A N 1
ATOM 1264 C CA . ARG A 1 165 ? -2.743 7.066 19.599 1.00 74.44 165 ARG A CA 1
ATOM 1265 C C . ARG A 1 165 ? -2.069 8.424 19.810 1.00 74.44 165 ARG A C 1
ATOM 1267 O O . ARG A 1 165 ? -2.079 8.935 20.929 1.00 74.44 165 ARG A O 1
ATOM 1274 N N . ILE A 1 166 ? -1.534 9.009 18.738 1.00 76.50 166 ILE A N 1
ATOM 1275 C CA . ILE A 1 166 ? -1.013 10.386 18.740 1.00 76.50 166 ILE A CA 1
ATOM 1276 C C . ILE A 1 166 ? -2.029 11.316 18.073 1.00 76.50 166 ILE A C 1
ATOM 1278 O O . ILE A 1 166 ? -2.409 12.331 18.649 1.00 76.50 166 ILE A O 1
ATOM 1282 N N . SER A 1 167 ? -2.516 10.949 16.884 1.00 74.75 167 SER A N 1
ATOM 1283 C CA . SER A 1 167 ? -3.484 11.738 16.114 1.00 74.75 167 SER A CA 1
ATOM 1284 C C . SER A 1 167 ? -4.529 10.840 15.431 1.00 74.75 167 SER A C 1
ATOM 1286 O O . SER A 1 167 ? -4.693 9.670 15.784 1.00 74.75 167 SER A O 1
ATOM 1288 N N . SER A 1 168 ? -5.319 11.372 14.494 1.00 71.25 168 SER A N 1
ATOM 1289 C CA . SER A 1 168 ? -6.171 10.552 13.617 1.00 71.25 168 SER A CA 1
ATOM 1290 C C . SER A 1 168 ? -5.361 9.739 12.605 1.00 71.25 168 SER A C 1
ATOM 1292 O O . SER A 1 168 ? -5.793 8.651 12.244 1.00 71.25 168 SER A O 1
ATOM 1294 N N . THR A 1 169 ? -4.194 10.230 12.186 1.00 76.56 169 THR A N 1
ATOM 1295 C CA . THR A 1 169 ? -3.366 9.652 11.116 1.00 76.56 169 THR A CA 1
ATOM 1296 C C . THR A 1 169 ? -2.029 9.112 11.610 1.00 76.56 169 THR A C 1
ATOM 1298 O O . THR A 1 169 ? -1.229 8.652 10.798 1.00 76.56 169 THR A O 1
ATOM 1301 N N . SER A 1 170 ? -1.783 9.131 12.924 1.00 79.00 170 SER A N 1
ATOM 1302 C CA . SER A 1 170 ? -0.555 8.609 13.518 1.00 79.00 170 SER A CA 1
ATOM 1303 C C . SER A 1 170 ? -0.750 7.947 14.881 1.00 79.00 170 SER A C 1
ATOM 1305 O O . SER A 1 170 ? -1.620 8.321 15.680 1.00 79.00 170 SER A O 1
ATOM 1307 N N . PHE A 1 171 ? 0.096 6.959 15.162 1.00 79.81 171 PHE A N 1
ATOM 1308 C CA . PHE A 1 171 ? 0.178 6.273 16.448 1.00 79.81 171 PHE A CA 1
ATOM 1309 C C . PHE A 1 171 ? 1.628 5.959 16.811 1.00 79.81 171 PHE A C 1
ATOM 1311 O O . PHE A 1 171 ? 2.496 5.914 15.952 1.00 79.81 171 PHE A O 1
ATOM 1318 N N . GLN A 1 172 ? 1.885 5.724 18.089 1.00 79.69 172 GLN A N 1
ATOM 1319 C CA . GLN A 1 172 ? 3.163 5.271 18.609 1.00 79.69 172 GLN A CA 1
ATOM 1320 C C . GLN A 1 172 ? 3.073 3.787 18.948 1.00 79.69 172 GLN A C 1
ATOM 1322 O O . GLN A 1 172 ? 2.140 3.366 19.636 1.00 79.69 172 GLN A O 1
ATOM 1327 N N . LEU A 1 173 ? 4.050 3.014 18.493 1.00 78.00 173 LEU A N 1
ATOM 1328 C CA . LEU A 1 173 ? 4.290 1.647 18.920 1.00 78.00 173 LEU A CA 1
ATOM 1329 C C . LEU A 1 173 ? 5.606 1.615 19.690 1.00 78.00 173 LEU A C 1
ATOM 1331 O O . LEU A 1 173 ? 6.671 1.843 19.126 1.00 78.00 173 LEU A O 1
ATOM 1335 N N . VAL A 1 174 ? 5.541 1.344 20.985 1.00 74.31 174 VAL A N 1
ATOM 1336 C CA . VAL A 1 174 ? 6.736 1.061 21.783 1.00 74.31 174 VAL A CA 1
ATOM 1337 C C . VAL A 1 174 ? 7.131 -0.383 21.510 1.00 74.31 174 VAL A C 1
ATOM 1339 O O . VAL A 1 174 ? 6.293 -1.255 21.695 1.00 74.31 174 VAL A O 1
ATOM 1342 N N . ARG A 1 175 ? 8.361 -0.642 21.064 1.00 69.94 175 ARG A N 1
ATOM 1343 C CA . ARG A 1 175 ? 8.933 -1.989 20.884 1.00 69.94 175 ARG A CA 1
ATOM 1344 C C . ARG A 1 175 ? 10.254 -2.046 21.626 1.00 69.94 175 ARG A C 1
ATOM 1346 O O . ARG A 1 175 ? 11.066 -1.139 21.489 1.00 69.94 175 ARG A O 1
ATOM 1353 N N . SER A 1 176 ? 10.458 -3.056 22.470 1.00 69.62 176 SER A N 1
ATOM 1354 C CA . SER A 1 176 ? 11.688 -3.183 23.276 1.00 69.62 176 SER A CA 1
ATOM 1355 C C . SER A 1 176 ? 12.027 -1.933 24.109 1.00 69.62 176 SER A C 1
ATOM 1357 O O . SER A 1 176 ? 13.177 -1.682 24.447 1.00 69.62 176 SER A O 1
ATOM 1359 N N . GLY A 1 177 ? 11.014 -1.135 24.470 1.00 69.25 177 GLY A N 1
ATOM 1360 C CA . GLY A 1 177 ? 11.188 0.132 25.185 1.00 69.25 177 GLY A CA 1
ATOM 1361 C C . GLY A 1 177 ? 11.512 1.350 24.317 1.00 69.25 177 GLY A C 1
ATOM 1362 O O . GLY A 1 177 ? 11.571 2.444 24.870 1.00 69.25 177 GLY A O 1
ATOM 1363 N N . VAL A 1 178 ? 11.646 1.190 22.998 1.00 74.75 178 VAL A N 1
ATOM 1364 C CA . VAL A 1 178 ? 11.852 2.285 22.044 1.00 74.75 178 VAL A CA 1
ATOM 1365 C C . VAL A 1 178 ? 10.511 2.658 21.400 1.00 74.75 178 VAL A C 1
ATOM 1367 O O . VAL A 1 178 ? 9.883 1.813 20.756 1.00 74.75 178 VAL A O 1
ATOM 1370 N N . PRO A 1 179 ? 10.008 3.887 21.598 1.00 77.12 179 PRO A N 1
ATOM 1371 C CA . PRO A 1 179 ? 8.802 4.357 20.932 1.00 77.12 179 PRO A CA 1
ATOM 1372 C C . PRO A 1 179 ? 9.065 4.690 19.460 1.00 77.12 179 PRO A C 1
ATOM 1374 O O . PRO A 1 179 ? 9.846 5.585 19.159 1.00 77.12 179 PRO A O 1
ATOM 1377 N N . ARG A 1 180 ? 8.329 4.053 18.546 1.00 78.75 180 ARG A N 1
ATOM 1378 C CA . ARG A 1 180 ? 8.318 4.388 17.117 1.00 78.75 180 ARG A CA 1
ATOM 1379 C C . ARG A 1 180 ? 6.988 5.005 16.723 1.00 78.75 180 ARG A C 1
ATOM 1381 O O . ARG A 1 180 ? 5.936 4.438 17.018 1.00 78.75 180 ARG A O 1
ATOM 1388 N N . THR A 1 181 ? 7.018 6.157 16.065 1.00 82.50 181 THR A N 1
ATOM 1389 C CA . THR A 1 181 ? 5.806 6.781 15.524 1.00 82.50 181 THR A CA 1
ATOM 1390 C C . THR A 1 181 ? 5.536 6.248 14.128 1.00 82.50 181 THR A C 1
ATOM 1392 O O . THR A 1 181 ? 6.434 6.195 13.297 1.00 82.50 181 THR A O 1
ATOM 1395 N N . PHE A 1 182 ? 4.291 5.872 13.872 1.00 83.31 182 PHE A N 1
ATOM 1396 C CA . PHE A 1 182 ? 3.790 5.404 12.595 1.00 83.31 182 PHE A CA 1
ATOM 1397 C C . PHE A 1 182 ? 2.740 6.371 12.065 1.00 83.31 182 PHE A C 1
ATOM 1399 O O . PHE A 1 182 ? 1.843 6.783 12.802 1.00 83.31 182 PHE A O 1
ATOM 1406 N N . VAL A 1 183 ? 2.823 6.684 10.777 1.00 83.44 183 VAL A N 1
ATOM 1407 C CA . VAL A 1 183 ? 1.869 7.512 10.037 1.00 83.44 183 VAL A CA 1
ATOM 1408 C C . VAL A 1 183 ? 1.190 6.677 8.971 1.00 83.44 183 VAL A C 1
ATOM 1410 O O . VAL A 1 183 ? 1.816 5.845 8.311 1.00 83.44 183 VAL A O 1
ATOM 1413 N N . ARG A 1 184 ? -0.106 6.915 8.788 1.00 84.44 184 ARG A N 1
ATOM 1414 C CA . ARG A 1 184 ? -0.909 6.234 7.778 1.00 84.44 184 ARG A CA 1
ATOM 1415 C C . ARG A 1 184 ? -0.356 6.515 6.384 1.00 84.44 184 ARG A C 1
ATOM 1417 O O . ARG A 1 184 ? -0.206 7.671 5.990 1.00 84.44 184 ARG A O 1
ATOM 1424 N N . VAL A 1 185 ? -0.114 5.457 5.621 1.00 85.12 185 VAL A N 1
ATOM 1425 C CA . VAL A 1 185 ? 0.131 5.563 4.185 1.00 85.12 185 VAL A CA 1
ATOM 1426 C C . VAL A 1 185 ? -1.230 5.742 3.529 1.00 85.12 185 VAL A C 1
ATOM 1428 O O . VAL A 1 185 ? -2.056 4.828 3.524 1.00 85.12 185 VAL A O 1
ATOM 1431 N N . GLN A 1 186 ? -1.505 6.952 3.050 1.00 82.50 186 GLN A N 1
ATOM 1432 C CA . GLN A 1 186 ? -2.736 7.217 2.315 1.00 82.50 186 GLN A CA 1
ATOM 1433 C C . GLN A 1 186 ? -2.656 6.467 0.998 1.00 82.50 186 GLN A C 1
ATOM 1435 O O . GLN A 1 186 ? -1.779 6.775 0.203 1.00 82.50 186 GLN A O 1
ATOM 1440 N N . GLN A 1 187 ? -3.529 5.487 0.761 1.00 74.12 187 GLN A N 1
ATOM 1441 C CA . GLN A 1 187 ? -3.611 4.907 -0.575 1.00 74.12 187 GLN A CA 1
ATOM 1442 C C . GLN A 1 187 ? -4.051 5.995 -1.562 1.00 74.12 187 GLN A C 1
ATOM 1444 O O . GLN A 1 187 ? -4.856 6.851 -1.177 1.00 74.12 187 GLN A O 1
ATOM 1449 N N . PRO A 1 188 ? -3.516 5.999 -2.796 1.00 68.75 188 PRO A N 1
ATOM 1450 C CA . PRO A 1 188 ? -3.988 6.925 -3.810 1.00 68.75 188 PRO A CA 1
ATOM 1451 C C . PRO A 1 188 ? -5.492 6.704 -3.959 1.00 68.75 188 PRO A C 1
ATOM 1453 O O . PRO A 1 188 ? -5.935 5.567 -4.136 1.00 68.75 188 PRO A O 1
ATOM 1456 N N . SER A 1 189 ? -6.289 7.764 -3.836 1.00 64.38 189 SER A N 1
ATOM 1457 C CA . SER A 1 189 ? -7.678 7.674 -4.273 1.00 64.38 189 SER A CA 1
ATOM 1458 C C . SER A 1 189 ? -7.639 7.347 -5.764 1.00 64.38 189 SER A C 1
ATOM 1460 O O . SER A 1 189 ? -6.940 8.072 -6.476 1.00 64.38 189 SER A O 1
ATOM 1462 N N . PRO A 1 190 ? -8.348 6.305 -6.243 1.00 62.09 190 PRO A N 1
ATOM 1463 C CA . PRO A 1 190 ? -8.409 6.021 -7.672 1.00 62.09 190 PRO A CA 1
ATOM 1464 C C . PRO A 1 190 ? -8.846 7.310 -8.342 1.00 62.09 190 PRO A C 1
ATOM 1466 O O . PRO A 1 190 ? -9.868 7.872 -7.942 1.00 62.09 190 PRO A O 1
ATOM 1469 N N . ALA A 1 191 ? -8.008 7.828 -9.234 1.00 58.59 191 ALA A N 1
ATOM 1470 C CA . ALA A 1 191 ? -8.050 9.223 -9.635 1.00 58.59 191 ALA A CA 1
ATOM 1471 C C . ALA A 1 191 ? -9.451 9.613 -10.139 1.00 58.59 191 ALA A C 1
ATOM 1473 O O . ALA A 1 191 ? -9.837 9.339 -11.275 1.00 58.59 191 ALA A O 1
ATOM 1474 N N . GLN A 1 192 ? -10.247 10.225 -9.259 1.00 55.75 192 GLN A N 1
ATOM 1475 C CA . GLN A 1 192 ? -11.641 10.567 -9.548 1.00 55.75 192 GLN A CA 1
ATOM 1476 C C . GLN A 1 192 ? -11.713 11.656 -10.627 1.00 55.75 192 GLN A C 1
ATOM 1478 O O . GLN A 1 192 ? -12.666 11.694 -11.400 1.00 55.75 192 GLN A O 1
ATOM 1483 N N . ASP A 1 193 ? -10.645 12.444 -10.758 1.00 54.38 193 ASP A N 1
ATOM 1484 C CA . ASP A 1 193 ? -10.474 13.477 -11.782 1.00 54.38 193 ASP A CA 1
ATOM 1485 C C . ASP A 1 193 ? -10.180 12.910 -13.186 1.00 54.38 193 ASP A C 1
ATOM 1487 O O . ASP A 1 193 ? -10.166 13.652 -14.166 1.00 54.38 193 ASP A O 1
ATOM 1491 N N . LEU A 1 194 ? -9.970 11.593 -13.322 1.00 59.66 194 LEU A N 1
ATOM 1492 C CA . LEU A 1 194 ? -9.673 10.935 -14.602 1.00 59.66 194 LEU A CA 1
ATOM 1493 C C . LEU A 1 194 ? -10.918 10.391 -15.325 1.00 59.66 194 LEU A C 1
ATOM 1495 O O . LEU A 1 194 ? -10.790 9.764 -16.378 1.00 59.66 194 LEU A O 1
ATOM 1499 N N . GLN A 1 195 ? -12.129 10.647 -14.814 1.00 55.41 195 GLN A N 1
ATOM 1500 C CA . GLN A 1 195 ? -13.388 10.101 -15.352 1.00 55.41 195 GLN A CA 1
ATOM 1501 C C . GLN A 1 195 ? -13.729 10.507 -16.804 1.00 55.41 195 GLN A C 1
ATOM 1503 O O . GLN A 1 195 ? -14.675 9.961 -17.367 1.00 55.41 195 GLN A O 1
ATOM 1508 N N . GLY A 1 196 ? -12.964 11.405 -17.433 1.00 56.78 196 GLY A N 1
ATOM 1509 C CA . GLY A 1 196 ? -13.183 11.861 -18.813 1.00 56.78 196 GLY A CA 1
ATOM 1510 C C . GLY A 1 196 ? -12.228 11.306 -19.876 1.00 56.78 196 GLY A C 1
ATOM 1511 O O . GLY A 1 196 ? -12.399 11.629 -21.047 1.00 56.78 196 GLY A O 1
ATOM 1512 N N . ALA A 1 197 ? -11.219 10.508 -19.516 1.00 61.00 197 ALA A N 1
ATOM 1513 C CA . ALA A 1 197 ? -10.233 10.021 -20.481 1.00 61.00 197 ALA A CA 1
ATOM 1514 C C . ALA A 1 197 ? -10.321 8.498 -20.632 1.00 61.00 197 ALA A C 1
ATOM 1516 O O . ALA A 1 197 ? -9.693 7.746 -19.893 1.00 61.00 197 ALA A O 1
ATOM 1517 N N . ASP A 1 198 ? -11.068 8.031 -21.637 1.00 63.31 198 ASP A N 1
ATOM 1518 C CA . ASP A 1 198 ? -11.167 6.603 -21.988 1.00 63.31 198 ASP A CA 1
ATOM 1519 C C . ASP A 1 198 ? -9.794 5.950 -22.241 1.00 63.31 198 ASP A C 1
ATOM 1521 O O . ASP A 1 198 ? -9.618 4.758 -21.989 1.00 63.31 198 ASP A O 1
ATOM 1525 N N . ALA A 1 199 ? -8.786 6.743 -22.625 1.00 57.44 199 ALA A N 1
ATOM 1526 C CA . ALA A 1 199 ? -7.392 6.312 -22.740 1.00 57.44 199 ALA A CA 1
ATOM 1527 C C . ALA A 1 199 ? -6.792 5.781 -21.417 1.00 57.44 199 ALA A C 1
ATOM 1529 O O . ALA A 1 199 ? -5.842 5.002 -21.441 1.00 57.44 199 ALA A O 1
ATOM 1530 N N . LEU A 1 200 ? -7.350 6.162 -20.263 1.00 56.97 200 LEU A N 1
ATOM 1531 C CA . LEU A 1 200 ? -6.882 5.739 -18.939 1.00 56.97 200 LEU A CA 1
ATOM 1532 C C . LEU A 1 200 ? -7.497 4.425 -18.473 1.00 56.97 200 LEU A C 1
ATOM 1534 O O . LEU A 1 200 ? -6.893 3.728 -17.666 1.00 56.97 200 LEU A O 1
ATOM 1538 N N . ARG A 1 201 ? -8.661 4.039 -19.008 1.00 59.91 201 ARG A N 1
ATOM 1539 C CA . ARG A 1 201 ? -9.305 2.757 -18.668 1.00 59.91 201 ARG A CA 1
ATOM 1540 C C . ARG A 1 201 ? -8.523 1.546 -19.173 1.00 59.91 201 ARG A C 1
ATOM 1542 O O . ARG A 1 201 ? -8.735 0.443 -18.686 1.00 59.91 201 ARG A O 1
ATOM 1549 N N . GLN A 1 202 ? -7.629 1.752 -20.138 1.00 65.69 202 GLN A N 1
ATOM 1550 C CA . GLN A 1 202 ? -6.741 0.718 -20.671 1.00 65.69 202 GLN A CA 1
ATOM 1551 C C . GLN A 1 202 ? -5.366 0.701 -19.990 1.00 65.69 202 GLN A C 1
ATOM 1553 O O . GLN A 1 202 ? -4.506 -0.090 -20.376 1.00 65.69 202 GLN A O 1
ATOM 1558 N N . MET A 1 203 ? -5.124 1.570 -19.001 1.00 64.88 203 MET A N 1
ATOM 1559 C CA . MET A 1 203 ? -3.834 1.592 -18.321 1.00 64.88 203 MET A CA 1
ATOM 1560 C C . MET A 1 203 ? -3.696 0.371 -17.403 1.00 64.88 203 MET A C 1
ATOM 1562 O O . MET A 1 203 ? -4.602 0.102 -16.613 1.00 64.88 203 MET A O 1
ATOM 1566 N N . PRO A 1 204 ? -2.573 -0.370 -17.476 1.00 67.38 204 PRO A N 1
ATOM 1567 C CA . PRO A 1 204 ? -2.217 -1.337 -16.448 1.00 67.38 204 PRO A CA 1
ATOM 1568 C C . PRO A 1 204 ? -2.267 -0.685 -15.065 1.00 67.38 204 PRO A C 1
ATOM 1570 O O . PRO A 1 204 ? -1.918 0.484 -14.899 1.00 67.38 204 PRO A O 1
ATOM 1573 N N . ASP A 1 205 ? -2.733 -1.457 -14.088 1.00 83.19 205 ASP A N 1
ATOM 1574 C CA . ASP A 1 205 ? -2.924 -1.043 -12.702 1.00 83.19 205 ASP A CA 1
ATOM 1575 C C . ASP A 1 205 ? -1.566 -0.795 -12.030 1.00 83.19 205 ASP A C 1
ATOM 1577 O O . ASP A 1 205 ? -0.984 -1.678 -11.399 1.00 83.19 205 ASP A O 1
ATOM 1581 N N . VAL A 1 206 ? -1.026 0.401 -12.267 1.00 87.25 206 VAL A N 1
ATOM 1582 C CA . VAL A 1 206 ? 0.286 0.852 -11.796 1.00 87.25 206 VAL A CA 1
ATOM 1583 C C . VAL A 1 206 ? 0.191 1.703 -10.536 1.00 87.25 206 VAL A C 1
ATOM 1585 O O . VAL A 1 206 ? 1.229 2.104 -10.029 1.00 87.25 206 VAL A O 1
ATOM 1588 N N . GLU A 1 207 ? -1.004 1.980 -10.003 1.00 89.94 207 GLU A N 1
ATOM 1589 C CA . GLU A 1 207 ? -1.188 2.702 -8.737 1.00 89.94 207 GLU A CA 1
ATOM 1590 C C . GLU A 1 207 ? -1.158 1.757 -7.531 1.00 89.94 207 GLU A C 1
ATOM 1592 O O . GLU A 1 207 ? -1.706 0.649 -7.539 1.00 89.94 207 GLU A O 1
ATOM 1597 N N . GLY A 1 208 ? -0.538 2.219 -6.446 1.00 90.81 208 GLY A N 1
ATOM 1598 C CA . GLY A 1 208 ? -0.554 1.514 -5.168 1.00 90.81 208 GLY A CA 1
ATOM 1599 C C . GLY A 1 208 ? 0.828 1.336 -4.565 1.00 90.81 208 GLY A C 1
ATOM 1600 O O . GLY A 1 208 ? 1.718 2.158 -4.765 1.00 90.81 208 GLY A O 1
ATOM 1601 N N . LEU A 1 209 ? 0.977 0.284 -3.762 1.00 90.75 209 LEU A N 1
ATOM 1602 C CA . LEU A 1 209 ? 2.222 -0.034 -3.076 1.00 90.75 209 LEU A CA 1
ATOM 1603 C C . LEU A 1 209 ? 2.968 -1.143 -3.804 1.00 90.75 209 LEU A C 1
ATOM 1605 O O . LEU A 1 209 ? 2.397 -2.184 -4.135 1.00 90.75 209 LEU A O 1
ATOM 1609 N N . TRP A 1 210 ? 4.255 -0.898 -4.004 1.00 91.81 210 TRP A N 1
ATOM 1610 C CA . TRP A 1 210 ? 5.143 -1.743 -4.777 1.00 91.81 210 TRP A CA 1
ATOM 1611 C C . TRP A 1 210 ? 6.431 -1.978 -4.017 1.00 91.81 210 TRP A C 1
ATOM 1613 O O . TRP A 1 210 ? 6.984 -1.041 -3.443 1.00 91.81 210 TRP A O 1
ATOM 1623 N N . SER A 1 211 ? 6.932 -3.202 -4.041 1.00 90.81 211 SER A N 1
ATOM 1624 C CA . SER A 1 211 ? 8.212 -3.553 -3.452 1.00 90.81 211 SER A CA 1
ATOM 1625 C C . SER A 1 211 ? 9.217 -3.969 -4.517 1.00 90.81 211 SER A C 1
ATOM 1627 O O . SER A 1 211 ? 8.856 -4.521 -5.558 1.00 90.81 211 SER A O 1
ATOM 1629 N N . ALA A 1 212 ? 10.486 -3.673 -4.258 1.00 87.50 212 ALA A N 1
ATOM 1630 C CA . ALA A 1 212 ? 11.596 -4.088 -5.097 1.00 87.50 212 ALA A CA 1
ATOM 1631 C C . ALA A 1 212 ? 12.857 -4.309 -4.265 1.00 87.50 212 ALA A C 1
ATOM 1633 O O . ALA A 1 212 ? 13.100 -3.625 -3.267 1.00 87.50 212 ALA A O 1
ATOM 1634 N N . HIS A 1 213 ? 13.713 -5.220 -4.719 1.00 83.06 213 HIS A N 1
ATOM 1635 C CA . HIS A 1 213 ? 15.063 -5.345 -4.183 1.00 83.06 213 HIS A CA 1
ATOM 1636 C C . HIS A 1 213 ? 15.960 -4.280 -4.820 1.00 83.06 213 HIS A C 1
ATOM 1638 O O . HIS A 1 213 ? 15.876 -4.026 -6.021 1.00 83.06 213 HIS A O 1
ATOM 1644 N N . TYR A 1 214 ? 16.808 -3.633 -4.018 1.00 75.00 214 TYR A N 1
ATOM 1645 C CA . TYR A 1 214 ? 17.667 -2.552 -4.497 1.00 75.00 214 TYR A CA 1
ATOM 1646 C C . TYR A 1 214 ? 19.104 -2.707 -3.995 1.00 75.00 214 TYR A C 1
ATOM 1648 O O . TYR A 1 214 ? 19.373 -2.522 -2.808 1.00 75.00 214 TYR A O 1
ATOM 1656 N N . VAL A 1 215 ? 20.016 -2.996 -4.930 1.00 70.50 215 VAL A N 1
ATOM 1657 C CA . VAL A 1 215 ? 21.484 -3.029 -4.792 1.00 70.50 215 VAL A CA 1
ATOM 1658 C C . VAL A 1 215 ? 22.007 -3.663 -3.498 1.00 70.50 215 VAL A C 1
ATOM 1660 O O . VAL A 1 215 ? 22.218 -4.871 -3.445 1.00 70.50 215 VAL A O 1
ATOM 1663 N N . SER A 1 216 ? 22.268 -2.827 -2.491 1.00 61.34 216 SER A N 1
ATOM 1664 C CA . SER A 1 216 ? 22.948 -3.135 -1.228 1.00 61.34 216 SER A CA 1
ATOM 1665 C C . SER A 1 216 ? 22.100 -2.817 0.005 1.00 61.34 216 SER A C 1
ATOM 1667 O O . SER A 1 216 ? 22.568 -2.971 1.130 1.00 61.34 216 SER A O 1
ATOM 1669 N N . SER A 1 217 ? 20.874 -2.335 -0.196 1.00 59.53 217 SER A N 1
ATOM 1670 C CA . SER A 1 217 ? 19.970 -1.947 0.883 1.00 59.53 217 SER A CA 1
ATOM 1671 C C . SER A 1 217 ? 18.865 -2.972 1.085 1.00 59.53 217 SER A C 1
ATOM 1673 O O . SER A 1 217 ? 18.492 -3.688 0.151 1.00 59.53 217 SER A O 1
ATOM 1675 N N . ALA A 1 218 ? 18.297 -2.983 2.294 1.00 64.75 218 ALA A N 1
ATOM 1676 C CA . ALA A 1 218 ? 17.005 -3.601 2.545 1.00 64.75 218 ALA A CA 1
ATOM 1677 C C . ALA A 1 218 ? 16.005 -3.180 1.455 1.00 64.75 218 ALA A C 1
ATOM 1679 O O . ALA A 1 218 ? 16.074 -2.073 0.906 1.00 64.75 218 ALA A O 1
ATOM 1680 N N . ALA A 1 219 ? 15.121 -4.101 1.088 1.00 73.25 219 ALA A N 1
ATOM 1681 C CA . ALA A 1 219 ? 14.237 -3.904 -0.043 1.00 73.25 219 ALA A CA 1
ATOM 1682 C C . ALA A 1 219 ? 13.370 -2.634 0.110 1.00 73.25 219 ALA A C 1
ATOM 1684 O O . ALA A 1 219 ? 12.986 -2.226 1.207 1.00 73.25 219 ALA A O 1
ATOM 1685 N N . VAL A 1 220 ? 13.138 -1.964 -1.017 1.00 83.44 220 VAL A N 1
ATOM 1686 C CA . VAL A 1 220 ? 12.522 -0.639 -1.108 1.00 83.44 220 VAL A CA 1
ATOM 1687 C C . VAL A 1 220 ? 11.033 -0.810 -1.348 1.00 83.44 220 VAL A C 1
ATOM 1689 O O . VAL A 1 220 ? 10.627 -1.613 -2.185 1.00 83.44 220 VAL A O 1
ATOM 1692 N N . ILE A 1 221 ? 10.223 -0.017 -0.651 1.00 87.56 221 ILE A N 1
ATOM 1693 C CA . ILE A 1 221 ? 8.787 0.066 -0.909 1.00 87.56 221 ILE A CA 1
ATOM 1694 C C . ILE A 1 221 ? 8.474 1.453 -1.443 1.00 87.56 221 ILE A C 1
ATOM 1696 O O . ILE A 1 221 ? 8.775 2.462 -0.798 1.00 87.56 221 ILE A O 1
ATOM 1700 N N . LEU A 1 222 ? 7.854 1.497 -2.617 1.00 89.00 222 LEU A N 1
ATOM 1701 C CA . LEU A 1 222 ? 7.356 2.709 -3.242 1.00 89.00 222 LEU A CA 1
ATOM 1702 C C . LEU A 1 222 ? 5.833 2.734 -3.221 1.00 89.00 222 LEU A C 1
ATOM 1704 O O . LEU A 1 222 ? 5.165 1.709 -3.326 1.00 89.00 222 LEU A O 1
ATOM 1708 N N . GLN A 1 223 ? 5.297 3.939 -3.136 1.00 90.62 223 GLN A N 1
ATOM 1709 C CA . GLN A 1 223 ? 3.924 4.234 -3.466 1.00 90.62 223 GLN A CA 1
ATOM 1710 C C . GLN A 1 223 ? 3.902 4.952 -4.805 1.00 90.62 223 GLN A C 1
ATOM 1712 O O . GLN A 1 223 ? 4.520 6.005 -4.949 1.00 90.62 223 GLN A O 1
ATOM 1717 N N . THR A 1 224 ? 3.177 4.408 -5.768 1.00 92.06 224 THR A N 1
ATOM 1718 C CA . THR A 1 224 ? 2.955 5.060 -7.053 1.00 92.06 224 THR A CA 1
ATOM 1719 C C . THR A 1 224 ? 1.603 5.760 -7.081 1.00 92.06 224 THR A C 1
ATOM 1721 O O . THR A 1 224 ? 0.594 5.225 -6.611 1.00 92.06 224 THR A O 1
ATOM 1724 N N . THR A 1 225 ? 1.596 6.967 -7.637 1.00 90.50 225 THR A N 1
ATOM 1725 C CA . THR A 1 225 ? 0.404 7.797 -7.842 1.00 90.50 225 THR A CA 1
ATOM 1726 C C . THR A 1 225 ? 0.371 8.307 -9.277 1.00 90.50 225 THR A C 1
ATOM 1728 O O . THR A 1 225 ? 1.418 8.631 -9.852 1.00 90.50 225 THR A O 1
ATOM 1731 N N . LEU A 1 226 ? -0.821 8.393 -9.863 1.00 89.88 226 LEU A N 1
ATOM 1732 C CA . LEU A 1 226 ? -1.038 9.029 -11.156 1.00 89.88 226 LEU A CA 1
ATOM 1733 C C . LEU A 1 226 ? -1.479 10.476 -10.964 1.00 89.88 226 LEU A C 1
ATOM 1735 O O . LEU A 1 226 ? -2.345 10.797 -10.153 1.00 89.88 226 LEU A O 1
ATOM 1739 N N . HIS A 1 227 ? -0.884 11.362 -11.751 1.00 86.69 227 HIS A N 1
ATOM 1740 C CA . HIS A 1 227 ? -1.217 12.775 -11.781 1.00 86.69 227 HIS A CA 1
ATOM 1741 C C . HIS A 1 227 ? -1.486 13.196 -13.217 1.00 86.69 227 HIS A C 1
ATOM 1743 O O . HIS A 1 227 ? -0.637 13.021 -14.091 1.00 86.69 227 HIS A O 1
ATOM 1749 N N . LEU A 1 228 ? -2.649 13.800 -13.454 1.00 86.31 228 LEU A N 1
ATOM 1750 C CA . LEU A 1 228 ? -2.896 14.506 -14.701 1.00 86.31 228 LEU A CA 1
ATOM 1751 C C . LEU A 1 228 ? -2.307 15.908 -14.574 1.00 86.31 228 LEU A C 1
ATOM 1753 O O . LEU A 1 228 ? -2.844 16.756 -13.862 1.00 86.31 228 LEU A O 1
ATOM 1757 N N . GLN A 1 229 ? -1.189 16.152 -15.245 1.00 84.38 229 GLN A N 1
ATOM 1758 C CA . GLN A 1 229 ? -0.607 17.479 -15.303 1.00 84.38 229 GLN A CA 1
ATOM 1759 C C . GLN A 1 229 ? -1.149 18.188 -16.541 1.00 84.38 229 GLN A C 1
ATOM 1761 O O . GLN A 1 229 ? -0.762 17.900 -17.677 1.00 84.38 229 GLN A O 1
ATOM 1766 N N . GLN A 1 230 ? -2.065 19.130 -16.313 1.00 78.88 230 GLN A N 1
ATOM 1767 C CA . GLN A 1 230 ? -2.424 20.100 -17.338 1.00 78.88 230 GLN A CA 1
ATOM 1768 C C . GLN A 1 230 ? -1.200 20.977 -17.578 1.00 78.88 230 GLN A C 1
ATOM 1770 O O . GLN A 1 230 ? -0.682 21.610 -16.654 1.00 78.88 230 GLN A O 1
ATOM 1775 N N . GLN A 1 231 ? -0.698 20.973 -18.808 1.00 70.56 231 GLN A N 1
ATOM 1776 C CA . GLN A 1 231 ? 0.385 21.867 -19.168 1.00 70.56 231 GLN A CA 1
ATOM 1777 C C . GLN A 1 231 ? -0.104 23.308 -18.950 1.00 70.56 231 GLN A C 1
ATOM 1779 O O . GLN A 1 231 ? -1.251 23.603 -19.303 1.00 70.56 231 GLN A O 1
ATOM 1784 N N . PRO A 1 232 ? 0.700 24.197 -18.336 1.00 61.91 232 PRO A N 1
ATOM 1785 C CA . PRO A 1 232 ? 0.290 25.578 -18.140 1.00 61.91 232 PRO A CA 1
ATOM 1786 C C . PRO A 1 232 ? -0.137 26.153 -19.489 1.00 61.91 232 PRO A C 1
ATOM 1788 O O . PRO A 1 232 ? 0.634 26.153 -20.450 1.00 61.91 232 PRO A O 1
ATOM 1791 N N . SER A 1 233 ? -1.400 26.576 -19.559 1.00 54.34 233 SER A N 1
ATOM 1792 C CA . SER A 1 233 ? -1.964 27.223 -20.736 1.00 54.34 233 SER A CA 1
ATOM 1793 C C . SER A 1 233 ? -1.024 28.343 -21.172 1.00 54.34 233 SER A C 1
ATOM 1795 O O . SER A 1 233 ? -0.626 29.175 -20.352 1.00 54.34 233 SER A O 1
ATOM 1797 N N . ALA A 1 234 ? -0.695 28.388 -22.464 1.00 55.47 234 ALA A N 1
ATOM 1798 C CA . ALA A 1 234 ? 0.118 29.446 -23.060 1.00 55.47 234 ALA A CA 1
ATOM 1799 C C . ALA A 1 234 ? -0.421 30.864 -22.758 1.00 55.47 234 ALA A C 1
ATOM 1801 O O . ALA A 1 234 ? 0.321 31.837 -22.865 1.00 55.47 234 ALA A O 1
ATOM 1802 N N . ALA A 1 235 ? -1.674 30.991 -22.298 1.00 53.75 235 ALA A N 1
ATOM 1803 C CA . ALA A 1 235 ? -2.250 32.241 -21.810 1.00 53.75 235 ALA A CA 1
ATOM 1804 C C . ALA A 1 235 ? -1.519 32.842 -20.589 1.00 53.75 235 ALA A C 1
ATOM 1806 O O . ALA A 1 235 ? -1.540 34.056 -20.421 1.00 53.75 235 ALA A O 1
ATOM 1807 N N . ALA A 1 236 ? -0.823 32.044 -19.768 1.00 51.50 236 ALA A N 1
ATOM 1808 C CA . ALA A 1 236 ? -0.011 32.561 -18.658 1.00 51.50 236 ALA A CA 1
ATOM 1809 C C . ALA A 1 236 ? 1.371 33.092 -19.102 1.00 51.50 236 ALA A C 1
ATOM 1811 O O . ALA A 1 236 ? 2.044 33.769 -18.330 1.00 51.50 236 ALA A O 1
ATOM 1812 N N . ALA A 1 237 ? 1.789 32.819 -20.346 1.00 50.28 237 ALA A N 1
ATOM 1813 C CA . ALA A 1 237 ? 3.052 33.287 -20.926 1.00 50.28 237 ALA A CA 1
ATOM 1814 C C . ALA A 1 237 ? 2.889 34.542 -21.815 1.00 50.28 237 ALA A C 1
ATOM 1816 O O . ALA A 1 237 ? 3.853 35.000 -22.428 1.00 50.28 237 ALA A O 1
ATOM 1817 N N . ALA A 1 238 ? 1.686 35.128 -21.876 1.00 50.47 238 ALA A N 1
ATOM 1818 C CA . ALA A 1 238 ? 1.334 36.263 -22.735 1.00 50.47 238 ALA A CA 1
ATOM 1819 C C . ALA A 1 238 ? 1.836 37.637 -22.224 1.00 50.47 238 ALA A C 1
ATOM 1821 O O . ALA A 1 238 ? 1.120 38.632 -22.286 1.00 50.47 238 ALA A O 1
ATOM 1822 N N . ALA A 1 239 ? 3.083 37.702 -21.749 1.00 54.59 239 ALA A N 1
ATOM 1823 C CA . ALA A 1 239 ? 3.833 38.951 -21.572 1.00 54.59 239 ALA A CA 1
ATOM 1824 C C . ALA A 1 239 ? 4.964 39.109 -22.615 1.00 54.59 239 ALA A C 1
ATOM 1826 O O . ALA A 1 239 ? 5.836 39.960 -22.459 1.00 54.59 239 ALA A O 1
ATOM 1827 N N . ALA A 1 240 ? 4.960 38.299 -23.681 1.00 55.78 240 ALA A N 1
ATOM 1828 C CA . ALA A 1 240 ? 5.894 38.393 -24.803 1.00 55.78 240 ALA A CA 1
ATOM 1829 C C . ALA A 1 240 ? 5.153 38.764 -26.106 1.00 55.78 240 ALA A C 1
ATOM 1831 O O . ALA A 1 240 ? 4.014 38.331 -26.301 1.00 55.78 240 ALA A O 1
ATOM 1832 N N . PRO A 1 241 ? 5.762 39.588 -26.984 1.00 52.38 241 PRO A N 1
ATOM 1833 C CA . PRO A 1 241 ? 5.076 40.209 -28.111 1.00 52.38 241 PRO A CA 1
ATOM 1834 C C . PRO A 1 241 ? 4.597 39.188 -29.147 1.00 52.38 241 PRO A C 1
ATOM 1836 O O . PRO A 1 241 ? 5.293 38.239 -29.503 1.00 52.38 241 PRO A O 1
ATOM 1839 N N . ALA A 1 242 ? 3.378 39.427 -29.623 1.00 57.59 242 ALA A N 1
ATOM 1840 C CA . ALA A 1 242 ? 2.624 38.566 -30.514 1.00 57.59 242 ALA A CA 1
ATOM 1841 C C . ALA A 1 242 ? 3.235 38.500 -31.922 1.00 57.59 242 ALA A C 1
ATOM 1843 O O . ALA A 1 242 ? 3.094 39.427 -32.718 1.00 57.59 242 ALA A O 1
ATOM 1844 N N . SER A 1 243 ? 3.826 37.360 -32.272 1.00 53.69 243 SER A N 1
ATOM 1845 C CA . SER A 1 243 ? 3.910 36.923 -33.664 1.00 53.69 243 SER A CA 1
ATOM 1846 C C . SER A 1 243 ? 3.763 35.398 -33.759 1.00 53.69 243 SER A C 1
ATOM 1848 O O . SER A 1 243 ? 4.515 34.631 -33.170 1.00 53.69 243 SER A O 1
ATOM 1850 N N . ALA A 1 244 ? 2.724 34.975 -34.487 1.00 53.00 244 ALA A N 1
ATOM 1851 C CA . ALA A 1 244 ? 2.499 33.629 -35.025 1.00 53.00 244 ALA A CA 1
ATOM 1852 C C . ALA A 1 244 ? 2.570 32.428 -34.047 1.00 53.00 244 ALA A C 1
ATOM 1854 O O . ALA A 1 244 ? 3.400 31.538 -34.206 1.00 53.00 244 ALA A O 1
ATOM 1855 N N . ALA A 1 245 ? 1.629 32.324 -33.102 1.00 49.19 245 ALA A N 1
ATOM 1856 C CA . ALA A 1 245 ? 1.400 31.085 -32.347 1.00 49.19 245 ALA A CA 1
ATOM 1857 C C . ALA A 1 245 ? 0.143 30.361 -32.861 1.00 49.19 245 ALA A C 1
ATOM 1859 O O . ALA A 1 245 ? -0.967 30.592 -32.383 1.00 49.19 245 ALA A O 1
ATOM 1860 N N . ALA A 1 246 ? 0.309 29.484 -33.855 1.00 52.62 246 ALA A N 1
ATOM 1861 C CA . ALA A 1 246 ? -0.708 28.490 -34.186 1.00 52.62 246 ALA A CA 1
ATOM 1862 C C . ALA A 1 246 ? -0.848 27.522 -32.996 1.00 52.62 246 ALA A C 1
ATOM 1864 O O . ALA A 1 246 ? 0.131 26.918 -32.556 1.00 52.62 246 ALA A O 1
ATOM 1865 N N . GLY A 1 247 ? -2.059 27.439 -32.442 1.00 55.47 247 GLY A N 1
ATOM 1866 C CA . GLY A 1 247 ? -2.385 26.787 -31.174 1.00 55.47 247 GLY A CA 1
ATOM 1867 C C . GLY A 1 247 ? -2.224 25.268 -31.171 1.00 55.47 247 GLY A C 1
ATOM 1868 O O . GLY A 1 247 ? -3.208 24.537 -31.184 1.00 55.47 247 GLY A O 1
ATOM 1869 N N . SER A 1 248 ? -0.987 24.788 -31.072 1.00 51.88 248 SER A N 1
ATOM 1870 C CA . SER A 1 248 ? -0.706 23.432 -30.606 1.00 51.88 248 SER A CA 1
ATOM 1871 C C . SER A 1 248 ? -0.850 23.402 -29.083 1.00 51.88 248 SER A C 1
ATOM 1873 O O . SER A 1 248 ? 0.126 23.578 -28.352 1.00 51.88 248 SER A O 1
ATOM 1875 N N . THR A 1 249 ? -2.068 23.186 -28.584 1.00 66.88 249 THR A N 1
ATOM 1876 C CA . THR A 1 249 ? -2.260 22.749 -27.197 1.00 66.88 249 THR A CA 1
ATOM 1877 C C . THR A 1 249 ? -1.640 21.367 -27.071 1.00 66.88 249 THR A C 1
ATOM 1879 O O . THR A 1 249 ? -2.211 20.379 -27.536 1.00 66.88 249 THR A O 1
ATOM 1882 N N . ALA A 1 250 ? -0.433 21.303 -26.515 1.00 72.12 250 ALA A N 1
ATOM 1883 C CA . ALA A 1 250 ? 0.203 20.027 -26.261 1.00 72.12 250 ALA A CA 1
ATOM 1884 C C . ALA A 1 250 ? -0.696 19.189 -25.329 1.00 72.12 250 ALA A C 1
ATOM 1886 O O . ALA A 1 250 ? -1.365 19.741 -24.446 1.00 72.12 250 ALA A O 1
ATOM 1887 N N . PRO A 1 251 ? -0.797 17.875 -25.589 1.00 76.62 251 PRO A N 1
ATOM 1888 C CA . PRO A 1 251 ? -1.730 17.017 -24.878 1.00 76.62 251 PRO A CA 1
ATOM 1889 C C . PRO A 1 251 ? -1.407 16.991 -23.377 1.00 76.62 251 PRO A C 1
ATOM 1891 O O . PRO A 1 251 ? -0.239 17.127 -23.000 1.00 76.62 251 PRO A O 1
ATOM 1894 N N . PRO A 1 252 ? -2.420 16.811 -22.509 1.00 81.44 252 PRO A N 1
ATOM 1895 C CA . PRO A 1 252 ? -2.194 16.683 -21.075 1.00 81.44 252 PRO A CA 1
ATOM 1896 C C . PRO A 1 252 ? -1.239 15.520 -20.788 1.00 81.44 252 PRO A C 1
ATOM 1898 O O . PRO A 1 252 ? -1.336 14.457 -21.405 1.00 81.44 252 PRO A O 1
ATOM 1901 N N . GLN A 1 253 ? -0.326 15.725 -19.839 1.00 87.44 253 GLN A N 1
ATOM 1902 C CA . GLN A 1 253 ? 0.624 14.698 -19.425 1.00 87.44 253 GLN A CA 1
ATOM 1903 C C . GLN A 1 253 ? 0.010 13.835 -18.331 1.00 87.44 253 GLN A C 1
ATOM 1905 O O . GLN A 1 253 ? -0.586 14.347 -17.379 1.00 87.44 253 GLN A O 1
ATOM 1910 N N . LEU A 1 254 ? 0.191 12.522 -18.447 1.00 89.75 254 LEU A N 1
ATOM 1911 C CA . LEU A 1 254 ? -0.186 11.575 -17.408 1.00 89.75 254 LEU A CA 1
ATOM 1912 C C . LEU A 1 254 ? 1.085 11.121 -16.704 1.00 89.75 254 LEU A C 1
ATOM 1914 O O . LEU A 1 254 ? 1.788 10.241 -17.190 1.00 89.75 254 LEU A O 1
ATOM 1918 N N . LEU A 1 255 ? 1.388 11.718 -15.560 1.00 90.81 255 LEU A N 1
ATOM 1919 C CA . LEU A 1 255 ? 2.608 11.419 -14.827 1.00 90.81 255 LEU A CA 1
ATOM 1920 C C . LEU A 1 255 ? 2.366 10.338 -13.780 1.00 90.81 255 LEU A C 1
ATOM 1922 O O . LEU A 1 255 ? 1.592 10.533 -12.847 1.00 90.81 255 LEU A O 1
ATOM 1926 N N . MET A 1 256 ? 3.099 9.234 -13.885 1.00 92.75 256 MET A N 1
ATOM 1927 C CA . MET A 1 256 ? 3.274 8.289 -12.790 1.00 92.75 256 MET A CA 1
ATOM 1928 C C . MET A 1 256 ? 4.445 8.730 -11.923 1.00 92.75 256 MET A C 1
ATOM 1930 O O . MET A 1 256 ? 5.580 8.786 -12.396 1.00 92.75 256 MET A O 1
ATOM 1934 N N . ARG A 1 257 ? 4.183 9.012 -10.647 1.00 91.81 257 ARG A N 1
ATOM 1935 C CA . ARG A 1 257 ? 5.215 9.347 -9.660 1.00 91.81 257 ARG A CA 1
ATOM 1936 C C . ARG A 1 257 ? 5.389 8.189 -8.694 1.00 91.81 257 ARG A C 1
ATOM 1938 O O . ARG A 1 257 ? 4.406 7.729 -8.129 1.00 91.81 257 ARG A O 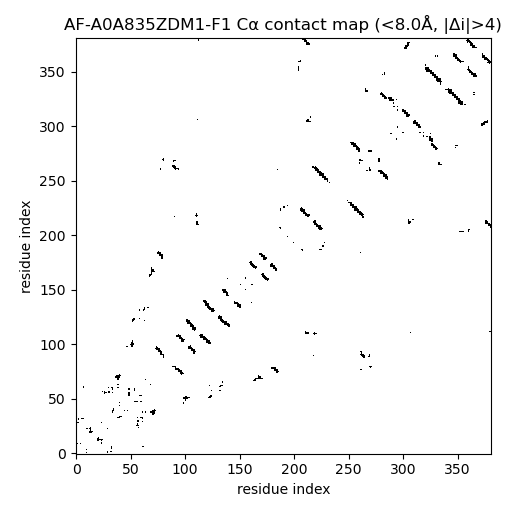1
ATOM 1945 N N . GLY A 1 258 ? 6.620 7.731 -8.487 1.00 90.81 258 GLY A N 1
ATOM 1946 C CA . GLY A 1 258 ? 6.951 6.743 -7.459 1.00 90.81 258 GLY A CA 1
ATOM 1947 C C . GLY A 1 258 ? 7.570 7.424 -6.248 1.00 90.81 258 GLY A C 1
ATOM 1948 O O . GLY A 1 258 ? 8.693 7.906 -6.342 1.00 90.81 258 GLY A O 1
ATOM 1949 N N . ALA A 1 259 ? 6.868 7.481 -5.119 1.00 86.62 259 ALA A N 1
ATOM 1950 C CA . ALA A 1 259 ? 7.345 8.063 -3.867 1.00 86.62 259 ALA A CA 1
ATOM 1951 C C . ALA A 1 259 ? 7.827 6.979 -2.900 1.00 86.62 259 ALA A C 1
ATOM 1953 O O . ALA A 1 259 ? 7.188 5.942 -2.736 1.00 86.62 259 ALA A O 1
ATOM 1954 N N . LYS A 1 260 ? 8.947 7.217 -2.219 1.00 82.62 260 LYS A N 1
ATOM 1955 C CA . LYS A 1 260 ? 9.529 6.228 -1.309 1.00 82.62 260 LYS A CA 1
ATOM 1956 C C . LYS A 1 260 ? 8.782 6.162 0.023 1.00 82.62 260 LYS A C 1
ATOM 1958 O O . LYS A 1 260 ? 8.682 7.157 0.744 1.00 82.62 260 LYS A O 1
ATOM 1963 N N . VAL A 1 261 ? 8.289 4.971 0.360 1.00 82.81 261 VAL A N 1
ATOM 1964 C CA . VAL A 1 261 ? 7.625 4.660 1.635 1.00 82.81 261 VAL A CA 1
ATOM 1965 C C . VAL A 1 261 ? 8.622 4.057 2.619 1.00 82.81 261 VAL A C 1
ATOM 1967 O O . VAL A 1 261 ? 8.678 4.506 3.760 1.00 82.81 261 VAL A O 1
ATOM 1970 N N . VAL A 1 262 ? 9.422 3.091 2.156 1.00 81.88 262 VAL A N 1
ATOM 1971 C CA . VAL A 1 262 ? 10.484 2.399 2.909 1.00 81.88 262 VAL A CA 1
ATOM 1972 C C . VAL A 1 262 ? 11.731 2.304 2.037 1.00 81.88 262 VAL A C 1
ATOM 1974 O O . VAL A 1 262 ? 11.640 2.111 0.825 1.00 81.88 262 VAL A O 1
ATOM 1977 N N . GLY A 1 263 ? 12.899 2.425 2.649 1.00 73.94 263 GLY A N 1
ATOM 1978 C CA . GLY A 1 263 ? 14.191 2.044 2.089 1.00 73.94 263 GLY A CA 1
ATOM 1979 C C . GLY A 1 263 ? 15.313 2.959 2.574 1.00 73.94 263 GLY A C 1
ATOM 1980 O O . GLY A 1 263 ? 15.060 3.971 3.203 1.00 73.94 263 GLY A O 1
ATOM 1981 N N . SER A 1 264 ? 16.549 2.671 2.179 1.00 66.31 264 SER A N 1
ATOM 1982 C CA . SER A 1 264 ? 17.787 3.237 2.754 1.00 66.31 264 SER A CA 1
ATOM 1983 C C . SER A 1 264 ? 17.935 4.767 2.896 1.00 66.31 264 SER A C 1
ATOM 1985 O O . SER A 1 264 ? 17.368 5.561 2.141 1.00 66.31 264 SER A O 1
ATOM 1987 N N . SER A 1 265 ? 18.850 5.162 3.792 1.00 58.59 265 SER A N 1
ATOM 1988 C CA . SER A 1 265 ? 19.301 6.535 4.124 1.00 58.59 265 SER A CA 1
ATOM 1989 C C . SER A 1 265 ? 19.739 7.435 2.990 1.00 58.59 265 SER A C 1
ATOM 1991 O O . SER A 1 265 ? 19.885 8.649 3.153 1.00 58.59 265 SER A O 1
ATOM 1993 N N . ASN A 1 266 ? 19.913 6.860 1.816 1.00 56.81 266 ASN A N 1
ATOM 1994 C CA . ASN A 1 266 ? 20.393 7.582 0.663 1.00 56.81 266 ASN A CA 1
ATOM 1995 C C . ASN A 1 266 ? 19.306 8.516 0.092 1.00 56.81 266 ASN A C 1
ATOM 1997 O O . ASN A 1 266 ? 19.640 9.579 -0.430 1.00 56.81 266 ASN A O 1
ATOM 2001 N N . THR A 1 267 ? 18.024 8.185 0.301 1.00 52.53 267 THR A N 1
ATOM 2002 C CA . THR A 1 267 ? 16.835 9.005 -0.018 1.00 52.53 267 THR A CA 1
ATOM 2003 C C . THR A 1 267 ? 15.943 9.077 1.216 1.00 52.53 267 THR A C 1
ATOM 2005 O O . THR A 1 267 ? 15.441 8.041 1.649 1.00 52.53 267 THR A O 1
ATOM 2008 N N . ASN A 1 268 ? 15.725 10.275 1.768 1.00 53.69 268 ASN A N 1
ATOM 2009 C CA . ASN A 1 268 ? 14.866 10.448 2.942 1.00 53.69 268 ASN A CA 1
ATOM 2010 C C . ASN A 1 268 ? 13.465 9.887 2.663 1.00 53.69 268 ASN A C 1
ATOM 2012 O O . ASN A 1 268 ? 12.775 10.349 1.751 1.00 53.69 268 ASN A O 1
ATOM 2016 N N . SER A 1 269 ? 13.028 8.923 3.473 1.00 54.00 269 SER A N 1
ATOM 2017 C CA . SER A 1 269 ? 11.645 8.458 3.502 1.00 54.00 269 SER A CA 1
ATOM 2018 C C . SER A 1 269 ? 10.747 9.595 4.004 1.00 54.00 269 SER A C 1
ATOM 2020 O O . SER A 1 269 ? 10.618 9.825 5.204 1.00 54.00 269 SER A O 1
ATOM 2022 N N . GLY A 1 270 ? 10.149 10.347 3.078 1.00 53.22 270 GLY A N 1
ATOM 2023 C CA . GLY A 1 270 ? 9.055 11.273 3.365 1.00 53.22 270 GLY A CA 1
ATOM 2024 C C . GLY A 1 270 ? 9.325 12.380 4.381 1.00 53.22 270 GLY A C 1
ATOM 2025 O O . GLY A 1 270 ? 8.454 12.616 5.218 1.00 53.22 270 GLY A O 1
ATOM 2026 N N . SER A 1 271 ? 10.463 13.083 4.299 1.00 45.62 271 SER A N 1
ATOM 2027 C CA . SER A 1 271 ? 10.620 14.346 5.038 1.00 45.62 271 SER A CA 1
ATOM 2028 C C . SER A 1 271 ? 9.435 15.252 4.712 1.00 45.62 271 SER A C 1
ATOM 2030 O O . SER A 1 271 ? 9.138 15.436 3.547 1.00 45.62 271 SER A O 1
ATOM 2032 N N . THR A 1 272 ? 8.759 15.833 5.689 1.00 45.31 272 THR A N 1
ATOM 2033 C CA . THR A 1 272 ? 7.521 16.620 5.527 1.00 45.31 272 THR A CA 1
ATOM 2034 C C . THR A 1 272 ? 7.696 17.978 4.815 1.00 45.31 272 THR A C 1
ATOM 2036 O O . THR A 1 272 ? 6.843 18.856 4.925 1.00 45.31 272 THR A O 1
ATOM 2039 N N . GLY A 1 273 ? 8.799 18.179 4.087 1.00 41.53 273 GLY A N 1
ATOM 2040 C CA . GLY A 1 273 ? 9.181 19.443 3.460 1.00 41.53 273 GLY A CA 1
ATOM 2041 C C . GLY A 1 273 ? 9.008 19.443 1.941 1.00 41.53 273 GLY A C 1
ATOM 2042 O O . GLY A 1 273 ? 9.832 18.874 1.238 1.00 41.53 273 GLY A O 1
ATOM 2043 N N . SER A 1 274 ? 8.008 20.196 1.466 1.00 42.69 274 SER A N 1
ATOM 2044 C CA . SER A 1 274 ? 7.643 20.442 0.058 1.00 42.69 274 SER A CA 1
ATOM 2045 C C . SER A 1 274 ? 7.298 19.190 -0.763 1.00 42.69 274 SER A C 1
ATOM 2047 O O . SER A 1 274 ? 8.163 18.403 -1.140 1.00 42.69 274 SER A O 1
ATOM 2049 N N . ALA A 1 275 ? 6.013 19.067 -1.120 1.00 49.66 275 ALA A N 1
ATOM 2050 C CA . ALA A 1 275 ? 5.431 17.969 -1.901 1.00 49.66 275 ALA A CA 1
ATOM 2051 C C . ALA A 1 275 ? 6.165 17.650 -3.223 1.00 49.66 275 ALA A C 1
ATOM 2053 O O . ALA A 1 275 ? 6.054 16.534 -3.729 1.00 49.66 275 ALA A O 1
ATOM 2054 N N . ASP A 1 276 ? 6.959 18.584 -3.751 1.00 50.72 276 ASP A N 1
ATOM 2055 C CA . ASP A 1 276 ? 7.699 18.417 -5.002 1.00 50.72 276 ASP A CA 1
ATOM 2056 C C . ASP A 1 276 ? 9.027 17.646 -4.874 1.00 50.72 276 ASP A C 1
ATOM 2058 O O . ASP A 1 276 ? 9.620 17.316 -5.899 1.00 50.72 276 ASP A O 1
ATOM 2062 N N . ARG A 1 277 ? 9.507 17.316 -3.662 1.00 54.47 277 ARG A N 1
ATOM 2063 C CA . ARG A 1 277 ? 10.846 16.710 -3.451 1.00 54.47 277 ARG A CA 1
ATOM 2064 C C . ARG A 1 277 ? 10.863 15.247 -2.983 1.00 54.47 277 ARG A C 1
ATOM 2066 O O . ARG A 1 277 ? 11.898 14.779 -2.510 1.00 54.47 277 ARG A O 1
ATOM 2073 N N . HIS A 1 278 ? 9.753 14.511 -3.069 1.00 69.00 278 HIS A N 1
ATOM 2074 C CA . HIS A 1 278 ? 9.658 13.162 -2.465 1.00 69.00 278 HIS A CA 1
ATOM 2075 C C . HIS A 1 278 ? 9.458 12.002 -3.441 1.00 69.00 278 HIS A C 1
ATOM 2077 O O . HIS A 1 278 ? 9.247 10.868 -3.006 1.00 69.00 278 HIS A O 1
ATOM 2083 N N . TRP A 1 279 ? 9.534 12.255 -4.743 1.00 79.38 279 TRP A N 1
ATOM 2084 C CA . TRP A 1 279 ? 9.467 11.199 -5.745 1.00 79.38 279 TRP A CA 1
ATOM 2085 C C . TRP A 1 279 ? 10.872 10.670 -6.063 1.00 79.38 279 TRP A C 1
ATOM 2087 O O . TRP A 1 279 ? 11.839 11.417 -6.162 1.00 79.38 279 TRP A O 1
ATOM 2097 N N . SER A 1 280 ? 10.990 9.354 -6.201 1.00 84.88 280 SER A N 1
ATOM 2098 C CA . SER A 1 280 ? 12.173 8.667 -6.720 1.00 84.88 280 SER A CA 1
ATOM 2099 C C . SER A 1 280 ? 12.212 8.723 -8.245 1.00 84.88 280 SER A C 1
ATOM 2101 O O . SER A 1 280 ? 13.289 8.838 -8.824 1.00 84.88 280 SER A O 1
ATOM 2103 N N . PHE A 1 281 ? 11.044 8.687 -8.890 1.00 91.06 281 PHE A N 1
ATOM 2104 C CA . PHE A 1 281 ? 10.892 8.899 -10.328 1.00 91.06 281 PHE A CA 1
ATOM 2105 C C . PHE A 1 281 ? 9.539 9.529 -10.677 1.00 91.06 281 PHE A C 1
ATOM 2107 O O . PHE A 1 281 ? 8.574 9.416 -9.918 1.00 91.06 281 PHE A O 1
ATOM 2114 N N . ALA A 1 282 ? 9.486 10.155 -11.849 1.00 92.94 282 ALA A N 1
ATOM 2115 C CA . ALA A 1 282 ? 8.300 10.668 -12.513 1.00 92.94 282 ALA A CA 1
ATOM 2116 C C . ALA A 1 282 ? 8.365 10.293 -14.001 1.00 92.94 282 ALA A C 1
ATOM 2118 O O . ALA A 1 282 ? 9.323 10.638 -14.689 1.00 92.94 282 ALA A O 1
ATOM 2119 N N . VAL A 1 283 ? 7.365 9.570 -14.498 1.00 94.06 283 VAL A N 1
ATOM 2120 C CA . VAL A 1 283 ? 7.335 9.017 -15.860 1.00 94.06 283 VAL A CA 1
ATOM 2121 C C . VAL A 1 283 ? 6.064 9.463 -16.556 1.00 94.06 283 VAL A C 1
ATOM 2123 O O . VAL A 1 283 ? 4.982 9.332 -15.988 1.00 94.06 283 VAL A O 1
ATOM 2126 N N . ASP A 1 284 ? 6.185 9.946 -17.791 1.00 92.81 284 ASP A N 1
ATOM 2127 C CA . ASP A 1 284 ? 5.022 10.271 -18.612 1.00 92.81 284 ASP A CA 1
ATOM 2128 C C . ASP A 1 284 ? 4.464 9.000 -19.255 1.00 92.81 284 ASP A C 1
ATOM 2130 O O . ASP A 1 284 ? 5.021 8.439 -20.199 1.00 92.81 284 ASP A O 1
ATOM 2134 N N . LEU A 1 285 ? 3.345 8.538 -18.710 1.00 91.31 285 LEU A N 1
ATOM 2135 C CA . LEU A 1 285 ? 2.595 7.404 -19.214 1.00 91.31 285 LEU A CA 1
ATOM 2136 C C . LEU A 1 285 ? 1.707 7.762 -20.401 1.00 91.31 285 LEU A C 1
ATOM 2138 O O . LEU A 1 285 ? 1.207 6.845 -21.040 1.00 91.31 285 LEU A O 1
ATOM 2142 N N . ALA A 1 286 ? 1.493 9.037 -20.735 1.00 87.94 286 ALA A N 1
ATOM 2143 C CA . ALA A 1 286 ? 0.783 9.396 -21.961 1.00 87.94 286 ALA A CA 1
ATOM 2144 C C . ALA A 1 286 ? 1.669 9.138 -23.190 1.00 87.94 286 ALA A C 1
ATOM 2146 O O . ALA A 1 286 ? 1.183 8.692 -24.232 1.00 87.94 286 ALA A O 1
ATOM 2147 N N . ARG A 1 287 ? 2.988 9.316 -23.049 1.00 89.31 287 ARG A N 1
ATOM 2148 C CA . ARG A 1 287 ? 3.966 9.142 -24.126 1.00 89.31 287 ARG A CA 1
ATOM 2149 C C . ARG A 1 287 ? 4.580 7.738 -24.129 1.00 89.31 287 ARG A C 1
ATOM 2151 O O . ARG A 1 287 ? 5.599 7.477 -23.498 1.00 89.31 287 ARG A O 1
ATOM 2158 N N . GLY A 1 288 ? 3.941 6.826 -24.863 1.00 89.12 288 GLY A N 1
ATOM 2159 C CA . GLY A 1 288 ? 4.493 5.494 -25.129 1.00 89.12 288 GLY A CA 1
ATOM 2160 C C . GLY A 1 288 ? 5.557 5.526 -26.229 1.00 89.12 288 GLY A C 1
ATOM 2161 O O . GLY A 1 288 ? 5.441 6.293 -27.182 1.00 89.12 288 GLY A O 1
ATOM 2162 N N . TYR A 1 289 ? 6.572 4.682 -26.090 1.00 93.62 289 TYR A N 1
ATOM 2163 C CA . TYR A 1 289 ? 7.615 4.441 -27.082 1.00 93.62 289 TYR A CA 1
ATOM 2164 C C . TYR A 1 289 ? 7.454 3.032 -27.658 1.00 93.62 289 TYR A C 1
ATOM 2166 O O . TYR A 1 289 ? 6.967 2.127 -26.974 1.00 93.62 289 TYR A O 1
ATOM 2174 N N . ASP A 1 290 ? 7.851 2.858 -28.919 1.00 94.69 290 ASP A N 1
ATOM 2175 C CA . ASP A 1 290 ? 7.824 1.554 -29.575 1.00 94.69 290 ASP A CA 1
ATOM 2176 C C . ASP A 1 290 ? 8.834 0.609 -28.912 1.00 94.69 290 ASP A C 1
ATOM 2178 O O . ASP A 1 290 ? 10.036 0.881 -28.872 1.00 94.69 290 ASP A O 1
ATOM 2182 N N . VAL A 1 291 ? 8.333 -0.499 -28.361 1.00 93.12 291 VAL A N 1
ATOM 2183 C CA . VAL A 1 291 ? 9.148 -1.440 -27.582 1.00 93.12 291 VAL A CA 1
ATOM 2184 C C . VAL A 1 291 ? 10.228 -2.071 -28.458 1.00 93.12 291 VAL A C 1
ATOM 2186 O O . VAL A 1 291 ? 11.361 -2.211 -28.006 1.00 93.12 291 VAL A O 1
ATOM 2189 N N . ALA A 1 292 ? 9.912 -2.428 -29.706 1.00 93.44 292 ALA A N 1
ATOM 2190 C CA . ALA A 1 292 ? 10.868 -3.074 -30.601 1.00 93.44 292 ALA A CA 1
ATOM 2191 C C . ALA A 1 292 ? 12.024 -2.128 -30.969 1.00 93.44 292 ALA A C 1
ATOM 2193 O O . ALA A 1 292 ? 13.187 -2.535 -30.920 1.00 93.44 292 ALA A O 1
ATOM 2194 N N . ALA A 1 293 ? 11.724 -0.861 -31.259 1.00 94.12 293 ALA A N 1
ATOM 2195 C CA . ALA A 1 293 ? 12.718 0.165 -31.551 1.00 94.12 293 ALA A CA 1
ATOM 2196 C C . ALA A 1 293 ? 13.616 0.471 -30.340 1.00 94.12 293 ALA A C 1
ATOM 2198 O O . ALA A 1 293 ? 14.838 0.518 -30.480 1.00 94.12 293 ALA A O 1
ATOM 2199 N N . GLU A 1 294 ? 13.045 0.639 -29.141 1.00 93.75 294 GLU A N 1
ATOM 2200 C CA . GLU A 1 294 ? 13.835 0.903 -27.926 1.00 93.75 294 GLU A CA 1
ATOM 2201 C C . GLU A 1 294 ? 14.683 -0.309 -27.506 1.00 93.75 294 GLU A C 1
ATOM 2203 O O . GLU A 1 294 ? 15.813 -0.139 -27.034 1.00 93.75 294 GLU A O 1
ATOM 2208 N N . MET A 1 295 ? 14.181 -1.531 -27.730 1.00 92.00 295 MET A N 1
ATOM 2209 C CA . MET A 1 295 ? 14.953 -2.762 -27.547 1.00 92.00 295 MET A CA 1
ATOM 2210 C C . MET A 1 295 ? 16.134 -2.822 -28.509 1.00 92.00 295 MET A C 1
ATOM 2212 O O . MET A 1 295 ? 17.251 -3.057 -28.064 1.00 92.00 295 MET A O 1
ATOM 2216 N N . ALA A 1 296 ? 15.921 -2.558 -29.800 1.00 90.44 296 ALA A N 1
ATOM 2217 C CA . ALA A 1 296 ? 16.993 -2.555 -30.796 1.00 90.44 296 ALA A CA 1
ATOM 2218 C C . ALA A 1 296 ? 18.074 -1.495 -30.508 1.00 90.44 296 ALA A C 1
ATOM 2220 O O . ALA A 1 296 ? 19.245 -1.704 -30.816 1.00 90.44 296 ALA A O 1
ATOM 2221 N N . ALA A 1 297 ? 17.696 -0.369 -29.895 1.00 88.19 297 ALA A N 1
ATOM 2222 C CA . ALA A 1 297 ? 18.614 0.700 -29.503 1.00 88.19 297 ALA A CA 1
ATOM 2223 C C . ALA A 1 297 ? 19.353 0.443 -28.173 1.00 88.19 297 ALA A C 1
ATOM 2225 O O . ALA A 1 297 ? 20.229 1.223 -27.787 1.00 88.19 297 ALA A O 1
ATOM 2226 N N . THR A 1 298 ? 19.000 -0.613 -27.438 1.00 83.44 298 THR A N 1
ATOM 2227 C CA . THR A 1 298 ? 19.572 -0.938 -26.127 1.00 83.44 298 THR A CA 1
ATOM 2228 C C . THR A 1 298 ? 20.485 -2.159 -26.235 1.00 83.44 298 THR A C 1
ATOM 2230 O O . THR A 1 298 ? 20.180 -3.108 -26.939 1.00 83.44 298 THR A O 1
ATOM 2233 N N . SER A 1 299 ? 21.600 -2.175 -25.498 1.00 74.88 299 SER A N 1
ATOM 2234 C CA . SER A 1 299 ? 22.608 -3.253 -25.507 1.00 74.88 299 SER A CA 1
ATOM 2235 C C . SER A 1 299 ? 22.129 -4.611 -24.952 1.00 74.88 299 SER A C 1
ATOM 2237 O O . SER A 1 299 ? 22.956 -5.481 -24.689 1.00 74.88 299 SER A O 1
ATOM 2239 N N . GLY A 1 300 ? 20.825 -4.785 -24.713 1.00 76.12 300 GLY A N 1
ATOM 2240 C CA . GLY A 1 300 ? 20.188 -5.991 -24.174 1.00 76.12 300 GLY A CA 1
ATOM 2241 C C . GLY A 1 300 ? 20.469 -6.283 -22.698 1.00 76.12 300 GLY A C 1
ATOM 2242 O O . GLY A 1 300 ? 19.551 -6.598 -21.953 1.00 76.12 300 GLY A O 1
ATOM 2243 N N . LEU A 1 301 ? 21.709 -6.146 -22.229 1.00 87.00 301 LEU A N 1
ATOM 2244 C CA . LEU A 1 301 ? 22.093 -6.572 -20.881 1.00 87.00 301 LEU A CA 1
ATOM 2245 C C . LEU A 1 301 ? 21.813 -5.509 -19.814 1.00 87.00 301 LEU A C 1
ATOM 2247 O O . LEU A 1 301 ? 22.293 -4.374 -19.889 1.00 87.00 301 LEU A O 1
ATOM 2251 N N . VAL A 1 302 ? 21.079 -5.917 -18.780 1.00 88.44 302 VAL A N 1
ATOM 2252 C CA . VAL A 1 302 ? 20.764 -5.115 -17.593 1.00 88.44 302 VAL A CA 1
ATOM 2253 C C . VAL A 1 302 ? 21.094 -5.895 -16.322 1.00 88.44 302 VAL A C 1
ATOM 2255 O O . VAL A 1 302 ? 21.056 -7.123 -16.310 1.00 88.44 302 VAL A O 1
ATOM 2258 N N . VAL A 1 303 ? 21.407 -5.195 -15.233 1.00 87.88 303 VAL A N 1
ATOM 2259 C CA . VAL A 1 303 ? 21.550 -5.805 -13.903 1.00 87.88 303 VAL A CA 1
ATOM 2260 C C . VAL A 1 303 ? 20.254 -5.611 -13.135 1.00 87.88 303 VAL A C 1
ATOM 2262 O O . VAL A 1 303 ? 19.887 -4.477 -12.831 1.00 87.88 303 VAL A O 1
ATOM 2265 N N . ALA A 1 304 ? 19.577 -6.713 -12.827 1.00 86.94 304 ALA A N 1
ATOM 2266 C CA . ALA A 1 304 ? 18.389 -6.741 -11.988 1.00 86.94 304 ALA A CA 1
ATOM 2267 C C . ALA A 1 304 ? 18.730 -7.218 -10.578 1.00 86.94 304 ALA A C 1
ATOM 2269 O O . ALA A 1 304 ? 19.607 -8.061 -10.390 1.00 86.94 304 ALA A O 1
ATOM 2270 N N . PHE A 1 305 ? 17.988 -6.729 -9.592 1.00 81.88 305 PHE A N 1
ATOM 2271 C CA . PHE A 1 305 ? 18.080 -7.196 -8.214 1.00 81.88 305 PHE A CA 1
ATOM 2272 C C . PHE A 1 305 ? 16.813 -7.972 -7.866 1.00 81.88 305 PHE A C 1
ATOM 2274 O O . PHE A 1 305 ? 15.711 -7.431 -7.919 1.00 81.88 305 PHE A O 1
ATOM 2281 N N . VAL A 1 306 ? 16.973 -9.244 -7.512 1.00 80.12 306 VAL A N 1
ATOM 2282 C CA . VAL A 1 306 ? 15.888 -10.126 -7.051 1.00 80.12 306 VAL A CA 1
ATOM 2283 C C . VAL A 1 306 ? 16.179 -10.578 -5.617 1.00 80.12 306 VAL A C 1
ATOM 2285 O O . VAL A 1 306 ? 17.245 -10.281 -5.079 1.00 80.12 306 VAL A O 1
ATOM 2288 N N . ALA A 1 307 ? 15.262 -11.320 -4.988 1.00 68.69 307 ALA A N 1
ATOM 2289 C CA . ALA A 1 307 ? 15.409 -11.772 -3.597 1.00 68.69 307 ALA A CA 1
ATOM 2290 C C . ALA A 1 307 ? 16.707 -12.564 -3.311 1.00 68.69 307 ALA A C 1
ATOM 2292 O O . ALA A 1 307 ? 17.148 -12.619 -2.168 1.00 68.69 307 ALA A O 1
ATOM 2293 N N . GLY A 1 308 ? 17.341 -13.138 -4.342 1.00 70.62 308 GLY A N 1
ATOM 2294 C CA . GLY A 1 308 ? 18.614 -13.866 -4.258 1.00 70.62 308 GLY A CA 1
ATOM 2295 C C . GLY A 1 308 ? 19.879 -13.044 -4.545 1.00 70.62 308 GLY A C 1
ATOM 2296 O O . GLY A 1 308 ? 20.971 -13.601 -4.477 1.00 70.62 308 GLY A O 1
ATOM 2297 N N . GLY A 1 309 ? 19.760 -11.749 -4.861 1.00 79.94 309 GLY A N 1
ATOM 2298 C CA . GLY A 1 309 ? 20.892 -10.873 -5.175 1.00 79.94 309 GLY A CA 1
ATOM 2299 C C . GLY A 1 309 ? 20.842 -10.269 -6.581 1.00 79.94 309 GLY A C 1
ATOM 2300 O O . GLY A 1 309 ? 19.779 -10.139 -7.190 1.00 79.94 309 GLY A O 1
ATOM 2301 N N . ALA A 1 310 ? 22.006 -9.837 -7.070 1.00 85.31 310 ALA A N 1
ATOM 2302 C CA . ALA A 1 310 ? 22.158 -9.204 -8.378 1.00 85.31 310 ALA A CA 1
ATOM 2303 C C . ALA A 1 310 ? 22.297 -10.253 -9.490 1.00 85.31 310 ALA A C 1
ATOM 2305 O O . ALA A 1 310 ? 23.143 -11.142 -9.403 1.00 85.31 310 ALA A O 1
ATOM 2306 N N . HIS A 1 311 ? 21.523 -10.109 -10.561 1.00 88.44 311 HIS A N 1
ATOM 2307 C CA . HIS A 1 311 ? 21.584 -10.965 -11.741 1.00 88.44 311 HIS A CA 1
ATOM 2308 C C . HIS A 1 311 ? 21.730 -10.117 -12.998 1.00 88.44 311 HIS A C 1
ATOM 2310 O O . HIS A 1 311 ? 21.031 -9.120 -13.175 1.00 88.44 311 HIS A O 1
ATOM 2316 N N . VAL A 1 312 ? 22.613 -10.540 -13.900 1.00 90.44 312 VAL A N 1
ATOM 2317 C CA . VAL A 1 312 ? 22.640 -10.010 -15.264 1.00 90.44 312 VAL A CA 1
ATOM 2318 C C . VAL A 1 312 ? 21.527 -10.698 -16.042 1.00 90.44 312 VAL A C 1
ATOM 2320 O O . VAL A 1 312 ? 21.457 -11.926 -16.075 1.00 90.44 312 VAL A O 1
ATOM 2323 N N . ILE A 1 313 ? 20.644 -9.907 -16.637 1.00 90.56 313 ILE A N 1
ATOM 2324 C CA . ILE A 1 313 ? 19.480 -10.385 -17.374 1.00 90.56 313 ILE A CA 1
ATOM 2325 C C . ILE A 1 313 ? 19.514 -9.796 -18.777 1.00 90.56 313 ILE A C 1
ATOM 2327 O O . ILE A 1 313 ? 19.846 -8.625 -18.969 1.00 90.56 313 ILE A O 1
ATOM 2331 N N . ASP A 1 314 ? 19.146 -10.622 -19.751 1.00 91.75 314 ASP A N 1
ATOM 2332 C CA . ASP A 1 314 ? 18.861 -10.166 -21.102 1.00 91.75 314 ASP A CA 1
ATOM 2333 C C . ASP A 1 314 ? 17.456 -9.553 -21.158 1.00 91.75 314 ASP A C 1
ATOM 2335 O O . ASP A 1 314 ? 16.436 -10.227 -20.988 1.00 91.75 314 ASP A O 1
ATOM 2339 N N . LEU A 1 315 ? 17.408 -8.247 -21.389 1.00 91.12 315 LEU A N 1
ATOM 2340 C CA . LEU A 1 315 ? 16.184 -7.480 -21.513 1.00 91.12 315 LEU A CA 1
ATOM 2341 C C . LEU A 1 315 ? 15.367 -7.899 -22.745 1.00 91.12 315 LEU A C 1
ATOM 2343 O O . LEU A 1 315 ? 14.137 -7.833 -22.697 1.00 91.12 315 LEU A O 1
ATOM 2347 N N . HIS A 1 316 ? 16.004 -8.410 -23.807 1.00 91.75 316 HIS A N 1
ATOM 2348 C CA . HIS A 1 316 ? 15.291 -8.908 -24.987 1.00 91.75 316 HIS A CA 1
ATOM 2349 C C . HIS A 1 316 ? 14.413 -10.116 -24.657 1.00 91.75 316 HIS A C 1
ATOM 2351 O O . HIS A 1 316 ? 13.305 -10.227 -25.182 1.00 91.75 316 HIS A O 1
ATOM 2357 N N . ALA A 1 317 ? 14.838 -10.967 -23.719 1.00 92.25 317 ALA A N 1
ATOM 2358 C CA . ALA A 1 317 ? 14.029 -12.090 -23.247 1.00 92.25 317 ALA A CA 1
ATOM 2359 C C . ALA A 1 317 ? 12.726 -11.635 -22.558 1.00 92.25 317 ALA A C 1
ATOM 2361 O O . ALA A 1 317 ? 11.766 -12.402 -22.475 1.00 92.25 317 ALA A O 1
ATOM 2362 N N . ARG A 1 318 ? 12.664 -10.379 -22.089 1.00 91.25 318 ARG A N 1
ATOM 2363 C CA . ARG A 1 318 ? 11.468 -9.770 -21.487 1.00 91.25 318 ARG A CA 1
ATOM 2364 C C . ARG A 1 318 ? 10.594 -9.023 -22.495 1.00 91.25 318 ARG A C 1
ATOM 2366 O O . ARG A 1 318 ? 9.468 -8.679 -22.155 1.00 91.25 318 ARG A O 1
ATOM 2373 N N . ALA A 1 319 ? 11.056 -8.785 -23.723 1.00 92.75 319 ALA A N 1
ATOM 2374 C CA . ALA A 1 319 ? 10.315 -8.001 -24.714 1.00 92.75 319 ALA A CA 1
ATOM 2375 C C . ALA A 1 319 ? 8.852 -8.459 -24.917 1.00 92.75 319 ALA A C 1
ATOM 2377 O O . ALA A 1 319 ? 7.979 -7.592 -24.936 1.00 92.75 319 ALA A O 1
ATOM 2378 N N . PRO A 1 320 ? 8.527 -9.771 -24.966 1.00 94.38 320 PRO A N 1
ATOM 2379 C CA . PRO A 1 320 ? 7.143 -10.219 -25.148 1.00 94.38 320 PRO A CA 1
ATOM 2380 C C . PRO A 1 320 ? 6.195 -9.884 -23.986 1.00 94.38 320 PRO A C 1
ATOM 2382 O O . PRO A 1 320 ? 4.980 -9.915 -24.170 1.00 94.38 320 PRO A O 1
ATOM 2385 N N . SER A 1 321 ? 6.716 -9.613 -22.783 1.00 93.50 321 SER A N 1
ATOM 2386 C CA . SER A 1 321 ? 5.897 -9.286 -21.609 1.00 93.50 321 SER A CA 1
ATOM 2387 C C . SER A 1 321 ? 5.740 -7.783 -21.379 1.00 93.50 321 SER A C 1
ATOM 2389 O O . SER A 1 321 ? 4.889 -7.383 -20.579 1.00 93.50 321 SER A O 1
ATOM 2391 N N . ILE A 1 322 ? 6.526 -6.951 -22.069 1.00 94.31 322 ILE A N 1
ATOM 2392 C CA . ILE A 1 322 ? 6.471 -5.492 -21.959 1.00 94.31 322 ILE A CA 1
ATOM 2393 C C . ILE A 1 322 ? 5.295 -4.991 -22.789 1.00 94.31 322 ILE A C 1
ATOM 2395 O O . ILE A 1 322 ? 5.316 -5.011 -24.016 1.00 94.31 322 ILE A O 1
ATOM 2399 N N . ALA A 1 323 ? 4.264 -4.515 -22.098 1.00 93.19 323 ALA A N 1
ATOM 2400 C CA . ALA A 1 323 ? 3.104 -3.908 -22.731 1.00 93.19 323 ALA A CA 1
ATOM 2401 C C . ALA A 1 323 ? 3.401 -2.476 -23.193 1.00 93.19 323 ALA A C 1
ATOM 2403 O O . ALA A 1 323 ? 2.819 -2.007 -24.169 1.00 93.19 323 ALA A O 1
ATOM 2404 N N . ARG A 1 324 ? 4.285 -1.762 -22.482 1.00 93.50 324 ARG A N 1
ATOM 2405 C CA . ARG A 1 324 ? 4.600 -0.363 -22.778 1.00 93.50 324 ARG A CA 1
ATOM 2406 C C . ARG A 1 324 ? 6.005 0.020 -22.329 1.00 93.50 324 ARG A C 1
ATOM 2408 O O . ARG A 1 324 ? 6.436 -0.366 -21.246 1.00 93.50 324 ARG A O 1
ATOM 2415 N N . TRP A 1 325 ? 6.669 0.850 -23.128 1.00 95.81 325 TRP A N 1
ATOM 2416 C CA . TRP A 1 325 ? 7.897 1.547 -22.754 1.00 95.81 325 TRP A CA 1
ATOM 2417 C C . TRP A 1 325 ? 7.602 3.039 -22.609 1.00 95.81 325 TRP A C 1
ATOM 2419 O O . TRP A 1 325 ? 7.084 3.663 -23.534 1.00 95.81 325 TRP A O 1
ATOM 2429 N N . CYS A 1 326 ? 7.927 3.621 -21.462 1.00 95.38 326 CYS A N 1
ATOM 2430 C CA . CYS A 1 326 ? 7.758 5.043 -21.178 1.00 95.38 326 CYS A CA 1
ATOM 2431 C C . CYS A 1 326 ? 9.092 5.652 -20.741 1.00 95.38 326 CYS A C 1
ATOM 2433 O O . CYS A 1 326 ? 9.997 4.941 -20.306 1.00 95.38 326 CYS A O 1
ATOM 2435 N N . LYS A 1 327 ? 9.211 6.976 -20.841 1.00 95.50 327 LYS A N 1
ATOM 2436 C CA . LYS A 1 327 ? 10.403 7.714 -20.405 1.00 95.50 327 LYS A CA 1
ATOM 2437 C C . LYS A 1 327 ? 10.029 8.769 -19.381 1.00 95.50 327 LYS A C 1
ATOM 2439 O O . LYS A 1 327 ? 8.895 9.248 -19.337 1.00 95.50 327 LYS A O 1
ATOM 2444 N N . GLY A 1 328 ? 10.989 9.109 -18.541 1.00 94.44 328 GLY A N 1
ATOM 2445 C CA . GLY A 1 328 ? 10.782 10.046 -17.459 1.00 94.44 328 GLY A CA 1
ATOM 2446 C C . GLY A 1 328 ? 12.080 10.529 -16.856 1.00 94.44 328 GLY A C 1
ATOM 2447 O O . GLY A 1 328 ? 13.157 10.377 -17.429 1.00 94.44 328 GLY A O 1
ATOM 2448 N N . GLN A 1 329 ? 11.952 11.077 -15.660 1.00 92.31 329 GLN A N 1
ATOM 2449 C CA . GLN A 1 329 ? 13.058 11.551 -14.854 1.00 92.31 329 GLN A CA 1
ATOM 2450 C C . GLN A 1 329 ? 13.066 10.846 -13.503 1.00 92.31 329 GLN A C 1
ATOM 2452 O O . GLN A 1 329 ? 12.018 10.543 -12.934 1.00 92.31 329 GLN A O 1
ATOM 2457 N N . GLY A 1 330 ? 14.253 10.579 -12.979 1.00 87.06 330 GLY A N 1
ATOM 2458 C CA . GLY A 1 330 ? 14.450 9.955 -11.680 1.00 87.06 330 GLY A CA 1
ATOM 2459 C C . GLY A 1 330 ? 15.565 10.628 -10.910 1.00 87.06 330 GLY A C 1
ATOM 2460 O O . GLY A 1 330 ? 16.512 11.150 -11.491 1.00 87.06 330 GLY A O 1
ATOM 2461 N N . HIS A 1 331 ? 15.460 10.607 -9.589 1.00 82.25 331 HIS A N 1
ATOM 2462 C CA . HIS A 1 331 ? 16.539 11.058 -8.725 1.00 82.25 331 HIS A CA 1
ATOM 2463 C C . HIS A 1 331 ? 17.492 9.899 -8.450 1.00 82.25 331 HIS A C 1
ATOM 2465 O O . HIS A 1 331 ? 17.068 8.830 -8.005 1.00 82.25 331 HIS A O 1
ATOM 2471 N N . VAL A 1 332 ? 18.786 10.124 -8.678 1.00 72.00 332 VAL A N 1
ATOM 2472 C CA . VAL A 1 332 ? 19.843 9.196 -8.261 1.00 72.00 332 VAL A CA 1
ATOM 2473 C C . VAL A 1 332 ? 20.433 9.677 -6.946 1.00 72.00 332 VAL A C 1
ATOM 2475 O O . VAL A 1 332 ? 20.706 10.865 -6.735 1.00 72.00 332 VAL A O 1
ATOM 2478 N N . ASN A 1 333 ? 20.665 8.733 -6.042 1.00 65.44 333 ASN A N 1
ATOM 2479 C CA . ASN A 1 333 ? 21.370 9.027 -4.809 1.00 65.44 333 ASN A CA 1
ATOM 2480 C C . ASN A 1 333 ? 22.871 9.100 -5.088 1.00 65.44 333 ASN A C 1
ATOM 2482 O O . ASN A 1 333 ? 23.524 8.082 -5.306 1.00 65.44 333 ASN A O 1
ATOM 2486 N N . GLY A 1 334 ? 23.415 10.318 -5.066 1.00 52.66 334 GLY A N 1
ATOM 2487 C CA . GLY A 1 334 ? 24.856 10.553 -5.113 1.00 52.66 334 GLY A CA 1
ATOM 2488 C C . GLY A 1 334 ? 25.522 9.896 -3.906 1.00 52.66 334 GLY A C 1
ATOM 2489 O O . GLY A 1 334 ? 25.345 10.344 -2.775 1.00 52.66 334 GLY A O 1
ATOM 2490 N N . GLY A 1 335 ? 26.233 8.804 -4.163 1.00 47.16 335 GLY A N 1
ATOM 2491 C CA . GLY A 1 335 ? 26.949 8.021 -3.159 1.00 47.16 335 GLY A CA 1
ATOM 2492 C C . GLY A 1 335 ? 27.773 6.878 -3.754 1.00 47.16 335 GLY A C 1
ATOM 2493 O O . GLY A 1 335 ? 28.808 6.546 -3.192 1.00 47.16 335 GLY A O 1
ATOM 2494 N N . ALA A 1 336 ? 27.376 6.319 -4.905 1.00 45.16 336 ALA A N 1
ATOM 2495 C CA . ALA A 1 336 ? 28.092 5.190 -5.519 1.00 45.16 336 ALA A CA 1
ATOM 2496 C C . ALA A 1 336 ? 28.683 5.471 -6.915 1.00 45.16 336 ALA A C 1
ATOM 2498 O O . ALA A 1 336 ? 29.679 4.853 -7.282 1.00 45.16 336 ALA A O 1
ATOM 2499 N N . ALA A 1 337 ? 28.130 6.412 -7.685 1.00 45.22 337 ALA A N 1
ATOM 2500 C CA . ALA A 1 337 ? 28.645 6.740 -9.013 1.00 45.22 337 ALA A CA 1
ATOM 2501 C C . ALA A 1 337 ? 29.616 7.927 -8.940 1.00 45.22 337 ALA A C 1
ATOM 2503 O O . ALA A 1 337 ? 29.244 9.027 -8.520 1.00 45.22 337 ALA A O 1
ATOM 2504 N N . ALA A 1 338 ? 30.869 7.709 -9.341 1.00 44.38 338 ALA A N 1
ATOM 2505 C CA . ALA A 1 338 ? 31.939 8.703 -9.336 1.00 44.38 338 ALA A CA 1
ATOM 2506 C C . ALA A 1 338 ? 31.558 9.976 -10.135 1.00 44.38 338 ALA A C 1
ATOM 2508 O O . ALA A 1 338 ? 31.726 10.059 -11.356 1.00 44.38 338 ALA A O 1
ATOM 2509 N N . GLY A 1 339 ? 31.041 10.991 -9.432 1.00 53.56 339 GLY A N 1
ATOM 2510 C CA . GLY A 1 339 ? 30.888 12.362 -9.931 1.00 53.56 339 GLY A CA 1
ATOM 2511 C C . GLY A 1 339 ? 29.464 12.901 -10.129 1.00 53.56 339 GLY A C 1
ATOM 2512 O O . GLY A 1 339 ? 29.347 14.030 -10.598 1.00 53.56 339 GLY A O 1
ATOM 2513 N N . ALA A 1 340 ? 28.394 12.170 -9.791 1.00 55.47 340 ALA A N 1
ATOM 2514 C CA . ALA A 1 340 ? 27.041 12.744 -9.783 1.00 55.47 340 ALA A CA 1
ATOM 2515 C C . ALA A 1 340 ? 26.736 13.404 -8.426 1.00 55.47 340 ALA A C 1
ATOM 2517 O O . ALA A 1 340 ? 26.869 12.773 -7.375 1.00 55.47 340 ALA A O 1
ATOM 2518 N N . ALA A 1 341 ? 26.320 14.675 -8.436 1.0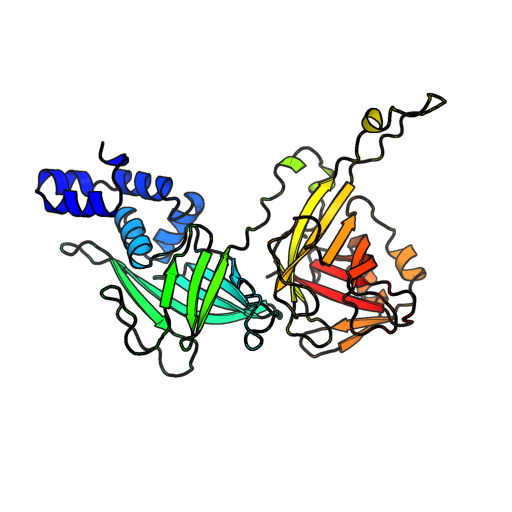0 57.94 341 ALA A N 1
ATOM 2519 C CA . ALA A 1 341 ? 25.899 15.367 -7.221 1.00 57.94 341 ALA A CA 1
ATOM 2520 C C . ALA A 1 341 ? 24.686 14.659 -6.592 1.00 57.94 341 ALA A C 1
ATOM 2522 O O . ALA A 1 341 ? 23.786 14.190 -7.292 1.00 57.94 341 ALA A O 1
ATOM 2523 N N . ARG A 1 342 ? 24.644 14.579 -5.259 1.00 63.69 342 ARG A N 1
ATOM 2524 C CA . ARG A 1 342 ? 23.502 14.005 -4.535 1.00 63.69 342 ARG A CA 1
ATOM 2525 C C . ARG A 1 342 ? 22.212 14.732 -4.928 1.00 63.69 342 ARG A C 1
ATOM 2527 O O . ARG A 1 342 ? 22.144 15.951 -4.818 1.00 63.69 342 ARG A O 1
ATOM 2534 N N . GLY A 1 343 ? 21.203 13.977 -5.368 1.00 67.69 343 GLY A N 1
ATOM 2535 C CA . GLY A 1 343 ? 19.929 14.530 -5.831 1.00 67.69 343 GLY A CA 1
ATOM 2536 C C . GLY A 1 343 ? 19.893 14.892 -7.318 1.00 67.69 343 GLY A C 1
ATOM 2537 O O . GLY A 1 343 ? 18.900 15.475 -7.753 1.00 67.69 343 GLY A O 1
ATOM 2538 N N . ALA A 1 344 ? 20.925 14.538 -8.094 1.00 77.62 344 ALA A N 1
ATOM 2539 C CA . ALA A 1 344 ? 20.907 14.682 -9.544 1.00 77.62 344 ALA A CA 1
ATOM 2540 C C . ALA A 1 344 ? 19.681 13.988 -10.153 1.00 77.62 344 ALA A C 1
ATOM 2542 O O . ALA A 1 344 ? 19.324 12.867 -9.779 1.00 77.62 344 ALA A O 1
ATOM 2543 N N . VAL A 1 345 ? 19.054 14.685 -11.096 1.00 84.00 345 VAL A N 1
ATOM 2544 C CA . VAL A 1 345 ? 17.984 14.146 -11.927 1.00 84.00 345 VAL A CA 1
ATOM 2545 C C . VAL A 1 345 ? 18.630 13.507 -13.149 1.00 84.00 345 VAL A C 1
ATOM 2547 O O . VAL A 1 345 ? 19.435 14.145 -13.826 1.00 84.00 345 VAL A O 1
ATOM 2550 N N . VAL A 1 346 ? 18.291 12.253 -13.413 1.00 87.88 346 VAL A N 1
ATOM 2551 C CA . VAL A 1 346 ? 18.712 11.515 -14.607 1.00 87.88 346 VAL A CA 1
ATOM 2552 C C . VAL A 1 346 ? 17.488 11.058 -15.380 1.00 87.88 346 VAL A C 1
ATOM 2554 O O . VAL A 1 346 ? 16.391 10.958 -14.823 1.00 87.88 346 VAL A O 1
ATOM 2557 N N . ASP A 1 347 ? 17.684 10.736 -16.651 1.00 92.31 347 ASP A N 1
ATOM 2558 C CA . ASP A 1 347 ? 16.639 10.099 -17.437 1.00 92.31 347 ASP A CA 1
ATOM 2559 C C . ASP A 1 347 ? 16.387 8.679 -16.923 1.00 92.31 347 ASP A C 1
ATOM 2561 O O . ASP A 1 347 ? 17.314 7.939 -16.578 1.00 92.31 347 ASP A O 1
ATOM 2565 N N . VAL A 1 348 ? 15.119 8.282 -16.898 1.00 93.44 348 VAL A N 1
ATOM 2566 C CA . VAL A 1 348 ? 14.720 6.908 -16.592 1.00 93.44 348 VAL A CA 1
ATOM 2567 C C . VAL A 1 348 ? 13.869 6.336 -17.713 1.00 93.44 348 VAL A C 1
ATOM 2569 O O . VAL A 1 348 ? 13.044 7.037 -18.305 1.00 93.44 348 VAL A O 1
ATOM 2572 N N . ASP A 1 349 ? 14.042 5.045 -17.970 1.00 95.19 349 ASP A N 1
ATOM 2573 C CA . ASP A 1 349 ? 13.049 4.255 -18.687 1.00 95.19 349 ASP A CA 1
ATOM 2574 C C . ASP A 1 349 ? 12.124 3.573 -17.691 1.00 95.19 349 ASP A C 1
ATOM 2576 O O . ASP A 1 349 ? 12.554 3.109 -16.634 1.00 95.19 349 ASP A O 1
ATOM 2580 N N . CYS A 1 350 ? 10.857 3.469 -18.059 1.00 96.00 350 CYS A N 1
ATOM 2581 C CA . CYS A 1 350 ? 9.872 2.686 -17.345 1.00 96.00 350 CYS A CA 1
ATOM 2582 C C . CYS A 1 350 ? 9.287 1.638 -18.279 1.00 96.00 350 CYS A C 1
ATOM 2584 O O . CYS A 1 350 ? 8.714 1.963 -19.319 1.00 96.00 350 CYS A O 1
ATOM 2586 N N . LEU A 1 351 ? 9.430 0.380 -17.886 1.00 95.81 351 LEU A N 1
ATOM 2587 C CA . LEU A 1 351 ? 8.870 -0.756 -18.599 1.00 95.81 351 LEU A CA 1
ATOM 2588 C C . LEU A 1 351 ? 7.618 -1.184 -17.859 1.00 95.81 351 LEU A C 1
ATOM 2590 O O . LEU A 1 351 ? 7.713 -1.605 -16.712 1.00 95.81 351 LEU A O 1
ATOM 2594 N N . VAL A 1 352 ? 6.455 -1.071 -18.487 1.00 94.75 352 VAL A N 1
ATOM 2595 C CA . VAL A 1 352 ? 5.196 -1.520 -17.896 1.00 94.75 352 VAL A CA 1
ATOM 2596 C C . VAL A 1 352 ? 4.818 -2.852 -18.519 1.00 94.75 352 VAL A C 1
ATOM 2598 O O . VAL A 1 352 ? 4.780 -2.984 -19.746 1.00 94.75 352 VAL A O 1
ATOM 2601 N N . TYR A 1 353 ? 4.555 -3.848 -17.681 1.00 93.81 353 TYR A N 1
ATOM 2602 C CA . TYR A 1 353 ? 4.298 -5.204 -18.142 1.00 93.81 353 TYR A CA 1
ATOM 2603 C C . TYR A 1 353 ? 2.804 -5.500 -18.284 1.00 93.81 353 TYR A C 1
ATOM 2605 O O . TYR A 1 353 ? 1.944 -4.826 -17.715 1.00 93.81 353 TYR A O 1
ATOM 2613 N N . GLY A 1 354 ? 2.492 -6.531 -19.068 1.00 90.19 354 GLY A N 1
ATOM 2614 C CA . GLY A 1 354 ? 1.132 -7.052 -19.184 1.00 90.19 354 GLY A CA 1
ATOM 2615 C C . GLY A 1 354 ? 0.637 -7.741 -17.899 1.00 90.19 354 GLY A C 1
ATOM 2616 O O . GLY A 1 354 ? 1.436 -8.144 -17.054 1.00 90.19 354 GLY A O 1
ATOM 2617 N N . PRO A 1 355 ? -0.679 -7.992 -17.771 1.00 86.00 355 PRO A N 1
ATOM 2618 C CA . PRO A 1 355 ? -1.319 -8.486 -16.541 1.00 86.00 355 PRO A CA 1
ATOM 2619 C C . PRO A 1 355 ? -0.891 -9.896 -16.094 1.00 86.00 355 PRO A C 1
ATOM 2621 O O . PRO A 1 355 ? -1.260 -10.333 -15.009 1.00 86.00 355 PRO A O 1
ATOM 2624 N N . ARG A 1 356 ? -0.153 -10.634 -16.933 1.00 86.31 356 ARG A N 1
ATOM 2625 C CA . ARG A 1 356 ? 0.366 -11.979 -16.627 1.00 86.31 356 ARG A CA 1
ATOM 2626 C C . ARG A 1 356 ? 1.829 -11.977 -16.177 1.00 86.31 356 ARG A C 1
ATOM 2628 O O . ARG A 1 356 ? 2.365 -13.043 -15.889 1.00 86.31 356 ARG A O 1
ATOM 2635 N N . ALA A 1 357 ? 2.492 -10.824 -16.177 1.00 87.12 357 ALA A N 1
ATOM 2636 C CA . ALA A 1 357 ? 3.875 -10.728 -15.740 1.00 87.12 357 ALA A CA 1
ATOM 2637 C C . ALA A 1 357 ? 3.981 -10.813 -14.211 1.00 87.12 357 ALA A C 1
ATOM 2639 O O . ALA A 1 357 ? 3.064 -10.436 -13.486 1.00 87.12 357 ALA A O 1
ATOM 2640 N N . ALA A 1 358 ? 5.129 -11.287 -13.724 1.00 84.19 358 ALA A N 1
ATOM 2641 C CA . ALA A 1 358 ? 5.419 -11.355 -12.290 1.00 84.19 358 ALA A CA 1
ATOM 2642 C C . ALA A 1 358 ? 5.582 -9.966 -11.638 1.00 84.19 358 ALA A C 1
ATOM 2644 O O . ALA A 1 358 ? 5.430 -9.824 -10.427 1.00 84.19 358 ALA A O 1
ATOM 2645 N N . HIS A 1 359 ? 5.885 -8.947 -12.443 1.00 88.50 359 HIS A N 1
ATOM 2646 C CA . HIS A 1 359 ? 6.104 -7.566 -12.020 1.00 88.50 359 HIS A CA 1
ATOM 2647 C C . HIS A 1 359 ? 5.095 -6.656 -12.713 1.00 88.50 359 HIS A C 1
ATOM 2649 O O . HIS A 1 359 ? 4.707 -6.925 -13.849 1.00 88.50 359 HIS A O 1
ATOM 2655 N N . GLY A 1 360 ? 4.691 -5.567 -12.055 1.00 89.38 360 GLY A N 1
ATOM 2656 C CA . GLY A 1 360 ? 3.823 -4.569 -12.689 1.00 89.38 360 GLY A CA 1
ATOM 2657 C C . GLY A 1 360 ? 4.612 -3.640 -13.603 1.00 89.38 360 GLY A C 1
ATOM 2658 O O . GLY A 1 360 ? 4.212 -3.384 -14.739 1.00 89.38 360 GLY A O 1
ATOM 2659 N N . PHE A 1 361 ? 5.775 -3.183 -13.135 1.00 94.69 361 PHE A N 1
ATOM 2660 C CA . PHE A 1 361 ? 6.678 -2.348 -13.918 1.00 94.69 361 PHE A CA 1
ATOM 2661 C C . PHE A 1 361 ? 8.137 -2.495 -13.471 1.00 94.69 361 PHE A C 1
ATOM 2663 O O . PHE A 1 361 ? 8.423 -3.007 -12.389 1.00 94.69 361 PHE A O 1
ATOM 2670 N N . SER A 1 362 ? 9.055 -2.006 -14.300 1.00 95.06 362 SER A N 1
ATOM 2671 C CA . SER A 1 362 ? 10.459 -1.807 -13.949 1.00 95.06 362 SER A CA 1
ATOM 2672 C C . SER A 1 362 ? 10.897 -0.383 -14.236 1.00 95.06 362 SER A C 1
ATOM 2674 O O . SER A 1 362 ? 10.366 0.260 -15.143 1.00 95.06 362 SER A O 1
ATOM 2676 N N . ILE A 1 363 ? 11.905 0.085 -13.505 1.00 94.12 363 ILE A N 1
ATOM 2677 C CA . ILE A 1 363 ? 12.577 1.358 -13.774 1.00 94.12 363 ILE A CA 1
ATOM 2678 C C . ILE A 1 363 ? 14.044 1.090 -14.099 1.00 94.12 363 ILE A C 1
ATOM 2680 O O . ILE A 1 363 ? 14.705 0.324 -13.397 1.00 94.12 363 ILE A O 1
ATOM 2684 N N . ILE A 1 364 ? 14.543 1.720 -15.160 1.00 92.69 364 ILE A N 1
ATOM 2685 C CA . ILE A 1 364 ? 15.948 1.688 -15.564 1.00 92.69 364 ILE A CA 1
ATOM 2686 C C . ILE A 1 364 ? 16.497 3.106 -15.472 1.00 92.69 364 ILE A C 1
ATOM 2688 O O . ILE A 1 364 ? 16.031 3.993 -16.184 1.00 92.69 364 ILE A O 1
ATOM 2692 N N . TRP A 1 365 ? 17.506 3.327 -14.633 1.00 88.38 365 TRP A N 1
ATOM 2693 C CA . TRP A 1 365 ? 18.176 4.625 -14.544 1.00 88.38 365 TRP A CA 1
ATOM 2694 C C . TRP A 1 365 ? 19.263 4.727 -15.614 1.00 88.38 365 TRP A C 1
ATOM 2696 O O . TRP A 1 365 ? 20.158 3.881 -15.692 1.00 88.38 365 TRP A O 1
ATOM 2706 N N . ARG A 1 366 ? 19.186 5.762 -16.458 1.00 84.50 366 ARG A N 1
ATOM 2707 C CA . ARG A 1 366 ? 20.166 6.028 -17.517 1.00 84.50 366 ARG A CA 1
ATOM 2708 C C . ARG A 1 366 ? 21.296 6.882 -16.958 1.00 84.50 366 ARG A C 1
ATOM 2710 O O . ARG A 1 366 ? 21.310 8.101 -17.103 1.00 84.50 366 ARG A O 1
ATOM 2717 N N . GLU A 1 367 ? 22.256 6.240 -16.306 1.00 78.88 367 GLU A N 1
ATOM 2718 C CA . GLU A 1 367 ? 23.465 6.936 -15.875 1.00 78.88 367 GLU A CA 1
ATOM 2719 C C . GLU A 1 367 ? 24.444 7.090 -17.057 1.00 78.88 367 GLU A C 1
ATOM 2721 O O . GLU A 1 367 ? 24.884 6.082 -17.612 1.00 78.88 367 GLU A O 1
ATOM 2726 N N . PRO A 1 368 ? 24.841 8.320 -17.446 1.00 67.69 368 PRO A N 1
ATOM 2727 C CA . PRO A 1 368 ? 25.600 8.562 -18.682 1.00 67.69 368 PRO A CA 1
ATOM 2728 C C . PRO A 1 368 ? 26.967 7.870 -18.757 1.00 67.69 368 PRO A C 1
ATOM 2730 O O . PRO A 1 368 ? 27.541 7.752 -19.834 1.00 67.69 368 PRO A O 1
ATOM 2733 N N . LYS A 1 369 ? 27.524 7.473 -17.606 1.00 70.12 369 LYS A N 1
ATOM 2734 C CA . LYS A 1 369 ? 28.902 6.978 -17.477 1.00 70.12 369 LYS A CA 1
ATOM 2735 C C . LYS A 1 369 ? 29.006 5.468 -17.272 1.00 70.12 369 LYS A C 1
ATOM 2737 O O . LYS A 1 369 ? 30.117 4.946 -17.271 1.00 70.12 369 LYS A O 1
ATOM 2742 N N . HIS A 1 370 ? 27.889 4.766 -17.094 1.00 66.38 370 HIS A N 1
ATOM 2743 C CA . HIS A 1 370 ? 27.905 3.333 -16.825 1.00 66.38 370 HIS A CA 1
ATOM 2744 C C . HIS A 1 370 ? 27.509 2.553 -18.079 1.00 66.38 370 HIS A C 1
ATOM 2746 O O . HIS A 1 370 ? 26.410 2.702 -18.602 1.00 66.38 370 HIS A O 1
ATOM 2752 N N . GLY A 1 371 ? 28.411 1.686 -18.551 1.00 69.38 371 GLY A N 1
ATOM 2753 C CA . GLY A 1 371 ? 28.121 0.753 -19.648 1.00 69.38 371 GLY A CA 1
ATOM 2754 C C . GLY A 1 371 ? 27.100 -0.329 -19.274 1.00 69.38 371 GLY A C 1
ATOM 2755 O O . GLY A 1 371 ? 26.591 -1.021 -20.147 1.00 69.38 371 GLY A O 1
ATOM 2756 N N . VAL A 1 372 ? 26.785 -0.461 -17.982 1.00 74.31 372 VAL A N 1
ATOM 2757 C CA . VAL A 1 372 ? 25.808 -1.408 -17.445 1.00 74.31 372 VAL A CA 1
ATOM 2758 C C . VAL A 1 372 ? 24.620 -0.631 -16.897 1.00 74.31 372 VAL A C 1
ATOM 2760 O O . VAL A 1 372 ? 24.783 0.227 -16.031 1.00 74.31 372 VAL A O 1
ATOM 2763 N N . ARG A 1 373 ? 23.421 -0.944 -17.393 1.00 85.69 373 ARG A N 1
ATOM 2764 C CA . ARG A 1 373 ? 22.171 -0.347 -16.912 1.00 85.69 373 ARG A CA 1
ATOM 2765 C C . ARG A 1 373 ? 21.611 -1.172 -15.757 1.00 85.69 373 ARG A C 1
ATOM 2767 O O . ARG A 1 373 ? 21.564 -2.399 -15.836 1.00 85.69 373 ARG A O 1
ATOM 2774 N N . ILE A 1 374 ? 21.165 -0.500 -14.701 1.00 87.06 374 ILE A N 1
ATOM 2775 C CA . ILE A 1 374 ? 20.483 -1.135 -13.569 1.00 87.06 374 ILE A CA 1
ATOM 2776 C C . ILE A 1 374 ? 18.980 -1.086 -13.821 1.00 87.06 374 ILE A C 1
ATOM 2778 O O . ILE A 1 374 ? 18.439 -0.011 -14.079 1.00 87.06 374 ILE A O 1
ATOM 2782 N N . ILE A 1 375 ? 18.321 -2.238 -13.720 1.00 91.3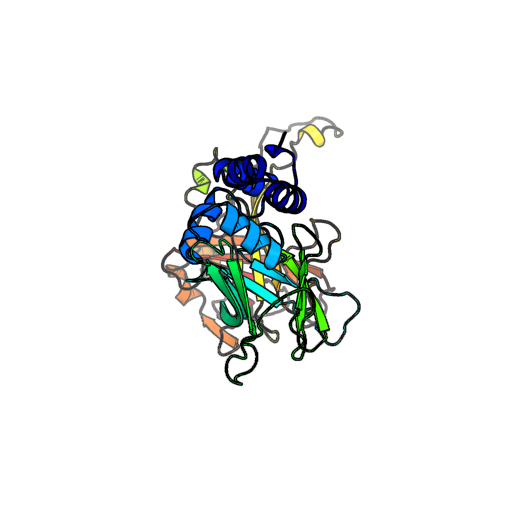1 375 ILE A N 1
ATOM 2783 C CA . ILE A 1 375 ? 16.866 -2.368 -13.751 1.00 91.31 375 ILE A CA 1
ATOM 2784 C C . ILE A 1 375 ? 16.359 -2.737 -12.354 1.00 91.31 375 ILE A C 1
ATOM 2786 O O . ILE A 1 375 ? 16.920 -3.595 -11.674 1.00 91.31 375 ILE A O 1
ATOM 2790 N N . VAL A 1 376 ? 15.290 -2.080 -11.915 1.00 90.75 376 VAL A N 1
ATOM 2791 C CA . VAL A 1 376 ? 14.619 -2.380 -10.647 1.00 90.75 376 VAL A CA 1
ATOM 2792 C C . VAL A 1 376 ? 13.207 -2.837 -10.956 1.00 90.75 376 VAL A C 1
ATOM 2794 O O . VAL A 1 376 ? 12.430 -2.074 -11.528 1.00 90.75 376 VAL A O 1
ATOM 2797 N N . ASP A 1 377 ? 12.900 -4.080 -10.592 1.00 92.31 377 ASP A N 1
ATOM 2798 C CA . ASP A 1 377 ? 11.625 -4.739 -10.864 1.00 92.31 377 ASP A CA 1
ATOM 2799 C C . ASP A 1 377 ? 10.674 -4.571 -9.673 1.00 92.31 377 ASP A C 1
ATOM 2801 O O . ASP A 1 377 ? 10.999 -4.964 -8.553 1.00 92.31 377 ASP A O 1
ATOM 2805 N N . PHE A 1 378 ? 9.494 -3.997 -9.915 1.00 91.56 378 PHE A N 1
ATOM 2806 C CA . PHE A 1 378 ? 8.511 -3.688 -8.880 1.00 91.56 378 PHE A CA 1
ATOM 2807 C C . PHE A 1 378 ? 7.349 -4.690 -8.889 1.00 91.56 378 PHE A C 1
ATOM 2809 O O . PHE A 1 378 ? 6.618 -4.831 -9.877 1.00 91.56 378 PHE A O 1
ATOM 2816 N N . ALA A 1 379 ? 7.161 -5.376 -7.760 1.00 90.69 379 ALA A N 1
ATOM 2817 C CA . ALA A 1 379 ? 6.049 -6.288 -7.496 1.00 90.69 379 ALA A CA 1
ATOM 2818 C C . ALA A 1 379 ? 5.012 -5.630 -6.573 1.00 90.69 379 ALA A C 1
ATOM 2820 O O . ALA A 1 379 ? 5.354 -4.784 -5.750 1.00 90.69 379 ALA A O 1
ATOM 2821 N N . ARG A 1 380 ? 3.733 -5.984 -6.721 1.00 90.50 380 ARG A N 1
ATOM 2822 C CA . ARG A 1 380 ? 2.635 -5.374 -5.952 1.00 90.50 380 ARG A CA 1
ATOM 2823 C C . ARG A 1 380 ? 2.499 -6.000 -4.553 1.00 90.50 380 ARG A C 1
ATOM 2825 O O . ARG A 1 380 ? 2.699 -7.205 -4.422 1.00 90.50 380 ARG A O 1
ATOM 2832 N N . LEU A 1 381 ? 2.136 -5.198 -3.540 1.00 85.81 381 LEU A N 1
ATOM 2833 C CA . LEU A 1 381 ? 2.047 -5.582 -2.108 1.00 85.81 381 LEU A CA 1
ATOM 2834 C C . LEU A 1 381 ? 0.651 -5.908 -1.547 1.00 85.81 381 LEU A C 1
ATOM 2836 O O . LEU A 1 381 ? -0.331 -5.254 -1.963 1.00 85.81 381 LEU A O 1
#

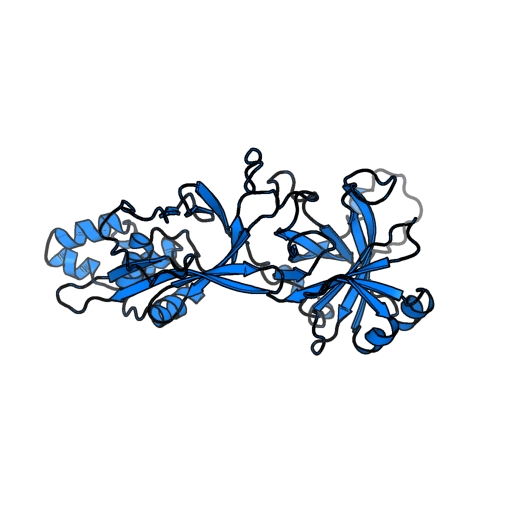Sequence (381 aa):
VFGFCSHVELCRLRQTGKLFHRICSQDELWRGLSLKQALVPPAEASVAMQAMSLRTYRQLVEATHKLQLPQGMLGYWRTEGGAGDPQDGYEGELLSITAIAGGLMCRTVQGDGSKRELFRVRVKARPAPEEGVVVSFFNLEHDLSPHAVLIARGTIGAAKVGLRRISSTSFQLVRSGVPRTFVRVQQPSPAQDLQGADALRQMPDVEGLWSAHYVSSAAVILQTTLHLQQQPSAAAAAAAPASAAAGSTAPPQLLMRGAKVVGSSNTNSGSTGSADRHWSFAVDLARGYDVAAEMAATSGLVVAFVAGGAHVIDLHARAPSIARWCKGQGHVNGGAAAGAARGAVVDVDCLVYGPRAAHGFSIIWREPKHGVRIIVDFARL

InterPro domains:
  IPR036047 F-box-like domain superfamily [SSF81383] (1-41)

pLDDT: mean 76.24, std 16.12, range [32.56, 96.0]

Foldseek 3Di:
DLLPDALVVLVVQLPPDDVSVVVSPDQVSLVSNCCVQLQDDPVCQVVQCVLQVHDGSNQVSQQSVLQQAQRCNAAKKKWDDDPPDPPVFLFIWIWGWDRHRQFIWIWIQFLLRDTHTAKTKGWDADDPPVGYIFIWIWGPPDPPDTDTDRDDDDDDPDAQFDWADDHNFKIWTQHNNRTIIIGDDDFADPPPVCVPDPVCVPDQPPAAWWWWCDAPKGIWIWGKDKDFAQDPPCVVVPPDDDDDDPDPRDDTFIKIFIFTRGMHPLARRCDVPDPVRGTQWIWGPVDWDDLVVVLVVDPQWAWEQDPVGIDIGRVVVCSVFFPTKIKTKGFDRPDPDPPDDGRDIFIKIKTAGDPPDQARIKIWGPDPPDPHIYIITIHHD

Mean predicted aligned error: 11.01 Å

Secondary structure (DSSP, 8-state):
-GGGS-HHHHHHHHHS-HHHHHHTT-HHHHHHHHHHTTSS-HHHHHHHHHHTT--SHHHHHHHHHHHTPPTT-SEEEEEP--TT-TTT-TT--EEEEEEETTEEEEEEE-TTS-EEEEEEEEEEEEPTTS-EEEEEEEE-SSSS---EEE--SS---SS--EEEE-SSSEEEEEETTEEEEEEE--PPPP-GGGTT-GGGTTS----EEEEEEETTEEEEEEEEEEEEEPPPPGGGGTTS---------PPPEEEEEEEEEE--TTS-S--SS-GGG-EEEEEEEEEEE-HHHHHHTS-SEEEEEETTEEEEEEGGGGGGGEEEEEEEEEE--TTSSTTPPTT-EEEEEEEEEPTTSS-SEEEEE--TT-SSEEEEEEEE-